Protein AF-A0A5C6P0I2-F1 (afdb_monomer)

Secondary structure (DSSP, 8-state):
-------------------TT-HHHHHHHHHHHHHHHHHHHHHHHHHHHHHHHHHHHHHHHHHHHHHHHHHHHHHHHHHHHHHHHHHHHHHHHHHHHHHHHHHHHHHHHHHHHHHHHHHHHHHHHHHHHHHHHHHHHHHHHHHHHHHHHHHHHHHHHHHHHHHHHHHHHHHHHHHHHHHHHHHHHHHHHTTSSS---------------S-SSSHHHHHHHHHHHHHHHHHHHHHHHHHHHHHHHHHHHHHHHHHHHHHHHHHHHHHHHHHHHHHHHHHHHHHHHHHHHHHHHHHHHHHHHHHHHHHHHHHHHHHHHHHHHHHHHHHHHHHHHHHHHHHHHHHHHHHHHHHHHHHHHHHHHHHHHHHHHHHHHHHHHHHHTTT-HHHHHHHHHHHHHHHS-TT------TTHHHHHHHHHHHHHHHHHHHHHHHHHHHHHHHHHHHHHHHHHHHHHHHHHHHHHHHHHHHHHHHHHHHHHHHT-

Mean predicted aligned error: 23.22 Å

Structure (mmCIF, N/CA/C/O backbone):
data_AF-A0A5C6P0I2-F1
#
_entry.id   AF-A0A5C6P0I2-F1
#
loop_
_atom_site.group_PDB
_atom_site.id
_atom_site.type_symbol
_atom_site.label_atom_id
_atom_site.label_alt_id
_atom_site.label_comp_id
_atom_site.label_asym_id
_atom_site.label_entity_id
_atom_site.label_seq_id
_atom_site.pdbx_PDB_ins_code
_atom_site.Cartn_x
_atom_site.Cartn_y
_atom_site.Cartn_z
_atom_site.occupancy
_atom_site.B_iso_or_equiv
_atom_site.auth_seq_id
_atom_site.auth_comp_id
_atom_site.auth_asym_id
_atom_site.auth_atom_id
_atom_site.pdbx_PDB_model_num
ATOM 1 N N . MET A 1 1 ? -3.484 -30.757 91.018 1.00 44.84 1 MET A N 1
ATOM 2 C CA . MET A 1 1 ? -3.187 -30.609 92.459 1.00 44.84 1 MET A CA 1
ATOM 3 C C . MET A 1 1 ? -2.934 -29.143 92.805 1.00 44.84 1 MET A C 1
ATOM 5 O O . MET A 1 1 ? -1.848 -28.651 92.543 1.00 44.84 1 MET A O 1
ATOM 9 N N . LYS A 1 2 ? -3.940 -28.452 93.349 1.00 43.47 2 LYS A N 1
ATOM 10 C CA . LYS A 1 2 ? -3.881 -27.571 94.533 1.00 43.47 2 LYS A CA 1
ATOM 11 C C . LYS A 1 2 ? -5.271 -26.961 94.717 1.00 43.47 2 LYS A C 1
ATOM 13 O O . LYS A 1 2 ? -5.829 -26.352 93.814 1.00 43.47 2 LYS A O 1
ATOM 18 N N . SER A 1 3 ? -5.834 -27.268 95.876 1.00 42.06 3 SER A N 1
ATOM 19 C CA . SER A 1 3 ? -7.163 -26.925 96.355 1.00 42.06 3 SER A CA 1
ATOM 20 C C . SER A 1 3 ? -7.314 -25.432 96.621 1.00 42.06 3 SER A C 1
ATOM 22 O O . SER A 1 3 ? -6.401 -24.822 97.170 1.00 42.06 3 SER A O 1
ATOM 24 N N . ASN A 1 4 ? -8.519 -24.901 96.415 1.00 36.59 4 ASN A N 1
ATOM 25 C CA . ASN A 1 4 ? -9.105 -24.035 97.429 1.00 36.59 4 ASN A CA 1
ATOM 26 C C . ASN A 1 4 ? -10.621 -24.225 97.492 1.00 36.59 4 ASN A C 1
ATOM 28 O O . ASN A 1 4 ? -11.368 -23.891 96.577 1.00 36.59 4 ASN A O 1
ATOM 32 N N . GLN A 1 5 ? -11.031 -24.814 98.611 1.00 44.16 5 GLN A N 1
ATOM 33 C CA . GLN A 1 5 ? -12.397 -24.905 99.094 1.00 44.16 5 GLN A CA 1
ATOM 34 C C . GLN A 1 5 ? -12.950 -23.499 99.349 1.00 44.16 5 GLN A C 1
ATOM 36 O O . GLN A 1 5 ? -12.291 -22.701 100.011 1.00 44.16 5 GLN A O 1
ATOM 41 N N . ARG A 1 6 ? -14.202 -23.240 98.960 1.00 39.69 6 ARG A N 1
ATOM 42 C CA . ARG A 1 6 ? -15.092 -22.338 99.708 1.00 39.69 6 ARG A CA 1
ATOM 43 C C . ARG A 1 6 ? -16.559 -22.719 99.491 1.00 39.69 6 ARG A C 1
ATOM 45 O O . ARG A 1 6 ? -17.185 -22.358 98.508 1.00 39.69 6 ARG A O 1
ATOM 52 N N . LYS A 1 7 ? -17.037 -23.491 100.469 1.00 39.78 7 LYS A N 1
ATOM 53 C CA . LYS A 1 7 ? -18.356 -23.462 101.119 1.00 39.78 7 LYS A CA 1
ATOM 54 C C . LYS A 1 7 ? -19.587 -23.290 100.220 1.00 39.78 7 LYS A C 1
ATOM 56 O O . LYS A 1 7 ? -20.026 -22.188 99.916 1.00 39.78 7 LYS A O 1
ATOM 61 N N . SER A 1 8 ? -20.227 -24.431 99.980 1.00 46.62 8 SER A N 1
ATOM 62 C CA . SER A 1 8 ? -21.665 -24.559 99.777 1.00 46.62 8 SER A CA 1
ATOM 63 C C . SER A 1 8 ? -22.435 -23.958 100.961 1.00 46.62 8 SER A C 1
ATOM 65 O O . SER A 1 8 ? -22.415 -24.512 102.061 1.00 46.62 8 SER A O 1
ATOM 67 N N . ALA A 1 9 ? -23.143 -22.857 100.724 1.00 39.44 9 ALA A N 1
ATOM 68 C CA . ALA A 1 9 ? -24.252 -22.416 101.558 1.00 39.44 9 ALA A CA 1
ATOM 69 C C . ALA A 1 9 ? -25.545 -22.666 100.776 1.00 39.44 9 ALA A C 1
ATOM 71 O O . ALA A 1 9 ? -25.940 -21.895 99.907 1.00 39.44 9 ALA A O 1
ATOM 72 N N . LYS A 1 10 ? -26.174 -23.803 101.071 1.00 47.25 10 LYS A N 1
ATOM 73 C CA . LYS A 1 10 ? -27.571 -24.076 100.745 1.00 47.25 10 LYS A CA 1
ATOM 74 C C . LYS A 1 10 ? -28.389 -23.239 101.733 1.00 47.25 10 LYS A C 1
ATOM 76 O O . LYS A 1 10 ? -28.441 -23.582 102.909 1.00 47.25 10 LYS A O 1
ATOM 81 N N . SER A 1 11 ? -28.990 -22.142 101.284 1.00 36.41 11 SER A N 1
ATOM 82 C CA . SER A 1 11 ? -30.129 -21.549 101.988 1.00 36.41 11 SER A CA 1
ATOM 83 C C . SER A 1 11 ? -31.339 -21.635 101.075 1.00 36.41 11 SER A C 1
ATOM 85 O O . SER A 1 11 ? -31.481 -20.851 100.138 1.00 36.41 11 SER A O 1
ATOM 87 N N . GLY A 1 12 ? -32.197 -22.618 101.340 1.00 47.41 12 GLY A N 1
ATOM 88 C CA . GLY A 1 12 ? -33.574 -22.535 100.893 1.00 47.41 12 GLY A CA 1
ATOM 89 C C . GLY A 1 12 ? -34.202 -21.279 101.496 1.00 47.41 12 GLY A C 1
ATOM 90 O O . GLY A 1 12 ? -34.142 -21.068 102.705 1.00 47.41 12 GLY A O 1
ATOM 91 N N . ARG A 1 13 ? -34.757 -20.443 100.627 1.00 41.00 13 ARG A N 1
ATOM 92 C CA . ARG A 1 13 ? -35.869 -19.535 100.916 1.00 41.00 13 ARG A CA 1
ATOM 93 C C . ARG A 1 13 ? -36.796 -19.584 99.709 1.00 41.00 13 ARG A C 1
ATOM 95 O O . ARG A 1 13 ? -36.915 -18.639 98.941 1.00 41.00 13 ARG A O 1
ATOM 102 N N . GLU A 1 14 ? -37.385 -20.755 99.514 1.00 50.41 14 GLU A N 1
ATOM 103 C CA . GLU A 1 14 ? -38.776 -20.793 99.091 1.00 50.41 14 GLU A CA 1
ATOM 104 C C . GLU A 1 14 ? -39.620 -20.565 100.346 1.00 50.41 14 GLU A C 1
ATOM 106 O O . GLU A 1 14 ? -39.285 -21.101 101.405 1.00 50.41 14 GLU A O 1
ATOM 111 N N . LYS A 1 15 ? -40.710 -19.813 100.163 1.00 53.72 15 LYS A N 1
ATOM 112 C CA . LYS A 1 15 ? -41.744 -19.420 101.135 1.00 53.72 15 LYS A CA 1
ATOM 113 C C . LYS A 1 15 ? -41.408 -18.183 101.970 1.00 53.72 15 LYS A C 1
ATOM 115 O O . LYS A 1 15 ? -40.653 -18.234 102.932 1.00 53.72 15 LYS A O 1
ATOM 120 N N . ASP A 1 16 ? -41.867 -17.037 101.460 1.00 50.91 16 ASP A N 1
ATOM 121 C CA . ASP A 1 16 ? -42.878 -16.180 102.107 1.00 50.91 16 ASP A CA 1
ATOM 122 C C . ASP A 1 16 ? -42.957 -14.848 101.335 1.00 50.91 16 ASP A C 1
ATOM 124 O O . ASP A 1 16 ? -42.315 -13.854 101.671 1.00 50.91 16 ASP A O 1
ATOM 128 N N . ILE A 1 17 ? -43.723 -14.840 100.241 1.00 53.34 17 ILE A N 1
ATOM 129 C CA . ILE A 1 17 ? -44.294 -13.615 99.662 1.00 53.34 17 ILE A CA 1
ATOM 130 C C . ILE A 1 17 ? -45.796 -13.892 99.560 1.00 53.34 17 ILE A C 1
ATOM 132 O O . ILE A 1 17 ? -46.313 -14.184 98.491 1.00 53.34 17 ILE A O 1
ATOM 136 N N . GLU A 1 18 ? -46.472 -13.905 100.707 1.00 52.12 18 GLU A N 1
ATOM 137 C CA . GLU A 1 18 ? -47.938 -14.018 100.801 1.00 52.12 18 GLU A CA 1
ATOM 138 C C . GLU A 1 18 ? -48.592 -12.671 101.143 1.00 52.12 18 GLU A C 1
ATOM 140 O O . GLU A 1 18 ? -49.693 -12.616 101.677 1.00 52.12 18 GLU A O 1
ATOM 145 N N . ASP A 1 19 ? -47.937 -11.560 100.802 1.00 57.31 19 ASP A N 1
ATOM 146 C CA . ASP A 1 19 ? -48.616 -10.269 100.777 1.00 57.31 19 ASP A CA 1
ATOM 147 C C . ASP A 1 19 ? -48.136 -9.444 99.580 1.00 57.31 19 ASP A C 1
ATOM 149 O O . ASP A 1 19 ? -47.096 -8.776 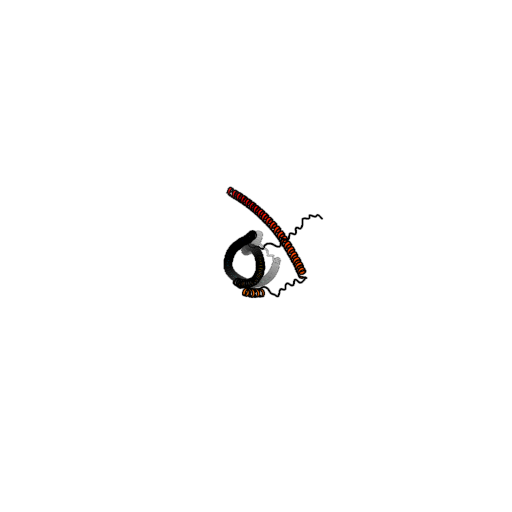99.616 1.00 57.31 19 ASP A O 1
ATOM 153 N N . GLU A 1 20 ? -48.905 -9.521 98.491 1.00 62.31 20 GLU A N 1
ATOM 154 C CA . GLU A 1 20 ? -48.717 -8.739 97.263 1.00 62.31 20 GLU A CA 1
ATOM 155 C C . GLU A 1 20 ? -48.771 -7.218 97.524 1.00 62.31 20 GLU A C 1
ATOM 157 O O . GLU A 1 20 ? -48.344 -6.434 96.677 1.00 62.31 20 GLU A O 1
ATOM 162 N N . ASN A 1 21 ? -49.207 -6.785 98.716 1.00 70.94 21 ASN A N 1
ATOM 163 C CA . ASN A 1 21 ? -49.208 -5.385 99.141 1.00 70.94 21 ASN A CA 1
ATOM 164 C C . ASN A 1 21 ? -48.037 -5.000 100.061 1.00 70.94 21 ASN A C 1
ATOM 166 O O . ASN A 1 21 ? -47.966 -3.858 100.525 1.00 70.94 21 ASN A O 1
ATOM 170 N N . SER A 1 22 ? -47.076 -5.896 100.312 1.00 72.75 22 SER A N 1
ATOM 171 C CA . SER A 1 22 ? -45.890 -5.550 101.098 1.00 72.75 22 SER A CA 1
ATOM 172 C C . SER A 1 22 ? -45.088 -4.426 100.413 1.00 72.75 22 SER A C 1
ATOM 174 O O . SER A 1 22 ? -44.733 -4.551 99.233 1.00 72.75 22 SER A O 1
ATOM 176 N N . PRO A 1 23 ? -44.681 -3.361 101.137 1.00 77.31 23 PRO A N 1
ATOM 177 C CA . PRO A 1 23 ? -43.838 -2.290 100.594 1.00 77.31 23 PRO A CA 1
ATOM 178 C C . PRO A 1 23 ? -42.540 -2.789 99.938 1.00 77.31 23 PRO A C 1
ATOM 180 O O . PRO A 1 23 ? -41.974 -2.122 99.073 1.00 77.31 23 PRO A O 1
ATOM 183 N N . SER A 1 24 ? -42.054 -3.958 100.354 1.00 75.94 24 SER A N 1
ATOM 184 C CA . SER A 1 24 ? -40.878 -4.645 99.806 1.00 75.94 24 SER A CA 1
ATOM 185 C C . SER A 1 24 ? -41.139 -5.201 98.403 1.00 75.94 24 SER A C 1
ATOM 187 O O . SER A 1 24 ? -40.308 -5.033 97.509 1.00 75.94 24 SER A O 1
ATOM 189 N N . PHE A 1 25 ? -42.303 -5.829 98.208 1.00 78.62 25 PHE A N 1
ATOM 190 C CA . PHE A 1 25 ? -42.733 -6.403 96.935 1.00 78.62 25 PHE A CA 1
ATOM 191 C C . PHE A 1 25 ? -43.017 -5.302 95.912 1.00 78.62 25 PHE A C 1
ATOM 193 O O . PHE A 1 25 ? -42.472 -5.342 94.810 1.00 78.62 25 PHE A O 1
ATOM 200 N N . LEU A 1 26 ? -43.734 -4.245 96.312 1.00 78.06 26 LEU A N 1
ATOM 201 C CA . LEU A 1 26 ? -43.983 -3.081 95.455 1.00 78.06 26 LEU A CA 1
ATOM 202 C C . LEU A 1 26 ? -42.680 -2.382 95.032 1.00 78.06 26 LEU A C 1
ATOM 204 O O . LEU A 1 26 ? -42.521 -2.025 93.866 1.00 78.06 26 LEU A O 1
ATOM 208 N N . ARG A 1 27 ? -41.692 -2.238 95.932 1.00 77.44 27 ARG A N 1
ATOM 209 C CA . ARG A 1 27 ? -40.365 -1.696 95.569 1.00 77.44 27 ARG A CA 1
ATOM 210 C C . ARG A 1 27 ? -39.618 -2.588 94.583 1.00 77.44 27 ARG A C 1
ATOM 212 O O . ARG A 1 27 ? -38.981 -2.066 93.668 1.00 77.44 27 ARG A O 1
ATOM 219 N N . TRP A 1 28 ? -39.668 -3.908 94.764 1.00 88.00 28 TRP A N 1
ATOM 220 C CA . TRP A 1 28 ? -39.069 -4.848 93.819 1.00 88.00 28 TRP A CA 1
ATOM 221 C C . TRP A 1 28 ? -39.757 -4.762 92.452 1.00 88.00 28 TRP A C 1
ATOM 223 O O . TRP A 1 28 ? -39.071 -4.595 91.448 1.00 88.00 28 TRP A O 1
ATOM 233 N N . GLN A 1 29 ? -41.090 -4.755 92.414 1.00 80.81 29 GLN A N 1
ATOM 234 C CA . GLN A 1 29 ? -41.877 -4.670 91.185 1.00 80.81 29 GLN A CA 1
ATOM 235 C C . GLN A 1 29 ? -41.617 -3.360 90.426 1.00 80.81 29 GLN A C 1
ATOM 237 O O . GLN A 1 29 ? -41.343 -3.391 89.228 1.00 80.81 29 GLN A O 1
ATOM 242 N N . VAL A 1 30 ? -41.598 -2.215 91.120 1.00 82.88 30 VAL A N 1
ATOM 243 C CA . VAL A 1 30 ? -41.240 -0.913 90.527 1.00 82.88 30 VAL A CA 1
ATOM 244 C C . VAL A 1 30 ? -39.814 -0.934 89.974 1.00 82.88 30 VAL A C 1
ATOM 246 O O . VAL A 1 30 ? -39.580 -0.462 88.863 1.00 82.88 30 VAL A O 1
ATOM 249 N N . LYS A 1 31 ? -38.851 -1.514 90.700 1.00 86.50 31 LYS A N 1
ATOM 250 C CA . LYS A 1 31 ? -37.458 -1.613 90.239 1.00 86.50 31 LYS A CA 1
ATOM 251 C C . LYS A 1 31 ? -37.320 -2.506 89.002 1.00 86.50 31 LYS A C 1
ATOM 253 O O . LYS A 1 31 ? -36.572 -2.158 88.089 1.00 86.50 31 LYS A O 1
ATOM 258 N N . THR A 1 32 ? -38.045 -3.621 88.953 1.00 82.94 32 THR A N 1
ATOM 259 C CA . THR A 1 32 ? -38.065 -4.538 87.805 1.00 82.94 32 THR A CA 1
ATOM 260 C C . THR A 1 32 ? -38.694 -3.867 86.582 1.00 82.94 32 THR A C 1
ATOM 262 O O . THR A 1 32 ? -38.065 -3.838 85.526 1.00 82.94 32 THR A O 1
ATOM 265 N N . LEU A 1 33 ? -39.853 -3.215 86.743 1.00 82.94 33 LEU A N 1
ATOM 266 C CA . LEU A 1 33 ? -40.527 -2.474 85.669 1.00 82.94 33 LEU A CA 1
ATOM 267 C C . LEU A 1 33 ? -39.682 -1.308 85.142 1.00 82.94 33 LEU A C 1
ATOM 269 O O . LEU A 1 33 ? -39.603 -1.099 83.933 1.00 82.94 33 LEU A O 1
ATOM 273 N N . LEU A 1 34 ? -39.007 -0.563 86.024 1.00 83.12 34 LEU A N 1
ATOM 274 C CA . LEU A 1 34 ? -38.087 0.500 85.616 1.00 83.12 34 LEU A CA 1
ATOM 275 C C . LEU A 1 34 ? -36.885 -0.057 84.847 1.00 83.12 34 LEU A C 1
ATOM 277 O O . LEU A 1 34 ? -36.488 0.537 83.848 1.00 83.12 34 LEU A O 1
ATOM 281 N N . SER A 1 35 ? -36.327 -1.197 85.268 1.00 86.25 35 SER A N 1
ATOM 282 C CA . SER A 1 35 ? -35.209 -1.841 84.568 1.00 86.25 35 SER A CA 1
ATOM 283 C C . SER A 1 35 ? -35.605 -2.347 83.178 1.00 86.25 35 SER A C 1
ATOM 285 O O . SER A 1 35 ? -34.849 -2.152 82.225 1.00 86.25 35 SER A O 1
ATOM 287 N N . GLU A 1 36 ? -36.789 -2.946 83.035 1.00 85.25 36 GLU A N 1
ATOM 288 C CA . GLU A 1 36 ? -37.327 -3.362 81.735 1.00 85.25 36 GLU A CA 1
ATOM 289 C C . GLU A 1 36 ? -37.634 -2.164 80.833 1.00 85.25 36 GLU A C 1
ATOM 291 O O . GLU A 1 36 ? -37.253 -2.172 79.663 1.00 85.25 36 GLU A O 1
ATOM 296 N N . ASN A 1 37 ? -38.227 -1.090 81.371 1.00 85.38 37 ASN A N 1
ATOM 297 C CA . ASN A 1 37 ? -38.478 0.135 80.607 1.00 85.38 37 ASN A CA 1
ATOM 298 C C . ASN A 1 37 ? -37.165 0.762 80.110 1.00 85.38 37 ASN A C 1
ATOM 300 O O . ASN A 1 37 ? -37.071 1.161 78.949 1.00 85.38 37 ASN A O 1
ATOM 304 N N . PHE A 1 38 ? -36.125 0.779 80.953 1.00 84.69 38 PHE A N 1
ATOM 305 C CA . PHE A 1 38 ? -34.797 1.259 80.568 1.00 84.69 38 PHE A CA 1
ATOM 306 C C . PHE A 1 38 ? -34.176 0.401 79.459 1.00 84.69 38 PHE A C 1
ATOM 308 O O . PHE A 1 38 ? -33.650 0.950 78.494 1.00 84.69 38 PHE A O 1
ATOM 315 N N . LYS A 1 39 ? -34.285 -0.934 79.543 1.00 87.44 39 LYS A N 1
ATOM 316 C CA . LYS A 1 39 ? -33.811 -1.846 78.487 1.00 87.44 39 LYS A CA 1
ATOM 317 C C . LYS A 1 39 ? -34.550 -1.637 77.166 1.00 87.44 39 LYS A C 1
ATOM 319 O O . LYS A 1 39 ? -33.898 -1.548 76.131 1.00 87.44 39 LYS A O 1
ATOM 324 N N . CYS A 1 40 ? -35.877 -1.511 77.192 1.00 83.31 40 CYS A N 1
ATOM 325 C CA . CYS A 1 40 ? -36.673 -1.255 75.989 1.00 83.31 40 CYS A CA 1
ATOM 326 C C . CYS A 1 40 ? -36.328 0.099 75.351 1.00 83.31 40 CYS A C 1
ATOM 328 O O . CYS A 1 40 ? -36.167 0.180 74.134 1.00 83.31 40 CYS A O 1
ATOM 330 N N . ARG A 1 41 ? -36.155 1.158 76.156 1.00 80.25 41 ARG A N 1
ATOM 331 C CA . ARG A 1 41 ? -35.724 2.475 75.657 1.00 80.25 41 ARG A CA 1
ATOM 332 C C . ARG A 1 41 ? -34.316 2.431 75.067 1.00 80.25 41 ARG A C 1
ATOM 334 O O . ARG A 1 41 ? -34.108 2.989 73.996 1.00 80.25 41 ARG A O 1
ATOM 341 N N . GLN A 1 42 ? -33.381 1.739 75.718 1.00 87.12 42 GLN A N 1
ATOM 342 C CA . GLN A 1 42 ? -32.022 1.564 75.204 1.00 87.12 42 GLN A CA 1
ATOM 343 C C . GLN A 1 42 ? -32.029 0.827 73.857 1.00 87.12 42 GLN A C 1
ATOM 345 O O . GLN A 1 42 ? -31.412 1.293 72.907 1.00 87.12 42 GLN A O 1
ATOM 350 N N . GLN A 1 43 ? -32.796 -0.263 73.736 1.00 87.75 43 GLN A N 1
ATOM 351 C CA . GLN A 1 43 ? -32.944 -0.994 72.474 1.00 87.75 43 GLN A CA 1
ATOM 352 C C . GLN A 1 43 ? -33.546 -0.130 71.361 1.00 87.75 43 GLN A C 1
ATOM 354 O O . GLN A 1 43 ? -33.085 -0.206 70.225 1.00 87.75 43 GLN A O 1
ATOM 359 N N . PHE A 1 44 ? -34.540 0.707 71.674 1.00 87.50 44 PHE A N 1
ATOM 360 C CA . PHE A 1 44 ? -35.133 1.627 70.702 1.00 87.50 44 PHE A CA 1
ATOM 361 C C . PHE A 1 44 ? -34.117 2.663 70.200 1.00 87.50 44 PHE A C 1
ATOM 363 O O . PHE A 1 44 ? -34.015 2.891 68.995 1.00 87.50 44 PHE A O 1
ATOM 370 N N . VAL A 1 45 ? -33.322 3.247 71.105 1.00 87.56 45 VAL A N 1
ATOM 371 C CA . VAL A 1 45 ? -32.244 4.182 70.744 1.00 87.56 45 VAL A CA 1
ATOM 372 C C . VAL A 1 45 ? -31.187 3.485 69.885 1.00 87.56 45 VAL A C 1
ATOM 374 O O . VAL A 1 45 ? -30.850 3.990 68.817 1.00 87.56 45 VAL A O 1
ATOM 377 N N . ASP A 1 46 ? -30.728 2.295 70.277 1.00 89.06 46 ASP A N 1
ATOM 378 C CA . ASP A 1 46 ? -29.741 1.524 69.510 1.00 89.06 46 ASP A CA 1
ATOM 379 C C . ASP A 1 46 ? -30.265 1.159 68.108 1.00 89.06 46 ASP A C 1
ATOM 381 O O . ASP A 1 46 ? -29.515 1.155 67.129 1.00 89.06 46 ASP A O 1
ATOM 385 N N . GLN A 1 47 ? -31.562 0.861 67.986 1.00 90.88 47 GLN A N 1
ATOM 386 C CA . GLN A 1 47 ? -32.203 0.554 66.710 1.00 90.88 47 GLN A CA 1
ATOM 387 C C . GLN A 1 47 ? -32.342 1.804 65.828 1.00 90.88 47 GLN A C 1
ATOM 389 O O . GLN A 1 47 ? -32.080 1.720 64.628 1.00 90.88 47 GLN A O 1
ATOM 394 N N . SER A 1 48 ? -32.659 2.962 66.416 1.00 88.12 48 SER A N 1
ATOM 395 C CA . SER A 1 48 ? -32.682 4.252 65.716 1.00 88.12 48 SER A CA 1
ATOM 396 C C . SER A 1 48 ? -31.292 4.647 65.206 1.00 88.12 48 SER A C 1
ATOM 398 O O . SER A 1 48 ? -31.163 5.083 64.066 1.00 88.12 48 SER A O 1
ATOM 400 N N . VAL A 1 49 ? -30.238 4.444 66.006 1.00 90.25 49 VAL A N 1
ATOM 401 C CA . VAL A 1 49 ? -28.848 4.706 65.588 1.00 90.25 49 VAL A CA 1
ATOM 402 C C . VAL A 1 49 ? -28.443 3.792 64.429 1.00 90.25 49 VAL A C 1
ATOM 404 O O . VAL A 1 49 ? -27.846 4.258 63.461 1.00 90.25 49 VAL A O 1
ATOM 407 N N . LYS A 1 50 ? -28.806 2.503 64.478 1.00 90.94 50 LYS A N 1
ATOM 408 C CA . LYS A 1 50 ? -28.556 1.565 63.368 1.00 90.94 50 LYS A CA 1
ATOM 409 C C . LYS A 1 50 ? -29.293 1.965 62.090 1.00 90.94 50 LYS A C 1
ATOM 411 O O . LYS A 1 50 ? -28.718 1.856 61.012 1.00 90.94 50 LYS A O 1
ATOM 416 N N . GLN A 1 51 ? -30.542 2.419 62.193 1.00 87.06 51 GLN A N 1
ATOM 417 C CA . GLN A 1 51 ? -31.303 2.896 61.035 1.00 87.06 51 GLN A CA 1
ATOM 418 C C . GLN A 1 51 ? -30.657 4.131 60.402 1.00 87.06 51 GLN A C 1
ATOM 420 O O . GLN A 1 51 ? -30.527 4.173 59.181 1.00 87.06 51 GLN A O 1
ATOM 425 N N . GLU A 1 52 ? -30.183 5.082 61.209 1.00 90.81 52 GLU A N 1
ATOM 426 C CA . GLU A 1 52 ? -29.496 6.272 60.697 1.00 90.81 52 GLU A CA 1
ATOM 427 C C . GLU A 1 52 ? -28.155 5.919 60.035 1.00 90.81 52 GLU A C 1
ATOM 429 O O . GLU A 1 52 ? -27.831 6.440 58.971 1.00 90.81 52 GLU A O 1
ATOM 434 N N . GLN A 1 53 ? -27.400 4.970 60.600 1.00 91.06 53 GLN A N 1
ATOM 435 C CA . GLN A 1 53 ? -26.170 4.464 59.976 1.00 91.06 53 GLN A CA 1
ATOM 436 C C . GLN A 1 53 ? -26.439 3.789 58.626 1.00 91.06 53 GLN A C 1
ATOM 438 O O . GLN A 1 53 ? -25.719 4.047 57.666 1.00 91.06 53 GLN A O 1
ATOM 443 N N . ILE A 1 54 ? -27.486 2.960 58.527 1.00 89.25 54 ILE A N 1
ATOM 444 C CA . ILE A 1 54 ? -27.886 2.327 57.260 1.00 89.25 54 ILE A CA 1
ATOM 445 C C . ILE A 1 54 ? -28.292 3.390 56.240 1.00 89.25 54 ILE A C 1
ATOM 447 O O . ILE A 1 54 ? -27.863 3.324 55.091 1.00 89.25 54 ILE A O 1
ATOM 451 N N . LYS A 1 55 ? -29.095 4.374 56.656 1.00 92.00 55 LYS A N 1
ATOM 452 C CA . LYS A 1 55 ? -29.527 5.473 55.792 1.00 92.00 55 LYS A CA 1
ATOM 453 C C . LYS A 1 55 ? -28.328 6.245 55.242 1.00 92.00 55 LYS A C 1
ATOM 455 O O . LYS A 1 55 ? -28.248 6.428 54.033 1.00 92.00 55 LYS A O 1
ATOM 460 N N . LYS A 1 56 ? -27.367 6.596 56.101 1.00 93.44 56 LYS A N 1
ATOM 461 C CA . LYS A 1 56 ? -26.135 7.272 55.689 1.00 93.44 56 LYS A CA 1
ATOM 462 C C . LYS A 1 56 ? -25.312 6.431 54.705 1.00 93.44 56 LYS A C 1
ATOM 464 O O . LYS A 1 56 ? -24.908 6.943 53.672 1.00 93.44 56 LYS A O 1
ATOM 469 N N . CYS A 1 57 ? -25.134 5.132 54.962 1.00 90.75 57 CYS A N 1
ATOM 470 C CA . CYS A 1 57 ? -24.438 4.248 54.019 1.00 90.75 57 CYS A CA 1
ATOM 471 C C . CYS A 1 57 ? -25.131 4.174 52.649 1.00 90.75 57 CYS A C 1
ATOM 473 O O . CYS A 1 57 ? -24.451 4.134 51.629 1.00 90.75 57 CYS A O 1
ATOM 475 N N . LEU A 1 58 ? -26.468 4.166 52.612 1.00 90.06 58 LEU A N 1
ATOM 476 C CA . LEU A 1 58 ? -27.222 4.178 51.356 1.00 90.06 58 LEU A CA 1
ATOM 477 C C . LEU A 1 58 ? -27.099 5.519 50.622 1.00 90.06 58 LEU A C 1
ATOM 479 O O . LEU A 1 58 ? -27.042 5.532 49.393 1.00 90.06 58 LEU A O 1
ATOM 483 N N . GLU A 1 59 ? -27.060 6.640 51.344 1.00 93.12 59 GLU A N 1
ATOM 484 C CA . GLU A 1 59 ? -26.817 7.967 50.766 1.00 93.12 59 GLU A CA 1
ATOM 485 C C . GLU A 1 59 ? -25.419 8.044 50.133 1.00 93.12 59 GLU A C 1
ATOM 487 O O . GLU A 1 59 ? -25.318 8.405 48.958 1.00 93.12 59 GLU A O 1
ATOM 492 N N . ASP A 1 60 ? -24.383 7.590 50.848 1.00 92.88 60 ASP A N 1
ATOM 493 C CA . ASP A 1 60 ? -23.001 7.526 50.353 1.00 92.88 60 ASP A CA 1
ATOM 494 C C . ASP A 1 60 ? -22.893 6.631 49.096 1.00 92.88 60 ASP A C 1
ATOM 496 O O . ASP A 1 60 ? -22.277 7.006 48.096 1.00 92.88 60 ASP A O 1
ATOM 500 N N . GLU A 1 61 ? -23.542 5.459 49.099 1.00 93.00 61 GLU A N 1
ATOM 501 C CA . GLU A 1 61 ? -23.574 4.551 47.941 1.00 93.00 61 GLU A CA 1
ATOM 502 C C . GLU A 1 61 ? -24.327 5.171 46.750 1.00 93.00 61 GLU A C 1
ATOM 504 O O . GLU A 1 61 ? -23.922 5.024 45.594 1.00 93.00 61 GLU A O 1
ATOM 509 N N . THR A 1 62 ? -25.391 5.933 47.013 1.00 90.25 62 THR A N 1
ATOM 510 C CA . THR A 1 62 ? -26.150 6.636 45.970 1.00 90.25 62 THR A CA 1
ATOM 511 C C . THR A 1 62 ? -25.330 7.763 45.338 1.00 90.25 62 THR A C 1
ATOM 513 O O . THR A 1 62 ? -25.404 7.964 44.122 1.00 90.25 62 THR A O 1
ATOM 516 N N . GLU A 1 63 ? -24.548 8.506 46.123 1.00 92.81 63 GLU A N 1
ATOM 517 C CA . GLU A 1 63 ? -23.622 9.514 45.593 1.00 92.81 63 GLU A CA 1
ATOM 518 C C . GLU A 1 63 ? -22.489 8.885 44.782 1.00 92.81 63 GLU A C 1
ATOM 520 O O . GLU A 1 63 ? -22.213 9.354 43.673 1.00 92.81 63 GLU A O 1
ATOM 525 N N . ALA A 1 64 ? -21.905 7.783 45.259 1.00 92.44 64 ALA A N 1
ATOM 526 C CA . ALA A 1 64 ? -20.881 7.047 44.521 1.00 92.44 64 ALA A CA 1
ATOM 527 C C . ALA A 1 64 ? -21.398 6.572 43.150 1.00 92.44 64 ALA A C 1
ATOM 529 O O . ALA A 1 64 ? -20.760 6.815 42.124 1.00 92.44 64 ALA A O 1
ATOM 530 N N . LEU A 1 65 ? -22.603 5.992 43.104 1.00 91.19 65 LEU A N 1
ATOM 531 C CA . LEU A 1 65 ? -23.234 5.555 41.854 1.00 91.19 65 LEU A CA 1
ATOM 532 C C . LEU A 1 65 ? -23.559 6.724 40.910 1.00 91.19 65 LEU A C 1
ATOM 534 O O . LEU A 1 65 ? -23.474 6.576 39.689 1.00 91.19 65 LEU A O 1
ATOM 538 N N . LYS A 1 66 ? -23.918 7.902 41.438 1.00 93.00 66 LYS A N 1
ATOM 539 C CA . LYS A 1 66 ? -24.121 9.109 40.618 1.00 93.00 66 LYS A CA 1
ATOM 540 C C . LYS A 1 66 ? -22.814 9.593 39.990 1.00 93.00 66 LYS A C 1
ATOM 542 O O . LYS A 1 66 ? -22.826 9.961 38.815 1.00 93.00 66 LYS A O 1
ATOM 547 N N . ALA A 1 67 ? -21.715 9.581 40.744 1.00 93.38 67 ALA A N 1
ATOM 548 C CA . ALA A 1 67 ? -20.397 9.955 40.240 1.00 93.38 67 ALA A CA 1
ATOM 549 C C . ALA A 1 67 ? -19.913 8.979 39.154 1.00 93.38 67 ALA A C 1
ATOM 551 O O . ALA A 1 67 ? -19.475 9.409 38.087 1.00 93.38 67 ALA A O 1
ATOM 552 N N . GLU A 1 68 ? -20.081 7.673 39.373 1.00 92.31 68 GLU A N 1
ATOM 553 C CA . GLU A 1 68 ? -19.736 6.645 38.386 1.00 92.31 68 GLU A CA 1
ATOM 554 C C . GLU A 1 68 ? -20.570 6.792 37.103 1.00 92.31 68 GLU A C 1
ATOM 556 O O . GLU A 1 68 ? -20.027 6.802 35.997 1.00 92.31 68 GLU A O 1
ATOM 561 N N . LEU A 1 69 ? -21.884 7.016 37.228 1.00 91.75 69 LEU A N 1
ATOM 562 C CA . LEU A 1 69 ? -22.758 7.261 36.078 1.00 91.75 69 LEU A CA 1
ATOM 563 C C . LEU A 1 69 ? -22.336 8.502 35.278 1.00 91.75 69 LEU A C 1
ATOM 565 O O . LEU A 1 69 ? -22.455 8.513 34.049 1.00 91.75 69 LEU A O 1
ATOM 569 N N . GLN A 1 70 ? -21.883 9.556 35.958 1.00 94.44 70 GLN A N 1
ATOM 570 C CA . GLN A 1 70 ? -21.406 10.770 35.305 1.00 94.44 70 GLN A CA 1
ATOM 571 C C . GLN A 1 70 ? -20.094 10.521 34.552 1.00 94.44 70 GLN A C 1
ATOM 573 O O . GLN A 1 70 ? -20.009 10.873 33.375 1.00 94.44 70 GLN A O 1
ATOM 578 N N . SER A 1 71 ? -19.140 9.822 35.172 1.00 94.19 71 SER A N 1
ATOM 579 C CA . SER A 1 71 ? -17.891 9.400 34.524 1.00 94.19 71 SER A CA 1
ATOM 580 C C . SER A 1 71 ? -18.160 8.588 33.248 1.00 94.19 71 SER A C 1
ATOM 582 O O . SER A 1 71 ? -17.690 8.926 32.162 1.00 94.19 71 SER A O 1
ATOM 584 N N . VAL A 1 72 ? -19.052 7.592 33.323 1.00 91.00 72 VAL A N 1
ATOM 585 C CA . VAL A 1 72 ? -19.432 6.763 32.164 1.00 91.00 72 VAL A CA 1
ATOM 586 C C . VAL A 1 72 ? -20.081 7.591 31.046 1.00 91.00 72 VAL A C 1
ATOM 588 O O . VAL A 1 72 ? -19.879 7.316 29.859 1.00 91.00 72 VAL A O 1
ATOM 591 N N . LYS A 1 73 ? -20.867 8.626 31.375 1.00 92.31 73 LYS A N 1
ATOM 592 C CA . LYS A 1 73 ? -21.442 9.531 30.362 1.00 92.31 73 LYS A CA 1
ATOM 593 C C . LYS A 1 73 ? -20.362 10.334 29.642 1.00 92.31 73 LYS A C 1
ATOM 595 O O . LYS A 1 73 ? -20.467 10.514 28.426 1.00 92.31 73 LYS A O 1
ATOM 600 N N . GLU A 1 74 ? -19.361 10.814 30.367 1.00 94.38 74 GLU A N 1
ATOM 601 C CA . GLU A 1 74 ? -18.239 11.574 29.814 1.00 94.38 74 GLU A CA 1
ATOM 602 C C . GLU A 1 74 ? -17.375 10.695 28.907 1.00 94.38 74 GLU A C 1
ATOM 604 O O . GLU A 1 74 ? -17.121 11.069 27.758 1.00 94.38 74 GLU A O 1
ATOM 609 N N . GLU A 1 75 ? -17.048 9.476 29.342 1.00 93.12 75 GLU A N 1
ATOM 610 C CA . GLU A 1 75 ? -16.354 8.482 28.517 1.00 93.12 75 GLU A CA 1
ATOM 611 C C . GLU A 1 75 ? -17.133 8.149 27.241 1.00 93.12 75 GLU A C 1
ATOM 613 O O . GLU A 1 75 ? -16.578 8.175 26.140 1.00 93.12 75 GLU A O 1
ATOM 618 N N . ARG A 1 76 ? -18.448 7.911 27.349 1.00 92.69 76 ARG A N 1
ATOM 619 C CA . ARG A 1 76 ? -19.306 7.646 26.185 1.00 92.69 76 ARG A CA 1
ATOM 620 C C . ARG A 1 76 ? -19.290 8.809 25.194 1.00 92.69 76 ARG A C 1
ATOM 622 O O . ARG A 1 76 ? -19.256 8.588 23.983 1.00 92.69 76 ARG A O 1
ATOM 629 N N . ASN A 1 77 ? -19.347 10.045 25.684 1.00 91.75 77 ASN A N 1
ATOM 630 C CA . ASN A 1 77 ? -19.328 11.229 24.829 1.00 91.75 77 ASN A CA 1
ATOM 631 C C . ASN A 1 77 ? -17.955 11.414 24.159 1.00 91.75 77 ASN A C 1
ATOM 633 O O . ASN A 1 77 ? -17.904 11.715 22.966 1.00 91.75 77 ASN A O 1
ATOM 637 N N . SER A 1 78 ? -16.863 11.153 24.883 1.00 94.56 78 SER A N 1
ATOM 638 C CA . SER A 1 78 ? -15.498 11.140 24.344 1.00 94.56 78 SER A CA 1
ATOM 639 C C . SER A 1 78 ? -15.331 10.087 23.241 1.00 94.56 78 SER A C 1
ATOM 641 O O . SER A 1 78 ? -14.870 10.398 22.140 1.00 94.56 78 SER A O 1
ATOM 643 N N . LEU A 1 79 ? -15.807 8.859 23.472 1.00 91.38 79 LEU A N 1
ATOM 644 C CA . LEU A 1 79 ? -15.807 7.790 22.470 1.00 91.38 79 LEU A CA 1
ATOM 645 C C . LEU A 1 79 ? -16.638 8.156 21.238 1.00 91.38 79 LEU A C 1
ATOM 647 O O . LEU A 1 79 ? -16.201 7.927 20.111 1.00 91.38 79 LEU A O 1
ATOM 651 N N . LYS A 1 80 ? -17.808 8.777 21.430 1.00 94.00 80 LYS A N 1
ATOM 652 C CA . LYS A 1 80 ? -18.648 9.250 20.323 1.00 94.00 80 LYS A CA 1
ATOM 653 C C . LYS A 1 80 ? -17.931 10.306 19.474 1.00 94.00 80 LYS A C 1
ATOM 655 O O . LYS A 1 80 ? -18.005 10.240 18.250 1.00 94.00 80 LYS A O 1
ATOM 660 N N . ALA A 1 81 ? -17.219 11.245 20.100 1.00 92.94 81 ALA A N 1
ATOM 661 C CA . ALA A 1 81 ? -16.438 12.258 19.390 1.00 92.94 81 ALA A CA 1
ATOM 662 C C . ALA A 1 81 ? -15.281 11.633 18.590 1.00 92.94 81 ALA A C 1
ATOM 664 O O . ALA A 1 81 ? -15.112 11.944 17.411 1.00 92.94 81 ALA A O 1
ATOM 665 N N . ARG A 1 82 ? -14.541 10.690 19.193 1.00 93.38 82 ARG A N 1
ATOM 666 C CA . ARG A 1 82 ? -13.466 9.946 18.513 1.00 93.38 82 ARG A CA 1
ATOM 667 C C . ARG A 1 82 ? -13.984 9.146 17.317 1.00 93.38 82 ARG A C 1
ATOM 669 O O . ARG A 1 82 ? -13.365 9.165 16.257 1.00 93.38 82 ARG A O 1
ATOM 676 N N . LEU A 1 83 ? -15.134 8.484 17.460 1.00 92.44 83 LEU A N 1
ATOM 677 C CA . LEU A 1 83 ? -15.759 7.736 16.368 1.00 92.44 83 LEU A CA 1
ATOM 678 C C . LEU A 1 83 ? -16.156 8.659 15.208 1.00 92.44 83 LEU A C 1
ATOM 680 O O . LEU A 1 83 ? -15.882 8.339 14.054 1.00 92.44 83 LEU A O 1
ATOM 684 N N . GLN A 1 84 ? -16.747 9.820 15.506 1.00 92.38 84 GLN A N 1
ATOM 685 C CA . GLN A 1 84 ? -17.107 10.799 14.479 1.00 92.38 84 GLN A CA 1
ATOM 686 C C . GLN A 1 84 ? -15.873 11.330 13.739 1.00 92.38 84 GLN A C 1
ATOM 688 O O . GLN A 1 84 ? -15.890 11.446 12.516 1.00 92.38 84 GLN A O 1
ATOM 693 N N . GLN A 1 85 ? -14.787 11.618 14.459 1.00 92.88 85 GLN A N 1
ATOM 694 C CA . GLN A 1 85 ? -13.527 12.034 13.844 1.00 92.88 85 GLN A CA 1
ATOM 695 C C . GLN A 1 85 ? -12.952 10.933 12.941 1.00 92.88 85 GLN A C 1
ATOM 697 O O . GLN A 1 85 ? -12.510 11.220 11.831 1.00 92.88 85 GLN A O 1
ATOM 702 N N . SER A 1 86 ? -13.000 9.673 13.383 1.00 92.00 86 SER A N 1
ATOM 703 C CA . SER A 1 86 ? -12.558 8.528 12.580 1.00 92.00 86 SER A CA 1
ATOM 704 C C . SER A 1 86 ? -13.371 8.375 11.292 1.00 92.00 86 SER A C 1
ATOM 706 O O . SER A 1 86 ? -12.783 8.125 10.244 1.00 92.00 86 SER A O 1
ATOM 708 N N . LEU A 1 87 ? -14.695 8.555 11.352 1.00 90.31 87 LEU A N 1
ATOM 709 C CA . LEU A 1 87 ? -15.572 8.519 10.176 1.00 90.31 87 LEU A CA 1
ATOM 710 C C . LEU A 1 87 ? -15.232 9.634 9.179 1.00 90.31 87 LEU A C 1
ATOM 712 O O . LEU A 1 87 ? -15.083 9.368 7.989 1.00 90.31 87 LEU A O 1
ATOM 716 N N . ASN A 1 88 ? -15.028 10.862 9.663 1.00 91.88 88 ASN A N 1
ATOM 717 C CA . ASN A 1 88 ? -14.642 11.988 8.809 1.00 91.88 88 ASN A CA 1
ATOM 718 C C . ASN A 1 88 ? -13.273 11.751 8.137 1.00 91.88 88 ASN A C 1
ATOM 720 O O . ASN A 1 88 ? -13.083 12.070 6.962 1.00 91.88 88 ASN A O 1
ATOM 724 N N . ASN A 1 89 ? -12.316 11.165 8.867 1.00 91.12 89 ASN A N 1
ATOM 725 C CA . ASN A 1 89 ? -11.006 10.805 8.322 1.00 91.12 89 ASN A CA 1
ATOM 726 C C . ASN A 1 89 ? -11.118 9.716 7.244 1.00 91.12 89 ASN A C 1
ATOM 728 O O . ASN A 1 89 ? -10.451 9.808 6.215 1.00 91.12 89 ASN A O 1
ATOM 732 N N . GLU A 1 90 ? -11.970 8.709 7.453 1.00 92.06 90 GLU A N 1
ATOM 733 C CA . GLU A 1 90 ? -12.233 7.655 6.468 1.00 92.06 90 GLU A CA 1
ATOM 734 C C . GLU A 1 90 ? -12.842 8.228 5.180 1.00 92.06 90 GLU A C 1
ATOM 736 O O . GLU A 1 90 ? -12.435 7.861 4.078 1.00 92.06 90 GLU A O 1
ATOM 741 N N . GLU A 1 91 ? -13.779 9.167 5.297 1.00 92.25 91 GLU A N 1
ATOM 742 C CA . GLU A 1 91 ? -14.410 9.821 4.149 1.00 92.25 91 GLU A CA 1
ATOM 743 C C . GLU A 1 91 ? -13.412 10.685 3.355 1.00 92.25 91 GLU A C 1
ATOM 745 O O . GLU A 1 91 ? -13.360 10.620 2.123 1.00 92.25 91 GLU A O 1
ATOM 750 N N . SER A 1 92 ? -12.535 11.413 4.053 1.00 92.38 92 SER A N 1
ATOM 751 C CA . SER A 1 92 ? -11.420 12.149 3.439 1.00 92.38 92 SER A CA 1
ATOM 752 C C . SER A 1 92 ? -10.432 11.218 2.719 1.00 92.38 92 SER A C 1
ATOM 754 O O . SER A 1 92 ? -10.014 11.486 1.585 1.00 92.38 92 SER A O 1
ATOM 756 N N . ALA A 1 93 ? -10.103 10.077 3.332 1.00 89.62 93 ALA A N 1
ATOM 757 C CA . ALA A 1 93 ? -9.240 9.067 2.729 1.00 89.62 93 ALA A CA 1
ATOM 758 C C . ALA A 1 93 ? -9.872 8.466 1.463 1.00 89.62 93 ALA A C 1
ATOM 760 O O . ALA A 1 93 ? -9.201 8.382 0.435 1.00 89.62 93 ALA A O 1
ATOM 761 N N . LYS A 1 94 ? -11.172 8.138 1.485 1.00 92.31 94 LYS A N 1
ATOM 762 C CA . LYS A 1 94 ? -11.911 7.651 0.304 1.00 92.31 94 LYS A CA 1
ATOM 763 C C . LYS A 1 94 ? -11.871 8.649 -0.850 1.00 92.31 94 LYS A C 1
ATOM 765 O O . LYS A 1 94 ? -11.614 8.260 -1.987 1.00 92.31 94 LYS A O 1
ATOM 770 N N . LYS A 1 95 ? -12.058 9.941 -0.564 1.00 92.62 95 LYS A N 1
ATOM 771 C CA . LYS A 1 95 ? -11.957 10.999 -1.580 1.00 92.62 95 LYS A CA 1
ATOM 772 C C . LYS A 1 95 ? -10.548 11.089 -2.175 1.00 92.62 95 LYS A C 1
ATOM 774 O O . LYS A 1 95 ? -10.397 11.237 -3.384 1.00 92.62 95 LYS A O 1
ATOM 779 N N . THR A 1 96 ? -9.523 10.957 -1.336 1.00 90.81 96 THR A N 1
ATOM 780 C CA . THR A 1 96 ? -8.119 10.961 -1.775 1.00 90.81 96 THR A CA 1
ATOM 781 C C . THR A 1 96 ? -7.803 9.754 -2.659 1.00 90.81 96 THR A C 1
ATOM 783 O O . THR A 1 96 ? -7.191 9.919 -3.711 1.00 90.81 96 THR A O 1
ATOM 786 N N . ILE A 1 97 ? -8.269 8.559 -2.282 1.00 89.50 97 ILE A N 1
ATOM 787 C CA . ILE A 1 97 ? -8.115 7.334 -3.081 1.00 89.50 97 ILE A CA 1
ATOM 788 C C . ILE A 1 97 ? -8.786 7.498 -4.448 1.00 89.50 97 ILE A C 1
ATOM 790 O O . ILE A 1 97 ? -8.142 7.253 -5.461 1.00 89.50 97 ILE A O 1
ATOM 794 N N . SER A 1 98 ? -10.023 7.999 -4.491 1.00 91.88 98 SER A N 1
ATOM 795 C CA . SER A 1 98 ? -10.743 8.217 -5.753 1.00 91.88 98 SER A CA 1
ATOM 796 C C . SER A 1 98 ? -10.005 9.180 -6.699 1.00 91.88 98 SER A C 1
ATOM 798 O O . SER A 1 98 ? -9.925 8.929 -7.902 1.00 91.88 98 SER A O 1
ATOM 800 N N . ASN A 1 99 ? -9.395 10.245 -6.166 1.00 91.19 99 ASN A N 1
ATOM 801 C CA . ASN A 1 99 ? -8.564 11.153 -6.963 1.00 91.19 99 ASN A CA 1
ATOM 802 C C . ASN A 1 99 ? -7.306 10.455 -7.509 1.00 91.19 99 ASN A C 1
ATOM 804 O O . ASN A 1 99 ? -6.966 10.627 -8.679 1.00 91.19 99 ASN A O 1
ATOM 808 N N . LEU A 1 100 ? -6.630 9.646 -6.686 1.00 91.69 100 LEU A N 1
ATOM 809 C CA . LEU A 1 100 ? -5.443 8.896 -7.106 1.00 91.69 100 LEU A CA 1
ATOM 810 C C . LEU A 1 100 ? -5.769 7.841 -8.171 1.00 91.69 100 LEU A C 1
ATOM 812 O O . LEU A 1 100 ? -4.998 7.670 -9.112 1.00 91.69 100 LEU A O 1
ATOM 816 N N . GLU A 1 101 ? -6.910 7.160 -8.057 1.00 91.69 101 GLU A N 1
ATOM 817 C CA . GLU A 1 101 ? -7.402 6.223 -9.074 1.00 91.69 101 GLU A CA 1
ATOM 818 C C . GLU A 1 101 ? -7.658 6.934 -10.408 1.00 91.69 101 GLU A C 1
ATOM 820 O O . GLU A 1 101 ? -7.253 6.441 -11.463 1.00 91.69 101 GLU A O 1
ATOM 825 N N . HIS A 1 102 ? -8.264 8.124 -10.367 1.00 92.81 102 HIS A N 1
ATOM 826 C CA . HIS A 1 102 ? -8.477 8.939 -11.561 1.00 92.81 102 HIS A CA 1
ATOM 827 C C . HIS A 1 102 ? -7.154 9.357 -12.225 1.00 92.81 102 HIS A C 1
ATOM 829 O O . HIS A 1 102 ? -7.001 9.236 -13.445 1.00 92.81 102 HIS A O 1
ATOM 835 N N . ASP A 1 103 ? -6.173 9.799 -11.435 1.00 91.25 103 ASP A N 1
ATOM 836 C CA . ASP A 1 103 ? -4.848 10.177 -11.936 1.00 91.25 103 ASP A CA 1
ATOM 837 C C . ASP A 1 103 ? -4.073 8.982 -12.509 1.00 91.25 103 ASP A C 1
ATOM 839 O O . ASP A 1 103 ? -3.405 9.111 -13.541 1.00 91.25 103 ASP A O 1
ATOM 843 N N . LEU A 1 104 ? -4.176 7.808 -11.879 1.00 90.81 104 LEU A N 1
ATOM 844 C CA . LEU A 1 104 ? -3.585 6.566 -12.378 1.00 90.81 104 LEU A CA 1
ATOM 845 C C . LEU A 1 104 ? -4.183 6.161 -13.725 1.00 90.81 104 LEU A C 1
ATOM 847 O O . LEU A 1 104 ? -3.434 5.860 -14.654 1.00 90.81 104 LEU A O 1
ATOM 851 N N . GLU A 1 105 ? -5.505 6.213 -13.863 1.00 93.56 105 GLU A N 1
ATOM 852 C CA . GLU A 1 105 ? -6.192 5.908 -15.119 1.00 93.56 105 GLU A CA 1
ATOM 853 C C . GLU A 1 105 ? -5.792 6.893 -16.231 1.00 93.56 105 GLU A C 1
ATOM 855 O O . GLU A 1 105 ? -5.518 6.497 -17.366 1.00 93.56 105 GLU A O 1
ATOM 860 N N . LYS A 1 106 ? -5.656 8.185 -15.903 1.00 94.31 106 LYS A N 1
ATOM 861 C CA . LYS A 1 106 ? -5.159 9.198 -16.844 1.00 94.31 106 LYS A CA 1
ATOM 862 C C . LYS A 1 106 ? -3.727 8.906 -17.303 1.00 94.31 106 LYS A C 1
ATOM 864 O O . LYS A 1 106 ? -3.437 9.015 -18.496 1.00 94.31 106 LYS A O 1
ATOM 869 N N . ARG A 1 107 ? -2.833 8.524 -16.383 1.00 90.25 107 ARG A N 1
ATOM 870 C CA . ARG A 1 107 ? -1.450 8.137 -16.715 1.00 90.25 107 ARG A CA 1
ATOM 871 C C . ARG A 1 107 ? -1.408 6.871 -17.561 1.00 90.25 107 ARG A C 1
ATOM 873 O O . ARG A 1 107 ? -0.693 6.855 -18.556 1.00 90.25 107 ARG A O 1
ATOM 880 N N . LYS A 1 108 ? -2.213 5.862 -17.225 1.00 93.88 108 LYS A N 1
ATOM 881 C CA . LYS A 1 108 ? -2.317 4.611 -17.982 1.00 93.88 108 LYS A CA 1
ATOM 882 C C . LYS A 1 108 ? -2.678 4.871 -19.446 1.00 93.88 108 LYS A C 1
ATOM 884 O O . LYS A 1 108 ? -1.954 4.426 -20.330 1.00 93.88 108 LYS A O 1
ATOM 889 N N . ARG A 1 109 ? -3.703 5.691 -19.704 1.00 92.38 109 ARG A N 1
ATOM 890 C CA . ARG A 1 109 ? -4.090 6.092 -21.072 1.00 92.38 109 ARG A CA 1
ATOM 891 C C . ARG A 1 109 ? -2.978 6.840 -21.810 1.00 92.38 109 ARG A C 1
ATOM 893 O O . ARG A 1 109 ? -2.798 6.653 -23.011 1.00 92.38 109 ARG A O 1
ATOM 900 N N . ALA A 1 110 ? -2.223 7.691 -21.112 1.00 91.25 110 ALA A N 1
ATOM 901 C CA . ALA A 1 110 ? -1.086 8.394 -21.706 1.00 91.25 110 ALA A CA 1
ATOM 902 C C . ALA A 1 110 ? 0.054 7.431 -22.080 1.00 91.25 110 ALA A C 1
ATOM 904 O O . ALA A 1 110 ? 0.637 7.564 -23.155 1.00 91.25 110 ALA A O 1
ATOM 905 N N . THR A 1 111 ? 0.344 6.443 -21.228 1.00 89.50 111 THR A N 1
ATOM 906 C CA . THR A 1 111 ? 1.334 5.398 -21.511 1.00 89.50 111 THR A CA 1
ATOM 907 C C . THR A 1 111 ? 0.898 4.516 -22.676 1.00 89.50 111 THR A C 1
ATOM 909 O O . THR A 1 111 ? 1.695 4.303 -23.580 1.00 89.50 111 THR A O 1
ATOM 912 N N . GLU A 1 112 ? -0.363 4.074 -22.714 1.00 91.88 112 GLU A N 1
ATOM 913 C CA . GLU A 1 112 ? -0.919 3.296 -23.832 1.00 91.88 112 GLU A CA 1
ATOM 914 C C . GLU A 1 112 ? -0.791 4.049 -25.164 1.00 91.88 112 GLU A C 1
ATOM 916 O O . GLU A 1 112 ? -0.364 3.471 -26.165 1.00 91.88 112 GLU A O 1
ATOM 921 N N . LYS A 1 113 ? -1.074 5.359 -25.163 1.00 93.88 113 LYS A N 1
ATOM 922 C CA . LYS A 1 113 ? -0.876 6.215 -26.338 1.00 93.88 113 LYS A CA 1
ATOM 923 C C . LYS A 1 113 ? 0.595 6.278 -26.763 1.00 93.88 113 LYS A C 1
ATOM 925 O O . LYS A 1 113 ? 0.889 6.072 -27.934 1.00 93.88 113 LYS A O 1
ATOM 930 N N . LEU A 1 114 ? 1.518 6.510 -25.827 1.00 90.56 114 LEU A N 1
ATOM 931 C CA . LEU A 1 114 ? 2.956 6.528 -26.126 1.00 90.56 114 LEU A CA 1
ATOM 932 C C . LEU A 1 114 ? 3.444 5.186 -26.682 1.00 90.56 114 LEU A C 1
ATOM 934 O O . LEU A 1 114 ? 4.228 5.163 -27.625 1.00 90.56 114 LEU A O 1
ATOM 938 N N . THR A 1 115 ? 2.983 4.064 -26.125 1.00 91.00 115 THR A N 1
ATOM 939 C CA . THR A 1 115 ? 3.325 2.728 -26.627 1.00 91.00 115 THR A CA 1
ATOM 940 C C . THR A 1 115 ? 2.842 2.530 -28.062 1.00 91.00 115 THR A C 1
ATOM 942 O O . THR A 1 115 ? 3.593 2.002 -28.884 1.00 91.00 115 THR A O 1
ATOM 945 N N . LEU A 1 116 ? 1.629 2.992 -28.384 1.00 93.50 116 LEU A N 1
ATOM 946 C CA . LEU A 1 116 ? 1.105 2.957 -29.747 1.00 93.50 116 LEU A CA 1
ATOM 947 C C . LEU A 1 116 ? 1.956 3.811 -30.700 1.00 93.50 116 LEU A C 1
ATOM 949 O O . LEU A 1 116 ? 2.355 3.320 -31.756 1.00 93.50 116 LEU A O 1
ATOM 953 N N . ASP A 1 117 ? 2.294 5.040 -30.302 1.00 90.75 117 ASP A N 1
ATOM 954 C CA . ASP A 1 117 ? 3.130 5.952 -31.092 1.00 90.75 117 ASP A CA 1
ATOM 955 C C . ASP A 1 117 ? 4.529 5.346 -31.350 1.00 90.75 117 ASP A C 1
ATOM 957 O O . ASP A 1 117 ? 5.033 5.381 -32.476 1.00 90.75 117 ASP A O 1
ATOM 961 N N . PHE A 1 118 ? 5.144 4.709 -30.344 1.00 90.62 118 PHE A N 1
ATOM 962 C CA . PHE A 1 118 ? 6.424 4.003 -30.504 1.00 90.62 118 PHE A CA 1
ATOM 963 C C . PHE A 1 118 ? 6.326 2.786 -31.428 1.00 90.62 118 PHE A C 1
ATOM 965 O O . PHE A 1 118 ? 7.255 2.538 -32.201 1.00 90.62 118 PHE A O 1
ATOM 972 N N . SER A 1 119 ? 5.225 2.030 -31.369 1.00 90.50 119 SER A N 1
ATOM 973 C CA . SER A 1 119 ? 4.991 0.900 -32.275 1.00 90.50 119 SER A CA 1
ATOM 974 C C . SER A 1 119 ? 4.889 1.375 -33.723 1.00 90.50 119 SER A C 1
ATOM 976 O O . SER A 1 119 ? 5.567 0.839 -34.596 1.00 90.50 119 SER A O 1
ATOM 978 N N . GLN A 1 120 ? 4.121 2.440 -33.970 1.00 92.25 120 GLN A N 1
ATOM 979 C CA . GLN A 1 120 ? 3.995 3.039 -35.300 1.00 92.25 120 GLN A CA 1
ATOM 980 C C . GLN A 1 120 ? 5.331 3.592 -35.808 1.00 92.25 120 GLN A C 1
ATOM 982 O O . GLN A 1 120 ? 5.683 3.398 -36.973 1.00 92.25 120 GLN A O 1
ATOM 987 N N . TYR A 1 121 ? 6.105 4.251 -34.942 1.00 92.88 121 TYR A N 1
ATOM 988 C CA . TYR A 1 121 ? 7.442 4.724 -35.293 1.00 92.88 121 TYR A CA 1
ATOM 989 C C . TYR A 1 121 ? 8.378 3.568 -35.669 1.00 92.88 121 TYR A C 1
ATOM 991 O O . TYR A 1 121 ? 9.090 3.660 -36.671 1.00 92.88 121 TYR A O 1
ATOM 999 N N . ARG A 1 122 ? 8.357 2.466 -34.905 1.00 91.06 122 ARG A N 1
ATOM 1000 C CA . ARG A 1 122 ? 9.144 1.263 -35.207 1.00 91.06 122 ARG A CA 1
ATOM 1001 C C . ARG A 1 122 ? 8.759 0.678 -36.565 1.00 91.06 122 ARG A C 1
ATOM 1003 O O . ARG A 1 122 ? 9.647 0.485 -37.386 1.00 91.06 122 ARG A O 1
ATOM 1010 N N . GLU A 1 123 ? 7.469 0.473 -36.824 1.00 91.19 123 GLU A N 1
ATOM 1011 C CA . GLU A 1 123 ? 6.991 -0.041 -38.115 1.00 91.19 123 GLU A CA 1
ATOM 1012 C C . GLU A 1 123 ? 7.417 0.852 -39.287 1.00 91.19 123 GLU A C 1
ATOM 1014 O O . GLU A 1 123 ? 7.862 0.362 -40.323 1.00 91.19 123 GLU A O 1
ATOM 1019 N N . ASN A 1 124 ? 7.307 2.174 -39.136 1.00 91.44 124 ASN A N 1
ATOM 1020 C CA . ASN A 1 124 ? 7.728 3.113 -40.174 1.00 91.44 124 ASN A CA 1
ATOM 1021 C C . ASN A 1 124 ? 9.245 3.072 -40.400 1.00 91.44 124 ASN A C 1
ATOM 1023 O O . ASN A 1 124 ? 9.697 3.110 -41.543 1.00 91.44 124 ASN A O 1
ATOM 1027 N N . SER A 1 125 ? 10.030 2.958 -39.328 1.00 88.44 125 SER A N 1
ATOM 1028 C CA . SER A 1 125 ? 11.481 2.790 -39.415 1.00 88.44 125 SER A CA 1
ATOM 1029 C C . SER A 1 125 ? 11.856 1.490 -40.134 1.00 88.44 125 SER A C 1
ATOM 1031 O O . SER A 1 125 ? 12.690 1.509 -41.036 1.00 88.44 125 SER A O 1
ATOM 1033 N N . GLU A 1 126 ? 11.192 0.377 -39.812 1.00 91.12 126 GLU A N 1
ATOM 1034 C CA . GLU A 1 126 ? 11.397 -0.915 -40.477 1.00 91.12 126 GLU A CA 1
ATOM 1035 C C . GLU A 1 126 ? 11.052 -0.848 -41.970 1.00 91.12 126 GLU A C 1
ATOM 1037 O O . GLU A 1 126 ? 11.855 -1.285 -42.797 1.00 91.12 126 GLU A O 1
ATOM 1042 N N . ARG A 1 127 ? 9.922 -0.222 -42.339 1.00 91.69 127 ARG A N 1
ATOM 1043 C CA . ARG A 1 127 ? 9.563 0.018 -43.750 1.00 91.69 127 ARG A CA 1
ATOM 1044 C C . ARG A 1 127 ? 10.630 0.838 -44.477 1.00 91.69 127 ARG A C 1
ATOM 1046 O O . ARG A 1 127 ? 11.019 0.474 -45.583 1.00 91.69 127 ARG A O 1
ATOM 1053 N N . ASN A 1 128 ? 11.127 1.910 -43.860 1.00 90.75 128 ASN A N 1
ATOM 1054 C CA . ASN A 1 128 ? 12.170 2.753 -44.452 1.00 90.75 128 ASN A CA 1
ATOM 1055 C C . ASN A 1 128 ? 13.489 1.990 -44.634 1.00 90.75 128 ASN A C 1
ATOM 1057 O O . ASN A 1 128 ? 14.138 2.118 -45.670 1.00 90.75 128 ASN A O 1
ATOM 1061 N N . VAL A 1 129 ? 13.887 1.179 -43.649 1.00 89.81 129 VAL A N 1
ATOM 1062 C CA . VAL A 1 129 ? 15.081 0.328 -43.747 1.00 89.81 129 VAL A CA 1
ATOM 1063 C C . VAL A 1 129 ? 14.938 -0.668 -44.894 1.00 89.81 129 VAL A C 1
ATOM 1065 O O . VAL A 1 129 ? 15.888 -0.853 -45.652 1.00 89.81 129 VAL A O 1
ATOM 1068 N N . GLU A 1 130 ? 13.769 -1.283 -45.058 1.00 90.81 130 GLU A N 1
ATOM 1069 C CA . GLU A 1 130 ? 13.542 -2.250 -46.133 1.00 90.81 130 GLU A CA 1
ATOM 1070 C C . GLU A 1 130 ? 13.562 -1.586 -47.518 1.00 90.81 130 GLU A C 1
ATOM 1072 O O . GLU A 1 130 ? 14.221 -2.086 -48.428 1.00 90.81 130 GLU A O 1
ATOM 1077 N N . GLN A 1 131 ? 12.969 -0.394 -47.653 1.00 91.38 131 GLN A N 1
ATOM 1078 C CA . GLN A 1 131 ? 13.073 0.414 -48.875 1.00 91.38 131 GLN A CA 1
ATOM 1079 C C . GLN A 1 131 ? 14.526 0.777 -49.208 1.00 91.38 131 GLN A C 1
ATOM 1081 O O . GLN A 1 131 ? 14.939 0.687 -50.363 1.00 91.38 131 GLN A O 1
ATOM 1086 N N . LEU A 1 132 ? 15.326 1.160 -48.208 1.00 91.19 132 LEU A N 1
ATOM 1087 C CA . LEU A 1 132 ? 16.744 1.466 -48.407 1.00 91.19 132 LEU A CA 1
ATOM 1088 C C . LEU A 1 132 ? 17.549 0.226 -48.814 1.00 91.19 132 LEU A C 1
ATOM 1090 O O . LEU A 1 132 ? 18.419 0.327 -49.678 1.00 91.19 132 LEU A O 1
ATOM 1094 N N . LYS A 1 133 ? 17.257 -0.949 -48.242 1.00 90.75 133 LYS A N 1
ATOM 1095 C CA . LYS A 1 133 ? 17.881 -2.213 -48.670 1.00 90.75 133 LYS A CA 1
ATOM 1096 C C . LYS A 1 133 ? 17.545 -2.540 -50.120 1.00 90.75 133 LYS A C 1
ATOM 1098 O O . LYS A 1 133 ? 18.440 -2.933 -50.866 1.00 90.75 133 LYS A O 1
ATOM 1103 N N . GLU A 1 134 ? 16.290 -2.367 -50.523 1.00 92.31 134 GLU A N 1
ATOM 1104 C CA . GLU A 1 134 ? 15.855 -2.595 -51.902 1.00 92.31 134 GLU A CA 1
ATOM 1105 C C . GLU A 1 134 ? 16.550 -1.624 -52.870 1.00 92.31 134 GLU A C 1
ATOM 1107 O O . GLU A 1 134 ? 17.109 -2.044 -53.885 1.00 92.31 134 GLU A O 1
ATOM 1112 N N . GLN A 1 135 ? 16.613 -0.333 -52.527 1.00 90.75 135 GLN A N 1
ATOM 1113 C CA . GLN A 1 135 ? 17.346 0.669 -53.307 1.00 90.75 135 GLN A CA 1
ATOM 1114 C C . GLN A 1 135 ? 18.838 0.339 -53.424 1.00 90.75 135 GLN A C 1
ATOM 1116 O O . GLN A 1 135 ? 19.406 0.432 -54.516 1.00 90.75 135 GLN A O 1
ATOM 1121 N N . LEU A 1 136 ? 19.474 -0.081 -52.327 1.00 89.81 136 LEU A N 1
ATOM 1122 C CA . LEU A 1 136 ? 20.880 -0.482 -52.315 1.00 89.81 136 LEU A CA 1
ATOM 1123 C C . LEU A 1 136 ? 21.112 -1.731 -53.176 1.00 89.81 136 LEU A C 1
ATOM 1125 O O . LEU A 1 136 ? 22.061 -1.766 -53.955 1.00 89.81 136 LEU A O 1
ATOM 1129 N N . SER A 1 137 ? 20.229 -2.729 -53.084 1.00 92.44 137 SER A N 1
ATOM 1130 C CA . SER A 1 137 ? 20.277 -3.942 -53.909 1.00 92.44 137 SER A CA 1
ATOM 1131 C C . SER A 1 137 ? 20.178 -3.608 -55.400 1.00 92.44 137 SER A C 1
ATOM 1133 O O . SER A 1 137 ? 21.035 -4.017 -56.186 1.00 92.44 137 SER A O 1
ATOM 1135 N N . ASN A 1 138 ? 19.211 -2.765 -55.775 1.00 91.88 138 ASN A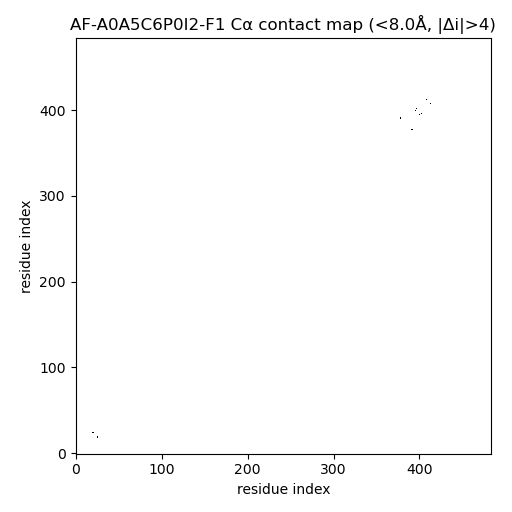 N 1
ATOM 1136 C CA . ASN A 1 138 ? 19.027 -2.301 -57.150 1.00 91.88 138 ASN A CA 1
ATOM 1137 C C . ASN A 1 138 ? 20.233 -1.498 -57.662 1.00 91.88 138 ASN A C 1
ATOM 1139 O O . ASN A 1 138 ? 20.634 -1.642 -58.817 1.00 91.88 138 ASN A O 1
ATOM 1143 N N . THR A 1 139 ? 20.828 -0.658 -56.814 1.00 89.75 139 THR A N 1
ATOM 1144 C CA . THR A 1 139 ? 22.012 0.137 -57.176 1.00 89.75 139 THR A CA 1
ATOM 1145 C C . THR A 1 139 ? 23.236 -0.758 -57.367 1.00 89.75 139 THR A C 1
ATOM 1147 O O . THR A 1 139 ? 23.936 -0.624 -58.368 1.00 89.75 139 THR A O 1
ATOM 1150 N N . ASN A 1 140 ? 23.449 -1.730 -56.478 1.00 89.56 140 ASN A N 1
ATOM 1151 C CA . ASN A 1 140 ? 24.524 -2.713 -56.606 1.00 89.56 140 ASN A CA 1
ATOM 1152 C C . ASN A 1 140 ? 24.373 -3.569 -57.870 1.00 89.56 140 ASN A C 1
ATOM 1154 O O . ASN A 1 140 ? 25.361 -3.803 -58.561 1.00 89.56 140 ASN A O 1
ATOM 1158 N N . ALA A 1 141 ? 23.150 -3.989 -58.211 1.00 90.69 141 ALA A N 1
ATOM 1159 C CA . ALA A 1 141 ? 22.887 -4.723 -59.447 1.00 90.69 141 ALA A CA 1
ATOM 1160 C C . ALA A 1 141 ? 23.269 -3.898 -60.689 1.00 90.69 141 ALA A C 1
ATOM 1162 O O . ALA A 1 141 ? 23.982 -4.394 -61.560 1.00 90.69 141 ALA A O 1
ATOM 1163 N N . LYS A 1 142 ? 22.885 -2.613 -60.736 1.00 91.44 142 LYS A N 1
ATOM 1164 C CA . LYS A 1 142 ? 23.266 -1.697 -61.827 1.00 91.44 142 LYS A CA 1
ATOM 1165 C C . LYS A 1 142 ? 24.778 -1.492 -61.919 1.00 91.44 142 LYS A C 1
ATOM 1167 O O . LYS A 1 142 ? 25.334 -1.565 -63.013 1.00 91.44 142 LYS A O 1
ATOM 1172 N N . MET A 1 143 ? 25.441 -1.274 -60.784 1.00 86.62 143 MET A N 1
ATOM 1173 C CA . MET A 1 143 ? 26.899 -1.125 -60.718 1.00 86.62 143 MET A CA 1
ATOM 1174 C C . MET A 1 143 ? 27.616 -2.378 -61.232 1.00 86.62 143 MET A C 1
ATOM 1176 O O . MET A 1 143 ? 28.586 -2.277 -61.981 1.00 86.62 143 MET A O 1
ATOM 1180 N N . GLU A 1 144 ? 27.127 -3.569 -60.883 1.00 90.81 144 GLU A N 1
ATOM 1181 C CA . GLU A 1 144 ? 27.701 -4.828 -61.357 1.00 90.81 144 GLU A CA 1
ATOM 1182 C C . GLU A 1 144 ? 27.456 -5.034 -62.864 1.00 90.81 144 GLU A C 1
ATOM 1184 O O . GLU A 1 144 ? 28.349 -5.474 -63.590 1.00 90.81 144 GLU A O 1
ATOM 1189 N N . GLU A 1 145 ? 26.290 -4.646 -63.389 1.00 90.62 145 GLU A N 1
ATOM 1190 C CA . GLU A 1 145 ? 26.037 -4.623 -64.836 1.00 90.62 145 GLU A CA 1
ATOM 1191 C C . GLU A 1 145 ? 26.970 -3.661 -65.588 1.00 90.62 145 GLU A C 1
ATOM 1193 O O . GLU A 1 145 ? 27.473 -3.994 -66.665 1.00 90.62 145 GLU A O 1
ATOM 1198 N N . GLU A 1 146 ? 27.206 -2.460 -65.057 1.00 88.06 146 GLU A N 1
ATOM 1199 C CA . GLU A 1 146 ? 28.145 -1.491 -65.634 1.00 88.06 146 GLU A CA 1
ATOM 1200 C C . GLU A 1 146 ? 29.582 -2.001 -65.582 1.00 88.06 146 GLU A C 1
ATOM 1202 O O . GLU A 1 146 ? 30.291 -1.948 -66.590 1.00 88.06 146 GLU A O 1
ATOM 1207 N N . ARG A 1 147 ? 29.990 -2.595 -64.459 1.00 88.25 147 ARG A N 1
ATOM 1208 C CA . ARG A 1 147 ? 31.290 -3.252 -64.314 1.00 88.25 147 ARG A CA 1
ATOM 1209 C C . ARG A 1 147 ? 31.476 -4.362 -65.346 1.00 88.25 147 ARG A C 1
ATOM 1211 O O . ARG A 1 147 ? 32.529 -4.448 -65.979 1.00 88.25 147 ARG A O 1
ATOM 1218 N N . ASN A 1 148 ? 30.453 -5.183 -65.568 1.00 90.81 148 ASN A N 1
ATOM 1219 C CA . ASN A 1 148 ? 30.478 -6.238 -66.579 1.00 90.81 148 ASN A CA 1
ATOM 1220 C C . ASN A 1 148 ? 30.574 -5.675 -68.005 1.00 90.81 148 ASN A C 1
ATOM 1222 O O . ASN A 1 148 ? 31.356 -6.185 -68.815 1.00 90.81 148 ASN A O 1
ATOM 1226 N N . ARG A 1 149 ? 29.850 -4.589 -68.311 1.00 89.00 149 ARG A N 1
ATOM 1227 C CA . ARG A 1 149 ? 29.968 -3.868 -69.591 1.00 89.00 149 ARG A CA 1
ATOM 1228 C C . ARG A 1 149 ? 31.371 -3.296 -69.797 1.00 89.00 149 ARG A C 1
ATOM 1230 O O . ARG A 1 149 ? 31.955 -3.492 -70.863 1.00 89.00 149 ARG A O 1
ATOM 1237 N N . PHE A 1 150 ? 31.936 -2.663 -68.774 1.00 86.19 150 PHE A N 1
ATOM 1238 C CA . PHE A 1 150 ? 33.289 -2.113 -68.802 1.00 86.19 150 PHE A CA 1
ATOM 1239 C C . PHE A 1 150 ? 34.349 -3.203 -69.014 1.00 86.19 150 PHE A C 1
ATOM 1241 O O . PHE A 1 150 ? 35.183 -3.094 -69.913 1.00 86.19 150 PHE A O 1
ATOM 1248 N N . ASN A 1 151 ? 34.265 -4.312 -68.273 1.00 87.50 151 ASN A N 1
ATOM 1249 C CA . ASN A 1 151 ? 35.159 -5.463 -68.429 1.00 87.50 151 ASN A CA 1
ATOM 1250 C C . ASN A 1 151 ? 35.079 -6.079 -69.834 1.00 87.50 151 ASN A C 1
ATOM 1252 O O . ASN A 1 151 ? 36.099 -6.471 -70.409 1.00 87.50 151 ASN A O 1
ATOM 1256 N N . LYS A 1 152 ? 33.877 -6.150 -70.419 1.00 89.62 152 LYS A N 1
ATOM 1257 C CA . LYS A 1 152 ? 33.698 -6.576 -71.811 1.00 89.62 152 LYS A CA 1
ATOM 1258 C C . LYS A 1 152 ? 34.410 -5.623 -72.778 1.00 89.62 152 LYS A C 1
ATOM 1260 O O . LYS A 1 152 ? 35.151 -6.100 -73.637 1.00 89.62 152 LYS A O 1
ATOM 1265 N N . GLY A 1 153 ? 34.268 -4.310 -72.580 1.00 87.19 153 GLY A N 1
ATOM 1266 C CA . GLY A 1 153 ? 34.977 -3.282 -73.348 1.00 87.19 153 GLY A CA 1
ATOM 1267 C C . GLY A 1 153 ? 36.503 -3.405 -73.252 1.00 87.19 153 GLY A C 1
ATOM 1268 O O . GLY A 1 153 ? 37.181 -3.412 -74.279 1.00 87.19 153 GLY A O 1
ATOM 1269 N N . ILE A 1 154 ? 37.052 -3.616 -72.049 1.00 84.44 154 ILE A N 1
ATOM 1270 C CA . ILE A 1 154 ? 38.488 -3.888 -71.846 1.00 84.44 154 ILE A CA 1
ATOM 1271 C C . ILE A 1 154 ? 38.928 -5.127 -72.632 1.00 84.44 154 ILE A C 1
ATOM 1273 O O . ILE A 1 154 ? 39.967 -5.117 -73.293 1.00 84.44 154 ILE A O 1
ATOM 1277 N N . ASN A 1 155 ? 38.152 -6.209 -72.578 1.00 85.81 155 ASN A N 1
ATOM 1278 C CA . ASN A 1 155 ? 38.486 -7.447 -73.278 1.00 85.81 155 ASN A CA 1
ATOM 1279 C C . ASN A 1 155 ? 38.483 -7.275 -74.803 1.00 85.81 155 ASN A C 1
ATOM 1281 O O . ASN A 1 155 ? 39.348 -7.830 -75.486 1.00 85.81 155 ASN A O 1
ATOM 1285 N N . GLU A 1 156 ? 37.538 -6.511 -75.344 1.00 87.62 156 GLU A N 1
ATOM 1286 C CA . GLU A 1 156 ? 37.487 -6.162 -76.766 1.00 87.62 156 GLU A CA 1
ATOM 1287 C C . GLU A 1 156 ? 38.669 -5.274 -77.168 1.00 87.62 156 GLU A C 1
ATOM 1289 O O . GLU A 1 156 ? 39.369 -5.590 -78.132 1.00 87.62 156 GLU A O 1
ATOM 1294 N N . HIS A 1 157 ? 38.980 -4.247 -76.374 1.00 83.31 157 HIS A N 1
ATOM 1295 C CA . HIS A 1 157 ? 40.137 -3.383 -76.599 1.00 83.31 157 HIS A CA 1
ATOM 1296 C C . HIS A 1 157 ? 41.457 -4.170 -76.559 1.00 83.31 157 HIS A C 1
ATOM 1298 O O . HIS A 1 157 ? 42.304 -4.028 -77.438 1.00 83.31 157 HIS A O 1
ATOM 1304 N N . ASN A 1 158 ? 41.608 -5.101 -75.614 1.00 85.19 158 ASN A N 1
ATOM 1305 C CA . ASN A 1 158 ? 42.769 -5.989 -75.535 1.00 85.19 158 ASN A CA 1
ATOM 1306 C C . ASN A 1 158 ? 42.897 -6.919 -76.753 1.00 85.19 158 ASN A C 1
ATOM 1308 O O . ASN A 1 158 ? 44.014 -7.208 -77.197 1.00 85.19 158 ASN A O 1
ATOM 1312 N N . LYS A 1 159 ? 41.778 -7.402 -77.314 1.00 88.25 159 LYS A N 1
ATOM 1313 C CA . LYS A 1 159 ? 41.791 -8.155 -78.582 1.00 88.25 159 LYS A CA 1
ATOM 1314 C C . LYS A 1 159 ? 42.266 -7.272 -79.733 1.00 88.25 159 LYS A C 1
ATOM 1316 O O . LYS A 1 159 ? 43.067 -7.737 -80.544 1.00 88.25 159 LYS A O 1
ATOM 1321 N N . GLU A 1 160 ? 41.831 -6.018 -79.778 1.00 85.06 160 GLU A N 1
ATOM 1322 C CA . GLU A 1 160 ? 42.247 -5.066 -80.806 1.00 85.06 160 GLU A CA 1
ATOM 1323 C C . GLU A 1 160 ? 43.732 -4.710 -80.686 1.00 85.06 160 GLU A C 1
ATOM 1325 O O . GLU A 1 160 ? 44.470 -4.832 -81.661 1.00 85.06 160 GLU A O 1
ATOM 1330 N N . ILE A 1 161 ? 44.230 -4.444 -79.474 1.00 83.00 161 ILE A N 1
ATOM 1331 C CA . ILE A 1 161 ? 45.667 -4.272 -79.208 1.00 83.00 161 ILE A CA 1
ATOM 1332 C C . ILE A 1 161 ? 46.462 -5.482 -79.717 1.00 83.00 161 ILE A C 1
ATOM 1334 O O . ILE A 1 161 ? 47.522 -5.316 -80.325 1.00 83.00 161 ILE A O 1
ATOM 1338 N N . LYS A 1 162 ? 45.976 -6.715 -79.508 1.00 86.44 162 LYS A N 1
ATOM 1339 C CA . LYS A 1 162 ? 46.633 -7.922 -80.043 1.00 86.44 162 LYS A CA 1
ATOM 1340 C C . LYS A 1 162 ? 46.645 -7.945 -81.576 1.00 86.44 162 LYS A C 1
ATOM 1342 O O . LYS A 1 162 ? 47.669 -8.321 -82.149 1.00 86.44 162 LYS A O 1
ATOM 1347 N N . ARG A 1 163 ? 45.557 -7.544 -82.245 1.00 84.44 163 ARG A N 1
ATOM 1348 C CA . ARG A 1 163 ? 45.501 -7.439 -83.717 1.00 84.44 163 ARG A CA 1
ATOM 1349 C C . ARG A 1 163 ? 46.470 -6.385 -84.237 1.00 84.44 163 ARG A C 1
ATOM 1351 O O . ARG A 1 163 ? 47.264 -6.699 -85.121 1.00 84.44 163 ARG A O 1
ATOM 1358 N N . VAL A 1 164 ? 46.475 -5.196 -83.638 1.00 81.12 164 VAL A N 1
ATOM 1359 C CA . VAL A 1 164 ? 47.394 -4.104 -83.984 1.00 81.12 164 VAL A CA 1
ATOM 1360 C C . VAL A 1 164 ? 48.843 -4.531 -83.768 1.00 81.12 164 VAL A C 1
ATOM 1362 O O . VAL A 1 164 ? 49.663 -4.352 -84.661 1.00 81.12 164 VAL A O 1
ATOM 1365 N N . LYS A 1 165 ? 49.174 -5.192 -82.648 1.00 83.44 165 LYS A N 1
ATOM 1366 C CA . LYS A 1 165 ? 50.518 -5.760 -82.423 1.00 83.44 165 LYS A CA 1
ATOM 1367 C C . LYS A 1 165 ? 50.903 -6.780 -83.497 1.00 83.44 165 LYS A C 1
ATOM 1369 O O . LYS A 1 165 ? 52.042 -6.774 -83.958 1.00 83.44 165 LYS A O 1
ATOM 1374 N N . LYS A 1 166 ? 49.972 -7.644 -83.918 1.00 82.81 166 LYS A N 1
ATOM 1375 C CA . LYS A 1 166 ? 50.209 -8.611 -85.002 1.00 82.81 166 LYS A CA 1
ATOM 1376 C C . LYS A 1 166 ? 50.461 -7.901 -86.335 1.00 82.81 166 LYS A C 1
ATOM 1378 O O . LYS A 1 166 ? 51.411 -8.251 -87.024 1.00 82.81 166 LYS A O 1
ATOM 1383 N N . MET A 1 167 ? 49.664 -6.886 -86.662 1.00 80.75 167 MET A N 1
ATOM 1384 C CA . MET A 1 167 ? 49.817 -6.084 -87.878 1.00 80.75 167 MET A CA 1
ATOM 1385 C C . MET A 1 167 ? 51.127 -5.284 -87.873 1.00 80.75 167 MET A C 1
ATOM 1387 O O . MET A 1 167 ? 51.856 -5.302 -88.857 1.00 80.75 167 MET A O 1
ATOM 1391 N N . ALA A 1 168 ? 51.493 -4.677 -86.742 1.00 78.12 168 ALA A N 1
ATOM 1392 C CA . ALA A 1 168 ? 52.773 -3.998 -86.563 1.00 78.12 168 ALA A CA 1
ATOM 1393 C C . ALA A 1 168 ? 53.962 -4.955 -86.743 1.00 78.12 168 ALA A C 1
ATOM 1395 O O . ALA A 1 168 ? 54.966 -4.578 -87.342 1.00 78.12 168 ALA A O 1
ATOM 1396 N N . ASN A 1 169 ? 53.850 -6.202 -86.271 1.00 79.81 169 ASN A N 1
ATOM 1397 C CA . ASN A 1 169 ? 54.872 -7.220 -86.510 1.00 79.81 169 ASN A CA 1
ATOM 1398 C C . ASN A 1 169 ? 54.968 -7.605 -87.993 1.00 79.81 169 ASN A C 1
ATOM 1400 O O . ASN A 1 169 ? 56.082 -7.690 -88.496 1.00 79.81 169 ASN A O 1
ATOM 1404 N N . VAL A 1 170 ? 53.841 -7.775 -88.698 1.00 79.94 170 VAL A N 1
ATOM 1405 C CA . VAL A 1 170 ? 53.827 -8.029 -90.153 1.00 79.94 170 VAL A CA 1
ATOM 1406 C C . VAL A 1 170 ? 54.499 -6.885 -90.909 1.00 79.94 170 VAL A C 1
ATOM 1408 O O . VAL A 1 170 ? 55.438 -7.132 -91.659 1.00 79.94 170 VAL A O 1
ATOM 1411 N N . LEU A 1 171 ? 54.105 -5.638 -90.636 1.00 77.81 171 LEU A N 1
ATOM 1412 C CA . LEU A 1 171 ? 54.711 -4.449 -91.242 1.00 77.81 171 LEU A CA 1
ATOM 1413 C C . LEU A 1 171 ? 56.209 -4.355 -90.938 1.00 77.81 171 LEU A C 1
ATOM 1415 O O . LEU A 1 171 ? 56.997 -3.990 -91.804 1.00 77.81 171 LEU A O 1
ATOM 1419 N N . ARG A 1 172 ? 56.633 -4.725 -89.723 1.00 78.88 172 ARG A N 1
ATOM 1420 C CA . ARG A 1 172 ? 58.054 -4.771 -89.354 1.00 78.88 172 ARG A CA 1
ATOM 1421 C C . ARG A 1 172 ? 58.806 -5.834 -90.161 1.00 78.88 172 ARG A C 1
ATOM 1423 O O . ARG A 1 172 ? 59.911 -5.560 -90.619 1.00 78.88 172 ARG A O 1
ATOM 1430 N N . THR A 1 173 ? 58.218 -7.011 -90.377 1.00 77.44 173 THR A N 1
ATOM 1431 C CA . THR A 1 173 ? 58.799 -8.070 -91.219 1.00 77.44 173 THR A CA 1
ATOM 1432 C C . THR A 1 173 ? 58.860 -7.656 -92.690 1.00 77.44 173 THR A C 1
ATOM 1434 O O . THR A 1 173 ? 59.894 -7.841 -93.328 1.00 77.44 173 THR A O 1
ATOM 1437 N N . GLU A 1 174 ? 57.802 -7.046 -93.224 1.00 76.50 174 GLU A N 1
ATOM 1438 C CA . GLU A 1 174 ? 57.775 -6.505 -94.588 1.00 76.50 174 GLU A CA 1
ATOM 1439 C C . GLU A 1 174 ? 58.811 -5.395 -94.776 1.00 76.50 174 GLU A C 1
ATOM 1441 O O . GLU A 1 174 ? 59.557 -5.417 -95.752 1.00 76.50 174 GLU A O 1
ATOM 1446 N N . TYR A 1 175 ? 58.943 -4.488 -93.806 1.00 76.00 175 TYR A N 1
ATOM 1447 C CA . TYR A 1 175 ? 59.971 -3.450 -93.808 1.00 76.00 175 TYR A CA 1
ATOM 1448 C C . TYR A 1 175 ? 61.386 -4.044 -93.761 1.00 76.00 175 TYR A C 1
ATOM 1450 O O . TYR A 1 175 ? 62.256 -3.632 -94.527 1.00 76.00 175 TYR A O 1
ATOM 1458 N N . SER A 1 176 ? 61.633 -5.059 -92.923 1.00 75.00 176 SER A N 1
ATOM 1459 C CA . SER A 1 176 ? 62.912 -5.784 -92.909 1.00 75.00 176 SER A CA 1
ATOM 1460 C C . SER A 1 176 ? 63.199 -6.495 -94.237 1.00 75.00 176 SER A C 1
ATOM 1462 O O . SER A 1 176 ? 64.337 -6.471 -94.706 1.00 75.00 176 SER A O 1
ATOM 1464 N N . ASN A 1 177 ? 62.187 -7.079 -94.881 1.00 74.62 177 ASN A N 1
ATOM 1465 C CA . ASN A 1 177 ? 62.321 -7.711 -96.195 1.00 74.62 177 ASN A CA 1
ATOM 1466 C C . ASN A 1 177 ? 62.595 -6.683 -97.302 1.00 74.62 177 ASN A C 1
ATOM 1468 O O . ASN A 1 177 ? 63.459 -6.913 -98.150 1.00 74.62 177 ASN A O 1
ATOM 1472 N N . LEU A 1 178 ? 61.926 -5.528 -97.265 1.00 71.88 178 LEU A N 1
ATOM 1473 C CA . LEU A 1 178 ? 62.156 -4.414 -98.182 1.00 71.88 178 LEU A CA 1
ATOM 1474 C C . LEU A 1 178 ? 63.571 -3.848 -98.018 1.00 71.88 178 LEU A C 1
ATOM 1476 O O . LEU A 1 178 ? 64.275 -3.673 -99.009 1.00 71.88 178 LEU A O 1
ATOM 1480 N N . MET A 1 179 ? 64.030 -3.649 -96.781 1.00 70.25 179 MET A N 1
ATOM 1481 C CA . MET A 1 179 ? 65.396 -3.202 -96.488 1.00 70.25 179 MET A CA 1
ATOM 1482 C C . MET A 1 179 ? 66.446 -4.223 -96.938 1.00 70.25 179 MET A C 1
ATOM 1484 O O . MET A 1 179 ? 67.478 -3.839 -97.487 1.00 70.25 179 MET A O 1
ATOM 1488 N N . ASN A 1 180 ? 66.180 -5.524 -96.787 1.00 64.81 180 ASN A N 1
ATOM 1489 C CA . ASN A 1 180 ? 67.058 -6.582 -97.297 1.00 64.81 180 ASN A CA 1
ATOM 1490 C C . ASN A 1 180 ? 67.076 -6.649 -98.836 1.00 64.81 180 ASN A C 1
ATOM 1492 O O . ASN A 1 180 ? 68.136 -6.878 -99.422 1.00 64.81 180 ASN A O 1
ATOM 1496 N N . SER A 1 181 ? 65.944 -6.393 -99.500 1.00 62.38 181 SER A N 1
ATOM 1497 C CA . SER A 1 181 ? 65.863 -6.213 -100.957 1.00 62.38 181 SER A CA 1
ATOM 1498 C C . SER A 1 181 ? 66.676 -4.994 -101.410 1.00 62.38 181 SER A C 1
ATOM 1500 O O . SER A 1 181 ? 67.533 -5.113 -102.285 1.00 62.38 181 SER A O 1
ATOM 1502 N N . HIS A 1 182 ? 66.521 -3.853 -100.733 1.00 58.41 182 HIS A N 1
ATOM 1503 C CA . HIS A 1 182 ? 67.275 -2.628 -101.010 1.00 58.41 182 HIS A CA 1
ATOM 1504 C C . HIS A 1 182 ? 68.790 -2.826 -100.838 1.00 58.41 182 HIS A C 1
ATOM 1506 O O . HIS A 1 182 ? 69.577 -2.365 -101.664 1.00 58.41 182 HIS A O 1
ATOM 1512 N N . LYS A 1 183 ? 69.209 -3.599 -99.827 1.00 61.31 183 LYS A N 1
ATOM 1513 C CA . LYS A 1 183 ? 70.614 -3.973 -99.597 1.00 61.31 183 LYS A CA 1
ATOM 1514 C C . LYS A 1 183 ? 71.177 -4.866 -100.718 1.00 61.31 183 LYS A C 1
ATOM 1516 O O . LYS A 1 183 ? 72.342 -4.721 -101.080 1.00 61.31 183 LYS A O 1
ATOM 1521 N N . LYS A 1 184 ? 70.350 -5.736 -101.317 1.00 56.88 184 LYS A N 1
ATOM 1522 C CA . LYS A 1 184 ? 70.696 -6.544 -102.507 1.00 56.88 184 LYS A CA 1
ATOM 1523 C C . LYS A 1 184 ? 70.784 -5.705 -103.788 1.00 56.88 184 LYS A C 1
ATOM 1525 O O . LYS A 1 184 ? 71.654 -5.964 -104.617 1.00 56.88 184 LYS A O 1
ATOM 1530 N N . THR A 1 185 ? 69.941 -4.685 -103.942 1.00 55.44 185 THR A N 1
ATOM 1531 C CA . THR A 1 185 ? 69.978 -3.768 -105.096 1.00 55.44 185 THR A CA 1
ATOM 1532 C C . THR A 1 185 ? 71.175 -2.813 -105.024 1.00 55.44 185 THR A C 1
ATOM 1534 O O . THR A 1 185 ? 71.842 -2.600 -106.036 1.00 55.44 185 THR A O 1
ATOM 1537 N N . LEU A 1 186 ? 71.543 -2.334 -103.828 1.00 51.22 186 LEU A N 1
ATOM 1538 C CA . LEU A 1 186 ? 72.769 -1.547 -103.621 1.00 51.22 186 LEU A CA 1
ATOM 1539 C C . LEU A 1 186 ? 74.051 -2.360 -103.882 1.00 51.22 186 LEU A C 1
ATOM 1541 O O . LEU A 1 186 ? 75.034 -1.813 -104.374 1.00 51.22 186 LEU A O 1
ATOM 1545 N N . ALA A 1 187 ? 74.042 -3.667 -103.602 1.00 52.09 187 ALA A N 1
ATOM 1546 C CA . ALA A 1 187 ? 75.164 -4.556 -103.913 1.00 52.09 187 ALA A CA 1
ATOM 1547 C C . ALA A 1 187 ? 75.321 -4.826 -105.427 1.00 52.09 187 ALA A C 1
ATOM 1549 O O . ALA A 1 187 ? 76.439 -5.049 -105.882 1.00 52.09 187 ALA A O 1
ATOM 1550 N N . LYS A 1 188 ? 74.242 -4.735 -106.224 1.00 48.78 188 LYS A N 1
ATOM 1551 C CA . LYS A 1 188 ? 74.302 -4.809 -107.700 1.00 48.78 188 LYS A CA 1
ATOM 1552 C C . LYS A 1 188 ? 74.827 -3.525 -108.355 1.00 48.78 188 LYS A C 1
ATOM 1554 O O . LYS A 1 188 ? 75.496 -3.614 -109.376 1.00 48.78 188 LYS A O 1
ATOM 1559 N N . PHE A 1 189 ? 74.602 -2.353 -107.758 1.00 46.22 189 PHE A N 1
ATOM 1560 C CA . PHE A 1 189 ? 75.174 -1.088 -108.251 1.00 46.22 189 PHE A CA 1
ATOM 1561 C C . PHE A 1 189 ? 76.659 -0.902 -107.900 1.00 46.22 189 PHE A C 1
ATOM 1563 O O . PHE A 1 189 ? 77.349 -0.123 -108.551 1.00 46.22 189 PHE A O 1
ATOM 1570 N N . LYS A 1 190 ? 77.178 -1.653 -106.921 1.00 45.41 190 LYS A N 1
ATOM 1571 C CA . LYS A 1 190 ? 78.593 -1.614 -106.519 1.00 45.41 190 LYS A CA 1
ATOM 1572 C C . LYS A 1 190 ? 79.506 -2.547 -107.338 1.00 45.41 190 LYS A C 1
ATOM 1574 O O . LYS A 1 190 ? 80.700 -2.570 -107.089 1.00 45.41 190 LYS A O 1
ATOM 1579 N N . LEU A 1 191 ? 78.955 -3.283 -108.311 1.00 44.06 191 LEU A N 1
ATOM 1580 C CA . LEU A 1 191 ? 79.668 -4.250 -109.168 1.00 44.06 191 LEU A CA 1
ATOM 1581 C C . LEU A 1 191 ? 79.623 -3.881 -110.671 1.00 44.06 191 LEU A C 1
ATOM 1583 O O . LEU A 1 191 ? 80.069 -4.654 -111.507 1.00 44.06 191 LEU A O 1
ATOM 1587 N N . VAL A 1 192 ? 79.102 -2.693 -111.014 1.00 44.38 192 VAL A N 1
ATOM 1588 C CA . VAL A 1 192 ? 79.023 -2.149 -112.394 1.00 44.38 192 VAL A CA 1
ATOM 1589 C C . VAL A 1 192 ? 79.940 -0.918 -112.582 1.00 44.38 192 VAL A C 1
ATOM 1591 O O . VAL A 1 192 ? 79.950 -0.293 -113.632 1.00 44.38 192 VAL A O 1
ATOM 1594 N N . LEU A 1 193 ? 80.765 -0.575 -111.586 1.00 45.91 193 LEU A N 1
ATOM 1595 C CA . LEU A 1 193 ? 81.673 0.587 -111.618 1.00 45.91 193 LEU A CA 1
ATOM 1596 C C . LEU A 1 193 ? 83.155 0.230 -111.375 1.00 45.91 193 LEU A C 1
ATOM 1598 O O . LEU A 1 193 ? 83.924 1.086 -110.952 1.00 45.91 193 LEU A O 1
ATOM 1602 N N . GLU A 1 194 ? 83.565 -1.014 -111.659 1.00 40.50 194 GLU A N 1
ATOM 1603 C CA . GLU A 1 194 ? 84.973 -1.461 -111.555 1.00 40.50 194 GLU A CA 1
ATOM 1604 C C . GLU A 1 194 ? 85.523 -2.189 -112.804 1.00 40.50 194 GLU A C 1
ATOM 1606 O O . GLU A 1 194 ? 86.641 -2.694 -112.768 1.00 40.50 194 GLU A O 1
ATOM 1611 N N . LEU A 1 195 ? 84.820 -2.198 -113.944 1.00 37.69 195 LEU A N 1
ATOM 1612 C CA . LEU A 1 195 ? 85.332 -2.769 -115.201 1.00 37.69 195 LEU A CA 1
ATOM 1613 C C . LEU A 1 195 ? 84.830 -1.981 -116.421 1.00 37.69 195 LEU A C 1
ATOM 1615 O O . LEU A 1 195 ? 83.755 -2.278 -116.924 1.00 37.69 195 LEU A O 1
ATOM 1619 N N . ASP A 1 196 ? 85.602 -0.985 -116.869 1.00 32.25 196 ASP A N 1
ATOM 1620 C CA . ASP A 1 196 ? 85.866 -0.767 -118.304 1.00 32.25 196 ASP A CA 1
ATOM 1621 C C . ASP A 1 196 ? 86.950 0.303 -118.510 1.00 32.25 196 ASP A C 1
ATOM 1623 O O . ASP A 1 196 ? 86.710 1.492 -118.716 1.00 32.25 196 ASP A O 1
ATOM 1627 N N . GLY A 1 197 ? 88.196 -0.151 -118.418 1.00 31.89 197 GLY A N 1
ATOM 1628 C CA . GLY A 1 197 ? 89.348 0.535 -118.971 1.00 31.89 197 GLY A CA 1
ATOM 1629 C C . GLY A 1 197 ? 90.095 -0.458 -119.843 1.00 31.89 197 GLY A C 1
ATOM 1630 O O . GLY A 1 197 ? 90.660 -1.399 -119.298 1.00 31.89 197 GLY A O 1
ATOM 1631 N N . VAL A 1 198 ? 90.049 -0.259 -121.165 1.00 32.50 198 VAL A N 1
ATOM 1632 C CA . VAL A 1 198 ? 91.068 -0.573 -122.189 1.00 32.50 198 VAL A CA 1
ATOM 1633 C C . VAL A 1 198 ? 90.446 -0.343 -123.579 1.00 32.50 198 VAL A C 1
ATOM 1635 O O . VAL A 1 198 ? 89.299 -0.693 -123.819 1.00 32.50 198 VAL A O 1
ATOM 1638 N N . ALA A 1 199 ? 91.264 0.198 -124.487 1.00 30.12 199 ALA A N 1
ATOM 1639 C CA . ALA A 1 199 ? 91.067 0.353 -125.935 1.00 30.12 199 ALA A CA 1
ATOM 1640 C C . ALA A 1 199 ? 90.337 1.622 -126.422 1.00 30.12 199 ALA A C 1
ATOM 1642 O O . ALA A 1 199 ? 89.169 1.613 -126.785 1.00 30.12 199 ALA A O 1
ATOM 1643 N N . ASN A 1 200 ? 91.096 2.702 -126.627 1.00 30.36 200 ASN A N 1
ATOM 1644 C CA . ASN A 1 200 ? 91.708 2.881 -127.947 1.00 30.36 200 ASN A CA 1
ATOM 1645 C C . ASN A 1 200 ? 92.698 4.043 -127.961 1.00 30.36 200 ASN A C 1
ATOM 1647 O O . ASN A 1 200 ? 92.375 5.187 -127.648 1.00 30.36 200 ASN A O 1
ATOM 1651 N N . GLY A 1 201 ? 93.925 3.705 -128.343 1.00 31.67 201 GLY A N 1
ATOM 1652 C CA . GLY A 1 201 ? 94.972 4.650 -128.659 1.00 31.67 201 GLY A CA 1
ATOM 1653 C C . GLY A 1 201 ? 95.050 4.920 -130.159 1.00 31.67 201 GLY A C 1
ATOM 1654 O O . GLY A 1 201 ? 94.776 4.052 -130.981 1.00 31.67 201 GLY A O 1
ATOM 1655 N N . VAL A 1 202 ? 95.593 6.110 -130.422 1.00 33.19 202 VAL A N 1
ATOM 1656 C CA . VAL A 1 202 ? 96.363 6.532 -131.600 1.00 33.19 202 VAL A CA 1
ATOM 1657 C C . VAL A 1 202 ? 95.573 7.131 -132.767 1.00 33.19 202 VAL A C 1
ATOM 1659 O O . VAL A 1 202 ? 95.155 6.435 -133.678 1.00 33.19 202 VAL A O 1
ATOM 1662 N N . LEU A 1 203 ? 95.517 8.468 -132.766 1.00 32.84 203 LEU A N 1
ATOM 1663 C CA . LEU A 1 203 ? 96.031 9.373 -133.814 1.00 32.84 203 LEU A CA 1
ATOM 1664 C C . LEU A 1 203 ? 96.310 10.723 -133.111 1.00 32.84 203 LEU A C 1
ATOM 1666 O O . LEU A 1 203 ? 95.412 11.520 -132.883 1.00 32.84 203 LEU A O 1
ATOM 1670 N N . SER A 1 204 ? 97.456 10.913 -132.453 1.00 29.03 204 SER A N 1
ATOM 1671 C CA . SER A 1 204 ? 98.693 11.453 -133.041 1.00 29.03 204 SER A CA 1
ATOM 1672 C C . SER A 1 204 ? 98.457 12.633 -133.998 1.00 29.03 204 SER A C 1
ATOM 1674 O O . SER A 1 204 ? 98.372 12.451 -135.205 1.00 29.03 204 SER A O 1
ATOM 1676 N N . ASN A 1 205 ? 98.370 13.858 -133.473 1.00 30.31 205 ASN A N 1
ATOM 1677 C CA . ASN A 1 205 ? 99.488 14.814 -133.471 1.00 30.31 205 ASN A CA 1
ATOM 1678 C C . ASN A 1 205 ? 99.015 16.266 -133.304 1.00 30.31 205 ASN A C 1
ATOM 1680 O O . ASN A 1 205 ? 98.139 16.735 -134.018 1.00 30.31 205 ASN A O 1
ATOM 1684 N N . LYS A 1 206 ? 99.760 16.983 -132.451 1.00 34.88 206 LYS A N 1
ATOM 1685 C CA . LYS A 1 206 ? 99.842 18.448 -132.319 1.00 34.88 206 LYS A CA 1
ATOM 1686 C C . LYS A 1 206 ? 98.635 19.161 -131.702 1.00 34.88 206 LYS A C 1
ATOM 1688 O O . LYS A 1 206 ? 97.798 19.698 -132.410 1.00 34.88 206 LYS A O 1
ATOM 1693 N N . LEU A 1 207 ? 98.679 19.322 -130.378 1.00 32.88 207 LEU A N 1
ATOM 1694 C CA . LEU A 1 207 ? 98.811 20.645 -129.744 1.00 32.88 207 LEU A CA 1
ATOM 1695 C C . LEU A 1 207 ? 98.963 20.473 -128.227 1.00 32.88 207 LEU A C 1
ATOM 1697 O O . LEU A 1 207 ? 98.017 20.542 -127.452 1.00 32.88 207 LEU A O 1
ATOM 1701 N N . HIS A 1 208 ? 100.208 20.234 -127.809 1.00 35.75 208 HIS A N 1
ATOM 1702 C CA . HIS A 1 208 ? 100.666 20.665 -126.494 1.00 35.75 208 HIS A CA 1
ATOM 1703 C C . HIS A 1 208 ? 100.442 22.171 -126.402 1.00 35.75 208 HIS A C 1
ATOM 1705 O O . HIS A 1 208 ? 100.991 22.902 -127.228 1.00 35.75 208 HIS A O 1
ATOM 1711 N N . THR A 1 209 ? 99.635 22.605 -125.437 1.00 48.16 209 THR A N 1
ATOM 1712 C CA . THR A 1 209 ? 99.920 23.606 -124.388 1.00 48.16 209 THR A CA 1
ATOM 1713 C C . THR A 1 209 ? 98.556 24.082 -123.851 1.00 48.16 209 THR A C 1
ATOM 1715 O O . THR A 1 209 ? 97.704 24.443 -124.654 1.00 48.16 209 THR A O 1
ATOM 1718 N N . ILE A 1 210 ? 98.383 24.134 -122.517 1.00 44.03 210 ILE A N 1
ATOM 1719 C CA . ILE A 1 210 ? 97.219 24.657 -121.741 1.00 44.03 210 ILE A CA 1
ATOM 1720 C C . ILE A 1 210 ? 96.228 23.602 -121.169 1.00 44.03 210 ILE A C 1
ATOM 1722 O O . ILE A 1 210 ? 95.021 23.777 -121.238 1.00 44.03 210 ILE A O 1
ATOM 1726 N N . GLU A 1 211 ? 96.691 22.521 -120.523 1.00 41.38 211 GLU A N 1
ATOM 1727 C CA . GLU A 1 211 ? 95.775 21.636 -119.752 1.00 41.38 211 GLU A CA 1
ATOM 1728 C C . GLU A 1 211 ? 96.405 21.005 -118.487 1.00 41.38 211 GLU A C 1
ATOM 1730 O O . GLU A 1 211 ? 96.033 19.918 -118.049 1.00 41.38 211 GLU A O 1
ATOM 1735 N N . GLY A 1 212 ? 97.382 21.700 -117.891 1.00 46.81 212 GLY A N 1
ATOM 1736 C CA . GLY A 1 212 ? 98.033 21.314 -116.628 1.00 46.81 212 GLY A CA 1
ATOM 1737 C C . GLY A 1 212 ? 97.418 21.944 -115.370 1.00 46.81 212 GLY A C 1
ATOM 1738 O O . GLY A 1 212 ? 97.492 21.349 -114.304 1.00 46.81 212 GLY A O 1
ATOM 1739 N N . ASP A 1 213 ? 96.722 23.082 -115.493 1.00 47.91 213 ASP A N 1
ATOM 1740 C CA . ASP A 1 213 ? 96.318 23.908 -114.335 1.00 47.91 213 ASP A CA 1
ATOM 1741 C C . ASP A 1 213 ? 94.838 23.758 -113.909 1.00 47.91 213 ASP A C 1
ATOM 1743 O O . ASP A 1 213 ? 94.375 24.429 -112.983 1.00 47.91 213 ASP A O 1
ATOM 1747 N N . LEU A 1 214 ? 94.066 22.876 -114.561 1.00 49.25 214 LEU A N 1
ATOM 1748 C CA . LEU A 1 214 ? 92.621 22.696 -114.309 1.00 49.25 214 LEU A CA 1
ATOM 1749 C C . LEU A 1 214 ? 92.264 21.448 -113.481 1.00 49.25 214 LEU A C 1
ATOM 1751 O O . LEU A 1 214 ? 91.245 21.453 -112.794 1.00 49.25 214 LEU A O 1
ATOM 1755 N N . LYS A 1 215 ? 93.107 20.406 -113.457 1.00 54.62 215 LYS A N 1
ATOM 1756 C CA . LYS A 1 215 ? 92.784 19.141 -112.763 1.00 54.62 215 LYS A CA 1
ATOM 1757 C C . LY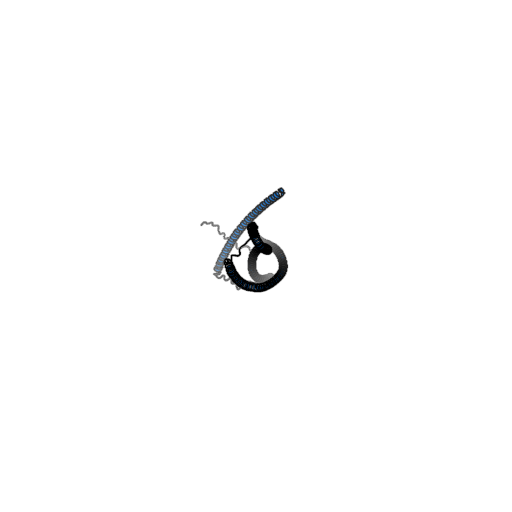S A 1 215 ? 93.027 19.161 -111.248 1.00 54.62 215 LYS A C 1
ATOM 1759 O O . LYS A 1 215 ? 92.381 18.404 -110.530 1.00 54.62 215 LYS A O 1
ATOM 1764 N N . GLU A 1 216 ? 93.868 20.060 -110.739 1.00 53.81 216 GLU A N 1
ATOM 1765 C CA . GLU A 1 216 ? 94.153 20.156 -109.297 1.00 53.81 216 GLU A CA 1
ATOM 1766 C C . GLU A 1 216 ? 93.135 21.053 -108.552 1.00 53.81 216 GLU A C 1
ATOM 1768 O O . GLU A 1 216 ? 92.712 20.732 -107.443 1.00 53.81 216 GLU A O 1
ATOM 1773 N N . LYS A 1 217 ? 92.594 22.097 -109.207 1.00 56.69 217 LYS A N 1
ATOM 1774 C CA . LYS A 1 217 ? 91.538 22.969 -108.639 1.00 56.69 217 LYS A CA 1
ATOM 1775 C C . LYS A 1 217 ? 90.139 22.340 -108.597 1.00 56.69 217 LYS A C 1
ATOM 1777 O O . LYS A 1 217 ? 89.313 22.753 -107.779 1.00 56.69 217 LYS A O 1
ATOM 1782 N N . GLU A 1 218 ? 89.835 21.375 -109.463 1.00 57.25 218 GLU A N 1
ATOM 1783 C CA . GLU A 1 218 ? 88.526 20.702 -109.466 1.00 57.25 218 GLU A CA 1
ATOM 1784 C C . GLU A 1 218 ? 88.433 19.578 -108.425 1.00 57.25 218 GLU A C 1
ATOM 1786 O O . GLU A 1 218 ? 87.397 19.446 -107.769 1.00 57.25 218 GLU A O 1
ATOM 1791 N N . LEU A 1 219 ? 89.522 18.846 -108.168 1.00 58.75 219 LEU A N 1
ATOM 1792 C CA . LEU A 1 219 ? 89.582 17.824 -107.113 1.00 58.75 219 LEU A CA 1
ATOM 1793 C C . LEU A 1 219 ? 89.474 18.428 -105.704 1.00 58.75 219 LEU A C 1
ATOM 1795 O O . LEU A 1 219 ? 88.708 17.931 -104.874 1.00 58.75 219 LEU A O 1
ATOM 1799 N N . GLU A 1 220 ? 90.139 19.558 -105.454 1.00 60.59 220 GLU A N 1
ATOM 1800 C CA . GLU A 1 220 ? 90.068 20.261 -104.168 1.00 60.59 220 GLU A CA 1
ATOM 1801 C C . GLU A 1 220 ? 88.676 20.890 -103.929 1.00 60.59 220 GLU A C 1
ATOM 1803 O O . GLU A 1 220 ? 88.123 20.845 -102.821 1.00 60.59 220 GLU A O 1
ATOM 1808 N N . LYS A 1 221 ? 88.018 21.381 -104.994 1.00 66.50 221 LYS A N 1
ATOM 1809 C CA . LYS A 1 221 ? 86.608 21.805 -104.939 1.00 66.50 221 LYS A CA 1
ATOM 1810 C C . LYS A 1 221 ? 85.678 20.642 -104.603 1.00 66.50 221 LYS A C 1
ATOM 1812 O O . LYS A 1 221 ? 84.828 20.814 -103.725 1.00 66.50 221 LYS A O 1
ATOM 1817 N N . ILE A 1 222 ? 85.836 19.482 -105.241 1.00 66.88 222 ILE A N 1
ATOM 1818 C CA . ILE A 1 222 ? 84.987 18.303 -105.012 1.00 66.88 222 ILE A CA 1
ATOM 1819 C C . ILE A 1 222 ? 85.149 17.773 -103.579 1.00 66.88 222 ILE A C 1
ATOM 1821 O O . ILE A 1 222 ? 84.141 17.511 -102.917 1.00 66.88 222 ILE A O 1
ATOM 1825 N N . GLU A 1 223 ? 86.368 17.704 -103.033 1.00 68.50 223 GLU A N 1
ATOM 1826 C CA . GLU A 1 223 ? 86.572 17.335 -101.623 1.00 68.50 223 GLU A CA 1
ATOM 1827 C C . GLU A 1 223 ? 85.960 18.348 -100.647 1.00 68.50 223 GLU A C 1
ATOM 1829 O O . GLU A 1 223 ? 85.304 17.959 -99.672 1.00 68.50 223 GLU A O 1
ATOM 1834 N N . SER A 1 224 ? 86.105 19.650 -100.918 1.00 70.44 224 SER A N 1
ATOM 1835 C CA . SER A 1 224 ? 85.492 20.699 -100.092 1.00 70.44 224 SER A CA 1
ATOM 1836 C C . SER A 1 224 ? 83.955 20.650 -100.120 1.00 70.44 224 SER A C 1
ATOM 1838 O O . SER A 1 224 ? 83.297 21.015 -99.139 1.00 70.44 224 SER A O 1
ATOM 1840 N N . PHE A 1 225 ? 83.367 20.196 -101.233 1.00 72.88 225 PHE A N 1
ATOM 1841 C CA . PHE A 1 225 ? 81.931 19.967 -101.367 1.00 72.88 225 PHE A CA 1
ATOM 1842 C C . PHE A 1 225 ? 81.501 18.721 -100.597 1.00 72.88 225 PHE A C 1
ATOM 1844 O O . PHE A 1 225 ? 80.522 18.790 -99.860 1.00 72.88 225 PHE A O 1
ATOM 1851 N N . LYS A 1 226 ? 82.265 17.627 -100.673 1.00 73.88 226 LYS A N 1
ATOM 1852 C CA . LYS A 1 226 ? 81.984 16.372 -99.958 1.00 73.88 226 LYS A CA 1
ATOM 1853 C C . LYS A 1 226 ? 82.022 16.550 -98.436 1.00 73.88 226 LYS A C 1
ATOM 1855 O O . LYS A 1 226 ? 81.112 16.098 -97.744 1.00 73.88 226 LYS A O 1
ATOM 1860 N N . ARG A 1 227 ? 83.005 17.294 -97.905 1.00 73.25 227 ARG A N 1
ATOM 1861 C CA . ARG A 1 227 ? 83.058 17.641 -96.468 1.00 73.25 227 ARG A CA 1
ATOM 1862 C C . ARG A 1 227 ? 81.877 18.522 -96.049 1.00 73.25 227 ARG A C 1
ATOM 1864 O O . ARG A 1 227 ? 81.291 18.284 -94.996 1.00 73.25 227 ARG A O 1
ATOM 1871 N N . ARG A 1 228 ? 81.480 19.498 -96.879 1.00 71.88 228 ARG A N 1
ATOM 1872 C CA . ARG A 1 228 ? 80.288 20.336 -96.636 1.00 71.88 228 ARG A CA 1
ATOM 1873 C C . ARG A 1 228 ? 78.981 19.547 -96.686 1.00 71.88 228 ARG A C 1
ATOM 1875 O O . ARG A 1 228 ? 78.076 19.874 -95.924 1.00 71.88 228 ARG A O 1
ATOM 1882 N N . LEU A 1 229 ? 78.882 18.542 -97.552 1.00 76.38 229 LEU A N 1
ATOM 1883 C CA . LEU A 1 229 ? 77.711 17.672 -97.668 1.00 76.38 229 LEU A CA 1
ATOM 1884 C C . LEU A 1 229 ? 77.576 16.780 -96.431 1.00 76.38 229 LEU A C 1
ATOM 1886 O O . LEU A 1 229 ? 76.553 16.848 -95.766 1.00 76.38 229 LEU A O 1
ATOM 1890 N N . ASN A 1 230 ? 78.654 16.114 -96.006 1.00 73.44 230 ASN A N 1
ATOM 1891 C CA . ASN A 1 230 ? 78.655 15.321 -94.769 1.00 73.44 230 ASN A CA 1
ATOM 1892 C C . ASN A 1 230 ? 78.323 16.162 -93.520 1.00 73.44 230 ASN A C 1
ATOM 1894 O O . ASN A 1 230 ? 77.593 15.715 -92.642 1.00 73.44 230 ASN A O 1
ATOM 1898 N N . LEU A 1 231 ? 78.817 17.404 -93.438 1.00 74.12 231 LEU A N 1
ATOM 1899 C CA . LEU A 1 231 ? 78.460 18.341 -92.362 1.00 74.12 231 LEU A CA 1
ATOM 1900 C C . LEU A 1 231 ? 76.987 18.774 -92.408 1.00 74.12 231 LEU A C 1
ATOM 1902 O O . LEU A 1 231 ? 76.404 19.058 -91.360 1.00 74.12 231 LEU A O 1
ATOM 1906 N N . LYS A 1 232 ? 76.388 18.865 -93.601 1.00 77.06 232 LYS A N 1
ATOM 1907 C CA . LYS A 1 232 ? 74.958 19.154 -93.765 1.00 77.06 232 LYS A CA 1
ATOM 1908 C C . LYS A 1 232 ? 74.102 17.941 -93.416 1.00 77.06 232 LYS A C 1
ATOM 1910 O O . LYS A 1 232 ? 73.134 18.121 -92.688 1.00 77.06 232 LYS A O 1
ATOM 1915 N N . ASP A 1 233 ? 74.488 16.744 -93.837 1.00 76.50 233 ASP A N 1
ATOM 1916 C CA . ASP A 1 233 ? 73.776 15.504 -93.514 1.00 76.50 233 ASP A CA 1
ATOM 1917 C C . ASP A 1 233 ? 73.806 15.223 -92.006 1.00 76.50 233 ASP A C 1
ATOM 1919 O O . ASP A 1 233 ? 72.779 14.911 -91.409 1.00 76.50 233 ASP A O 1
ATOM 1923 N N . GLU A 1 234 ? 74.939 15.467 -91.343 1.00 77.75 234 GLU A N 1
ATOM 1924 C CA . GLU A 1 234 ? 75.040 15.366 -89.883 1.00 77.75 234 GLU A CA 1
ATOM 1925 C C . GLU A 1 234 ? 74.185 16.426 -89.162 1.00 77.75 234 GLU A C 1
ATOM 1927 O O . GLU A 1 234 ? 73.596 16.156 -88.114 1.00 77.75 234 GLU A O 1
ATOM 1932 N N . LYS A 1 235 ? 74.060 17.637 -89.726 1.00 79.31 235 LYS A N 1
ATOM 1933 C CA . LYS A 1 235 ? 73.127 18.657 -89.214 1.00 79.31 235 LYS A CA 1
ATOM 1934 C C . LYS A 1 235 ? 71.667 18.256 -89.421 1.00 79.31 235 LYS A C 1
ATOM 1936 O O . LYS A 1 235 ? 70.862 18.499 -88.527 1.00 79.31 235 LYS A O 1
ATOM 1941 N N . ILE A 1 236 ? 71.324 17.659 -90.560 1.00 77.19 236 ILE A N 1
ATOM 1942 C CA . ILE A 1 236 ? 69.970 17.169 -90.851 1.00 77.19 236 ILE A CA 1
ATOM 1943 C C . ILE A 1 236 ? 69.604 16.051 -89.874 1.00 77.19 236 ILE A C 1
ATOM 1945 O O . ILE A 1 236 ? 68.562 16.142 -89.233 1.00 77.19 236 ILE A O 1
ATOM 1949 N N . ARG A 1 237 ? 70.503 15.089 -89.648 1.00 78.88 237 ARG A N 1
ATOM 1950 C CA . ARG A 1 237 ? 70.318 14.014 -88.664 1.00 78.88 237 ARG A CA 1
ATOM 1951 C C . ARG A 1 237 ? 70.067 14.556 -87.254 1.00 78.88 237 ARG A C 1
ATOM 1953 O O . ARG A 1 237 ? 69.101 14.167 -86.608 1.00 78.88 237 ARG A O 1
ATOM 1960 N N . LYS A 1 238 ? 70.866 15.533 -86.806 1.00 80.31 238 LYS A N 1
ATOM 1961 C CA . LYS A 1 238 ? 70.657 16.206 -85.508 1.00 80.31 238 LYS A CA 1
ATOM 1962 C C . LYS A 1 238 ? 69.329 16.967 -85.435 1.00 80.31 238 LYS A C 1
ATOM 1964 O O . LYS A 1 238 ? 68.709 17.016 -84.377 1.00 80.31 238 LYS A O 1
ATOM 1969 N N . LEU A 1 239 ? 68.875 17.565 -86.538 1.00 77.25 239 LEU A N 1
ATOM 1970 C CA . LEU A 1 239 ? 67.573 18.237 -86.605 1.00 77.25 239 LEU A CA 1
ATOM 1971 C C . LEU A 1 239 ? 66.401 17.245 -86.579 1.00 77.25 239 LEU A C 1
ATOM 1973 O O . LEU A 1 239 ? 65.366 17.547 -85.988 1.00 77.25 239 LEU A O 1
ATOM 1977 N N . GLU A 1 240 ? 66.550 16.071 -87.187 1.00 79.69 240 GLU A N 1
ATOM 1978 C CA . GLU A 1 240 ? 65.564 14.987 -87.123 1.00 79.69 240 GLU A CA 1
ATOM 1979 C C . GLU A 1 240 ? 65.484 14.378 -85.717 1.00 79.69 240 GLU A C 1
ATOM 1981 O O . GLU A 1 240 ? 64.383 14.211 -85.191 1.00 79.69 240 GLU A O 1
ATOM 1986 N N . GLU A 1 241 ? 66.626 14.156 -85.060 1.00 80.56 241 GLU A N 1
ATOM 1987 C CA . GLU A 1 241 ? 66.694 13.746 -83.651 1.00 80.56 241 GLU A CA 1
ATOM 1988 C C . GLU A 1 241 ? 66.026 14.786 -82.732 1.00 80.56 241 GLU A C 1
ATOM 1990 O O . GLU A 1 241 ? 65.228 14.424 -81.868 1.00 80.56 241 GLU A O 1
ATOM 1995 N N . LEU A 1 242 ? 66.253 16.087 -82.962 1.00 79.38 242 LEU A N 1
ATOM 1996 C CA . LEU A 1 242 ? 65.576 17.164 -82.227 1.00 79.38 242 LEU A CA 1
ATOM 1997 C C . LEU A 1 242 ? 64.059 17.189 -82.462 1.00 79.38 242 LEU A C 1
ATOM 1999 O O . LEU A 1 242 ? 63.305 17.435 -81.521 1.00 79.38 242 LEU A O 1
ATOM 2003 N N . LYS A 1 243 ? 63.587 16.921 -83.687 1.00 83.75 243 LYS A N 1
ATOM 2004 C CA . LYS A 1 243 ? 62.146 16.807 -83.973 1.00 83.75 243 LYS A CA 1
ATOM 2005 C C . LYS A 1 243 ? 61.518 15.606 -83.265 1.00 83.75 243 LYS A C 1
ATOM 2007 O O . LYS A 1 243 ? 60.429 15.743 -82.714 1.00 83.75 243 LYS A O 1
ATOM 2012 N N . ALA A 1 244 ? 62.198 14.461 -83.244 1.00 82.62 244 ALA A N 1
ATOM 2013 C CA . ALA A 1 244 ? 61.736 13.280 -82.518 1.00 82.62 244 ALA A CA 1
ATOM 2014 C C . ALA A 1 244 ? 61.691 13.532 -81.001 1.00 82.62 244 ALA A C 1
ATOM 2016 O O . ALA A 1 244 ? 60.685 13.232 -80.359 1.00 82.62 244 ALA A O 1
ATOM 2017 N N . LEU A 1 245 ? 62.732 14.160 -80.442 1.00 83.38 245 LEU A N 1
ATOM 2018 C CA . LEU A 1 245 ? 62.768 14.565 -79.034 1.00 83.38 245 LEU A CA 1
ATOM 2019 C C . LEU A 1 245 ? 61.649 15.553 -78.694 1.00 83.38 245 LEU A C 1
ATOM 2021 O O . LEU A 1 245 ? 61.007 15.400 -77.660 1.00 83.38 245 LEU A O 1
ATOM 2025 N N . LYS A 1 246 ? 61.358 16.517 -79.576 1.00 85.94 246 LYS A N 1
ATOM 2026 C CA . LYS A 1 246 ? 60.228 17.437 -79.400 1.00 85.94 246 LYS A CA 1
ATOM 2027 C C . LYS A 1 246 ? 58.891 16.688 -79.316 1.00 85.94 246 LYS A C 1
ATOM 2029 O O . LYS A 1 246 ? 58.114 16.964 -78.410 1.00 85.94 246 LYS A O 1
ATOM 2034 N N . GLY A 1 247 ? 58.662 15.699 -80.184 1.00 84.62 247 GLY A N 1
ATOM 2035 C CA . GLY A 1 247 ? 57.456 14.864 -80.137 1.00 84.62 247 GLY A CA 1
ATOM 2036 C C . GLY A 1 247 ? 57.337 14.033 -78.852 1.00 84.62 247 GLY A C 1
ATOM 2037 O O . GLY A 1 247 ? 56.246 13.905 -78.301 1.00 84.62 247 GLY A O 1
ATOM 2038 N N . ILE A 1 248 ? 58.455 13.521 -78.326 1.00 85.31 248 ILE A N 1
ATOM 2039 C CA . ILE A 1 248 ? 58.485 12.808 -77.035 1.00 85.31 248 ILE A CA 1
ATOM 2040 C C . ILE A 1 248 ? 58.167 13.763 -75.876 1.00 85.31 248 ILE A C 1
ATOM 2042 O O . ILE A 1 248 ? 57.397 13.407 -74.988 1.00 85.31 248 ILE A O 1
ATOM 2046 N N . VAL A 1 249 ? 58.722 14.979 -75.884 1.00 86.44 249 VAL A N 1
ATOM 2047 C CA . VAL A 1 249 ? 58.439 16.000 -74.861 1.00 86.44 249 VAL A CA 1
ATOM 2048 C C . VAL A 1 249 ? 56.969 16.424 -74.892 1.00 86.44 249 VAL A C 1
ATOM 2050 O O . VAL A 1 249 ? 56.357 16.552 -73.838 1.00 86.44 249 VAL A O 1
ATOM 2053 N N . GLU A 1 250 ? 56.373 16.587 -76.074 1.00 87.25 250 GLU A N 1
ATOM 2054 C CA . GLU A 1 250 ? 54.944 16.899 -76.214 1.00 87.25 250 GLU A CA 1
ATOM 2055 C C . GLU A 1 250 ? 54.053 15.767 -75.670 1.00 87.25 250 GLU A C 1
ATOM 2057 O O . GLU A 1 250 ? 53.100 16.037 -74.939 1.00 87.25 250 GLU A O 1
ATOM 2062 N N . GLN A 1 251 ? 54.397 14.501 -75.934 1.00 85.56 251 GLN A N 1
ATOM 2063 C CA . GLN A 1 251 ? 53.689 13.342 -75.368 1.00 85.56 251 GLN A CA 1
ATOM 2064 C C . GLN A 1 251 ? 53.847 13.237 -73.845 1.00 85.56 251 GLN A C 1
ATOM 2066 O O . GLN A 1 251 ? 52.879 12.944 -73.139 1.00 85.56 251 GLN A O 1
ATOM 2071 N N . LEU A 1 252 ? 55.051 13.496 -73.327 1.00 85.94 252 LEU A N 1
ATOM 2072 C CA . LEU A 1 252 ? 55.309 13.537 -71.888 1.00 85.94 252 LEU A CA 1
ATOM 2073 C C . LEU A 1 252 ? 54.514 14.658 -71.219 1.00 85.94 252 LEU A C 1
ATOM 2075 O O . LEU A 1 252 ? 53.887 14.407 -70.196 1.00 85.94 252 LEU A O 1
ATOM 2079 N N . ASN A 1 253 ? 54.469 15.852 -71.812 1.00 88.00 253 ASN A N 1
ATOM 2080 C CA . ASN A 1 253 ? 53.674 16.963 -71.294 1.00 88.00 253 ASN A CA 1
ATOM 2081 C C . ASN A 1 253 ? 52.178 16.632 -71.268 1.00 88.00 253 ASN A C 1
ATOM 2083 O O . ASN A 1 253 ? 51.536 16.866 -70.248 1.00 88.00 253 ASN A O 1
ATOM 2087 N N . ALA A 1 254 ? 51.636 16.024 -72.329 1.00 87.00 254 ALA A N 1
ATOM 2088 C CA . ALA A 1 254 ? 50.241 15.578 -72.348 1.00 87.00 254 ALA A CA 1
ATOM 2089 C C . ALA A 1 254 ? 49.953 14.542 -71.242 1.00 87.00 254 ALA A C 1
ATOM 2091 O O . ALA A 1 254 ? 48.948 14.642 -70.542 1.00 87.00 254 ALA A O 1
ATOM 2092 N N . THR A 1 255 ? 50.874 13.595 -71.028 1.00 88.94 255 THR A N 1
ATOM 2093 C CA . THR A 1 255 ? 50.764 12.578 -69.966 1.00 88.94 255 THR A CA 1
ATOM 2094 C C . THR A 1 255 ? 50.848 13.202 -68.568 1.00 88.94 255 THR A C 1
ATOM 2096 O O . THR A 1 255 ? 50.130 12.800 -67.656 1.00 88.94 255 THR A O 1
ATOM 2099 N N . VAL A 1 256 ? 51.721 14.197 -68.374 1.00 89.62 256 VAL A N 1
ATOM 2100 C CA . VAL A 1 256 ? 51.836 14.939 -67.109 1.00 89.62 256 VAL A CA 1
ATOM 2101 C C . VAL A 1 256 ? 50.553 15.714 -66.824 1.00 89.62 256 VAL A C 1
ATOM 2103 O O . VAL A 1 256 ? 50.070 15.674 -65.696 1.00 89.62 256 VAL A O 1
ATOM 2106 N N . GLU A 1 257 ? 49.968 16.369 -67.826 1.00 88.81 257 GLU A N 1
ATOM 2107 C CA . GLU A 1 257 ? 48.719 17.117 -67.662 1.00 88.81 257 GLU A CA 1
ATOM 2108 C C . GLU A 1 257 ? 47.530 16.198 -67.325 1.00 88.81 257 GLU A C 1
ATOM 2110 O O . GLU A 1 257 ? 46.723 16.516 -66.451 1.00 88.81 257 GLU A O 1
ATOM 2115 N N . GLU A 1 258 ? 47.441 15.025 -67.957 1.00 90.06 258 GLU A N 1
ATOM 2116 C CA . GLU A 1 258 ? 46.432 14.007 -67.634 1.00 90.06 258 GLU A CA 1
ATOM 2117 C C . GLU A 1 258 ? 46.608 13.446 -66.212 1.00 90.06 258 GLU A C 1
ATOM 2119 O O . GLU A 1 258 ? 45.640 13.315 -65.452 1.00 90.06 258 GLU A O 1
ATOM 2124 N N . ASN A 1 259 ? 47.854 13.175 -65.810 1.00 89.88 259 ASN A N 1
ATOM 2125 C CA . ASN A 1 259 ? 48.167 12.732 -64.454 1.00 89.88 259 ASN A CA 1
ATOM 2126 C C . ASN A 1 259 ? 47.823 13.803 -63.411 1.00 89.88 259 ASN A C 1
ATOM 2128 O O . ASN A 1 259 ? 47.281 13.460 -62.362 1.00 89.88 259 ASN A O 1
ATOM 2132 N N . LEU A 1 260 ? 48.083 15.084 -63.694 1.00 89.12 260 LEU A N 1
ATOM 2133 C CA . LEU A 1 260 ? 47.710 16.192 -62.809 1.00 89.12 260 LEU A CA 1
ATOM 2134 C C . LEU A 1 260 ? 46.193 16.267 -62.616 1.00 89.12 260 LEU A C 1
ATOM 2136 O O . LEU A 1 260 ? 45.742 16.276 -61.475 1.00 89.12 260 LEU A O 1
ATOM 2140 N N . LYS A 1 261 ? 45.403 16.195 -63.696 1.00 89.44 261 LYS A N 1
ATOM 2141 C CA . LYS A 1 261 ? 43.928 16.162 -63.608 1.00 89.44 261 LYS A CA 1
ATOM 2142 C C . LYS A 1 261 ? 43.424 14.968 -62.794 1.00 89.44 261 LYS A C 1
ATOM 2144 O O . LYS A 1 261 ? 42.489 15.092 -62.008 1.00 89.44 261 LYS A O 1
ATOM 2149 N N . THR A 1 262 ? 44.066 13.809 -62.942 1.00 91.06 262 THR A N 1
ATOM 2150 C CA . THR A 1 262 ? 43.732 12.609 -62.158 1.00 91.06 262 THR A CA 1
ATOM 2151 C C . THR A 1 262 ? 44.056 12.790 -60.673 1.00 91.06 262 THR A C 1
ATOM 2153 O O . THR A 1 262 ? 43.283 12.362 -59.816 1.00 91.06 262 THR A O 1
ATOM 2156 N N . ILE A 1 263 ? 45.193 13.416 -60.352 1.00 88.56 263 ILE A N 1
ATOM 2157 C CA . ILE A 1 263 ? 45.591 13.723 -58.972 1.00 88.56 263 ILE A CA 1
ATOM 2158 C C . ILE A 1 263 ? 44.622 14.731 -58.351 1.00 88.56 263 ILE A C 1
ATOM 2160 O O . ILE A 1 263 ? 44.179 14.512 -57.228 1.00 88.56 263 ILE A O 1
ATOM 2164 N N . GLU A 1 264 ? 44.254 15.788 -59.073 1.00 89.50 264 GLU A N 1
ATOM 2165 C CA . GLU A 1 264 ? 43.268 16.775 -58.618 1.00 89.50 264 GLU A CA 1
ATOM 2166 C C . GLU A 1 264 ? 41.918 16.118 -58.315 1.00 89.50 264 GLU A C 1
ATOM 2168 O O . GLU A 1 264 ? 41.391 16.297 -57.218 1.00 89.50 264 GLU A O 1
ATOM 2173 N N . GLY A 1 265 ? 41.410 15.272 -59.220 1.00 91.00 265 GLY A N 1
ATOM 2174 C CA . GLY A 1 265 ? 40.166 14.529 -58.996 1.00 91.00 265 GLY A CA 1
ATOM 2175 C C . GLY A 1 265 ? 40.218 13.633 -57.753 1.00 91.00 265 GLY A C 1
ATOM 2176 O O . GLY A 1 265 ? 39.301 13.657 -56.932 1.00 91.00 265 GLY A O 1
ATOM 2177 N N . LYS A 1 266 ? 41.321 12.896 -57.562 1.00 89.38 266 LYS A N 1
ATOM 2178 C CA . LYS A 1 266 ? 41.524 12.063 -56.364 1.00 89.38 266 LYS A CA 1
ATOM 2179 C C . LYS A 1 266 ? 41.662 12.889 -55.085 1.00 89.38 266 LYS A C 1
ATOM 2181 O O . LYS A 1 266 ? 41.170 12.467 -54.044 1.00 89.38 266 LYS A O 1
ATOM 2186 N N . ASN A 1 267 ? 42.307 14.053 -55.139 1.00 89.69 267 ASN A N 1
ATOM 2187 C CA . ASN A 1 267 ? 42.435 14.935 -53.980 1.00 89.69 267 ASN A CA 1
ATOM 2188 C C . ASN A 1 267 ? 41.069 15.477 -53.537 1.00 89.69 267 ASN A C 1
ATOM 2190 O O . ASN A 1 267 ? 40.780 15.459 -52.343 1.00 89.69 267 ASN A O 1
ATOM 2194 N N . SER A 1 268 ? 40.199 15.872 -54.472 1.00 89.69 268 SER A N 1
ATOM 2195 C CA . SER A 1 268 ? 38.827 16.288 -54.144 1.00 89.69 268 SER A CA 1
ATOM 2196 C C . SER A 1 268 ? 37.993 15.154 -53.529 1.00 89.69 268 SER A C 1
ATOM 2198 O O . SER A 1 268 ? 37.207 15.380 -52.605 1.00 89.69 268 SER A O 1
ATOM 2200 N N . GLU A 1 269 ? 38.182 13.916 -53.991 1.00 92.38 269 GLU A N 1
ATOM 2201 C CA . GLU A 1 269 ? 37.531 12.737 -53.406 1.00 92.38 269 GLU A CA 1
ATOM 2202 C C . GLU A 1 269 ? 38.030 12.468 -51.975 1.00 92.38 269 GLU A C 1
ATOM 2204 O O . GLU A 1 269 ? 37.231 12.240 -51.065 1.00 92.38 269 GLU A O 1
ATOM 2209 N N . ILE A 1 270 ? 39.343 12.590 -51.739 1.00 88.75 270 ILE A N 1
ATOM 2210 C CA . ILE A 1 270 ? 39.943 12.490 -50.400 1.00 88.75 270 ILE A CA 1
ATOM 2211 C C . ILE A 1 270 ? 39.390 13.572 -49.466 1.00 88.75 270 ILE A C 1
ATOM 2213 O O . ILE A 1 270 ? 39.042 13.268 -48.325 1.00 88.75 270 ILE A O 1
ATOM 2217 N N . GLU A 1 271 ? 39.266 14.819 -49.923 1.00 90.00 271 GLU A N 1
ATOM 2218 C CA . GLU A 1 271 ? 38.674 15.902 -49.127 1.00 90.00 271 GLU A CA 1
ATOM 2219 C C . GLU A 1 271 ? 37.219 15.617 -48.745 1.00 90.00 271 GLU A C 1
ATOM 2221 O O . GLU A 1 271 ? 36.835 15.832 -47.591 1.00 90.00 271 GLU A O 1
ATOM 2226 N N . THR A 1 272 ? 36.437 15.069 -49.679 1.00 90.69 272 THR A N 1
ATOM 2227 C CA . THR A 1 272 ? 35.044 14.670 -49.435 1.00 90.69 272 THR A CA 1
ATOM 2228 C C . THR A 1 272 ? 34.972 13.568 -48.378 1.00 90.69 272 THR A C 1
ATOM 2230 O O . THR A 1 272 ? 34.282 13.726 -47.370 1.00 90.69 272 THR A O 1
ATOM 2233 N N . MET A 1 273 ? 35.771 12.506 -48.528 1.00 91.06 273 MET A N 1
ATOM 2234 C CA . MET A 1 273 ? 35.844 11.416 -47.547 1.00 91.06 273 MET A CA 1
ATOM 2235 C C . MET A 1 273 ? 36.321 11.897 -46.169 1.00 91.06 273 MET A C 1
ATOM 2237 O O . MET A 1 273 ? 35.800 11.458 -45.145 1.00 91.06 273 MET A O 1
ATOM 2241 N N . MET A 1 274 ? 37.280 12.828 -46.102 1.00 90.69 274 MET A N 1
ATOM 2242 C CA . MET A 1 274 ? 37.702 13.435 -44.831 1.00 90.69 274 MET A CA 1
ATOM 2243 C C . MET A 1 274 ? 36.589 14.271 -44.184 1.00 90.69 274 MET A C 1
ATOM 2245 O O . MET A 1 274 ? 36.513 14.354 -42.955 1.00 90.69 274 MET A O 1
ATOM 2249 N N . GLY A 1 275 ? 35.733 14.912 -44.983 1.00 92.31 275 GLY A N 1
ATOM 2250 C CA . GLY A 1 275 ? 34.507 15.560 -44.513 1.00 92.31 275 GLY A CA 1
ATOM 2251 C C . GLY A 1 275 ? 33.556 14.557 -43.863 1.00 92.31 275 GLY A C 1
ATOM 2252 O O . GLY A 1 275 ? 33.236 14.688 -42.682 1.00 92.31 275 GLY A O 1
ATOM 2253 N N . GLU A 1 276 ? 33.199 13.500 -44.591 1.00 92.25 276 GLU A N 1
ATOM 2254 C CA . GLU A 1 276 ? 32.307 12.440 -44.104 1.00 92.25 276 GLU A CA 1
ATOM 2255 C C . GLU A 1 276 ? 32.853 11.745 -42.849 1.00 92.25 276 GLU A C 1
ATOM 2257 O O . GLU A 1 276 ? 32.115 11.482 -41.897 1.00 92.25 276 GLU A O 1
ATOM 2262 N N . MET A 1 277 ? 34.164 11.495 -42.793 1.00 91.06 277 MET A N 1
ATOM 2263 C CA . MET A 1 277 ? 34.807 10.877 -41.635 1.00 91.06 277 MET A CA 1
ATOM 2264 C C . MET A 1 277 ? 34.719 11.768 -40.390 1.00 91.06 277 MET A C 1
ATOM 2266 O O . MET A 1 277 ? 34.467 11.262 -39.294 1.00 91.06 277 MET A O 1
ATOM 2270 N N . ARG A 1 278 ? 34.861 13.093 -40.540 1.00 92.44 278 ARG A N 1
ATOM 2271 C CA . ARG A 1 278 ? 34.653 14.042 -39.432 1.00 92.44 278 ARG A CA 1
ATOM 2272 C C . ARG A 1 278 ? 33.213 14.005 -38.925 1.00 92.44 278 ARG A C 1
ATOM 2274 O O . ARG A 1 278 ? 33.013 13.974 -37.711 1.00 92.44 278 ARG A O 1
ATOM 2281 N N . ASP A 1 279 ? 32.234 13.921 -39.820 1.00 91.69 279 ASP A N 1
ATOM 2282 C CA . ASP A 1 279 ? 30.817 13.811 -39.451 1.00 91.69 279 ASP A CA 1
ATOM 2283 C C . ASP A 1 279 ? 30.485 12.487 -38.749 1.00 91.69 279 ASP A C 1
ATOM 2285 O O . ASP A 1 279 ? 29.667 12.437 -37.827 1.00 91.69 279 ASP A O 1
ATOM 2289 N N . ILE A 1 280 ? 31.129 11.390 -39.149 1.00 91.75 280 ILE A N 1
ATOM 2290 C CA . ILE A 1 280 ? 30.988 10.099 -38.466 1.00 91.75 280 ILE A CA 1
ATOM 2291 C C . ILE A 1 280 ? 31.567 10.181 -37.050 1.00 91.75 280 ILE A C 1
ATOM 2293 O O . ILE A 1 280 ? 30.924 9.727 -36.100 1.00 91.75 280 ILE A O 1
ATOM 2297 N N . VAL A 1 281 ? 32.745 10.789 -36.882 1.00 91.19 281 VAL A N 1
ATOM 2298 C CA . VAL A 1 281 ? 33.385 10.958 -35.567 1.00 91.19 281 VAL A CA 1
ATOM 2299 C C . VAL A 1 281 ? 32.528 11.820 -34.639 1.00 91.19 281 VAL A C 1
ATOM 2301 O O . VAL A 1 281 ? 32.332 11.459 -33.477 1.00 91.19 281 VAL A O 1
ATOM 2304 N N . THR A 1 282 ? 31.962 12.926 -35.129 1.00 90.00 282 THR A N 1
ATOM 2305 C CA . THR A 1 282 ? 31.081 13.780 -34.315 1.00 90.00 282 THR A CA 1
ATOM 2306 C C . THR A 1 282 ? 29.802 13.049 -33.911 1.00 90.00 282 THR A C 1
ATOM 2308 O O . THR A 1 282 ? 29.448 13.062 -32.730 1.00 90.00 282 THR A O 1
ATOM 2311 N N . LYS A 1 283 ? 29.152 12.326 -34.834 1.00 90.62 283 LYS A N 1
ATOM 2312 C CA . LYS A 1 283 ? 27.982 11.482 -34.525 1.00 90.62 283 LYS A CA 1
ATOM 2313 C C . LYS A 1 283 ? 28.309 10.386 -33.510 1.00 90.62 283 LYS A C 1
ATOM 2315 O O . LYS A 1 283 ? 27.518 10.144 -32.599 1.00 90.62 283 LYS A O 1
ATOM 2320 N N . HIS A 1 284 ? 29.466 9.739 -33.635 1.00 90.19 284 HIS A N 1
ATOM 2321 C CA . HIS A 1 284 ? 29.913 8.722 -32.686 1.00 90.19 284 HIS A CA 1
ATOM 2322 C C . HIS A 1 284 ? 30.125 9.314 -31.285 1.00 90.19 284 HIS A C 1
ATOM 2324 O O . HIS A 1 284 ? 29.646 8.750 -30.301 1.00 90.19 284 HIS A O 1
ATOM 2330 N N . ASN A 1 285 ? 30.762 10.484 -31.187 1.00 89.25 285 ASN A N 1
ATOM 2331 C CA . ASN A 1 285 ? 30.947 11.181 -29.913 1.00 89.25 285 ASN A CA 1
ATOM 2332 C C . ASN A 1 285 ? 29.612 11.591 -29.278 1.00 89.25 285 ASN A C 1
ATOM 2334 O O . ASN A 1 285 ? 29.415 11.368 -28.085 1.00 89.25 285 ASN A O 1
ATOM 2338 N N . MET A 1 286 ? 28.668 12.116 -30.067 1.00 90.62 286 MET A N 1
ATOM 2339 C CA . MET A 1 286 ? 27.315 12.424 -29.586 1.00 90.62 286 MET A CA 1
ATOM 2340 C C . MET A 1 286 ? 26.593 11.174 -29.074 1.00 90.62 286 MET A C 1
ATOM 2342 O O . MET A 1 286 ? 25.968 11.215 -28.017 1.00 90.62 286 MET A O 1
ATOM 2346 N N . LYS A 1 287 ? 26.717 10.040 -29.776 1.00 91.00 287 LYS A N 1
ATOM 2347 C CA . LYS A 1 287 ? 26.162 8.757 -29.323 1.00 91.00 287 LYS A CA 1
ATOM 2348 C C . LYS A 1 287 ? 26.794 8.300 -28.004 1.00 91.00 287 LYS A C 1
ATOM 2350 O O . LYS A 1 287 ? 26.072 7.843 -27.125 1.00 91.00 287 LYS A O 1
ATOM 2355 N N . GLY A 1 288 ? 28.108 8.460 -27.842 1.00 88.50 288 GLY A N 1
ATOM 2356 C CA . GLY A 1 288 ? 28.810 8.171 -26.587 1.00 88.50 288 GLY A CA 1
ATOM 2357 C C . GLY A 1 288 ? 28.305 9.024 -25.419 1.00 88.50 288 GLY A C 1
ATOM 2358 O O . GLY A 1 288 ? 27.992 8.489 -24.360 1.00 88.50 288 GLY A O 1
ATOM 2359 N N . GLN A 1 289 ? 28.135 10.333 -25.631 1.00 89.94 289 GLN A N 1
ATOM 2360 C CA . GLN A 1 289 ? 27.568 11.241 -24.626 1.00 89.94 289 GLN A CA 1
ATOM 2361 C C . GLN A 1 289 ? 26.119 10.881 -24.275 1.00 89.94 289 GLN A C 1
ATOM 2363 O O . GLN A 1 289 ? 25.759 10.831 -23.101 1.00 89.94 289 GLN A O 1
ATOM 2368 N N . MET A 1 290 ? 25.291 10.587 -25.280 1.00 91.94 290 MET A N 1
ATOM 2369 C CA . MET A 1 290 ? 23.903 10.163 -25.085 1.00 91.94 290 MET A CA 1
ATOM 2370 C C . MET A 1 290 ? 23.826 8.857 -24.284 1.00 91.94 290 MET A C 1
ATOM 2372 O O . MET A 1 290 ? 23.011 8.751 -23.371 1.00 91.94 290 MET A O 1
ATOM 2376 N N . ASN A 1 291 ? 24.693 7.888 -24.587 1.00 91.56 291 ASN A N 1
ATOM 2377 C CA . ASN A 1 291 ? 24.773 6.631 -23.849 1.00 91.56 291 ASN A CA 1
ATOM 2378 C C . ASN A 1 291 ? 25.168 6.860 -22.387 1.00 91.56 291 ASN A C 1
ATOM 2380 O O . ASN A 1 291 ? 24.496 6.328 -21.513 1.00 91.56 291 ASN A O 1
ATOM 2384 N N . ALA A 1 292 ? 26.166 7.704 -22.109 1.00 90.88 292 ALA A N 1
ATOM 2385 C CA . ALA A 1 292 ? 26.544 8.041 -20.735 1.00 90.88 292 ALA A CA 1
ATOM 2386 C C . ALA A 1 292 ? 25.382 8.687 -19.954 1.00 90.88 292 ALA A C 1
ATOM 2388 O O . ALA A 1 292 ? 25.140 8.358 -18.795 1.00 90.88 292 ALA A O 1
ATOM 2389 N N . VAL A 1 293 ? 24.602 9.566 -20.597 1.00 91.75 293 VAL A N 1
ATOM 2390 C CA . VAL A 1 293 ? 23.399 10.159 -19.985 1.00 91.75 293 VAL A CA 1
ATOM 2391 C C . VAL A 1 293 ? 22.322 9.105 -19.717 1.00 91.75 293 VAL A C 1
ATOM 2393 O O . VAL A 1 293 ? 21.659 9.158 -18.681 1.00 91.75 293 VAL A O 1
ATOM 2396 N N . LEU A 1 294 ? 22.116 8.165 -20.642 1.00 91.75 294 LEU A N 1
ATOM 2397 C CA . LEU A 1 294 ? 21.158 7.073 -20.462 1.00 91.75 294 LEU A CA 1
ATOM 2398 C C . LEU A 1 294 ? 21.589 6.115 -19.351 1.00 91.75 294 LEU A C 1
ATOM 2400 O O . LEU A 1 294 ? 20.733 5.696 -18.579 1.00 91.75 294 LEU A O 1
ATOM 2404 N N . GLU A 1 295 ? 22.882 5.815 -19.238 1.00 91.88 295 GLU A N 1
ATOM 2405 C CA . GLU A 1 295 ? 23.435 5.014 -18.145 1.00 91.88 295 GLU A CA 1
ATOM 2406 C C . GLU A 1 295 ? 23.199 5.695 -16.797 1.00 91.88 295 GLU A C 1
ATOM 2408 O O . GLU A 1 295 ? 22.613 5.067 -15.923 1.00 91.88 295 GLU A O 1
ATOM 2413 N N . CYS A 1 296 ? 23.512 6.988 -16.645 1.00 91.00 296 CYS A N 1
ATOM 2414 C CA . CYS A 1 296 ? 23.201 7.719 -15.408 1.00 91.00 296 CYS A CA 1
ATOM 2415 C C . CYS A 1 296 ? 21.705 7.665 -15.059 1.00 91.00 296 CYS A C 1
ATOM 2417 O O . CYS A 1 296 ? 21.345 7.337 -13.932 1.00 91.00 296 CYS A O 1
ATOM 2419 N N . LYS A 1 297 ? 20.820 7.920 -16.034 1.00 92.00 297 LYS A N 1
ATOM 2420 C CA . LYS A 1 297 ? 19.363 7.862 -15.815 1.00 92.00 297 LYS A CA 1
ATOM 2421 C C . LYS A 1 297 ? 18.868 6.463 -15.456 1.00 92.00 297 LYS A C 1
ATOM 2423 O O . LYS A 1 297 ? 17.884 6.337 -14.730 1.00 92.00 297 LYS A O 1
ATOM 2428 N N . LEU A 1 298 ? 19.499 5.422 -15.997 1.00 91.62 298 LEU A N 1
ATOM 2429 C CA . LEU A 1 298 ? 19.177 4.040 -15.665 1.00 91.62 298 LEU A CA 1
ATOM 2430 C C . LEU A 1 298 ? 19.544 3.746 -14.209 1.00 91.62 298 LEU A C 1
ATOM 2432 O O . LEU A 1 298 ? 18.725 3.166 -13.500 1.00 91.62 298 LEU A O 1
ATOM 2436 N N . THR A 1 299 ? 20.720 4.188 -13.762 1.00 91.69 299 THR A N 1
ATOM 2437 C CA . THR A 1 299 ? 21.156 4.052 -12.367 1.00 91.69 299 THR A CA 1
ATOM 2438 C C . THR A 1 299 ? 20.217 4.803 -11.422 1.00 91.69 299 THR A C 1
ATOM 2440 O O . THR A 1 299 ? 19.715 4.209 -10.473 1.00 91.69 299 THR A O 1
ATOM 2443 N N . ASP A 1 300 ? 19.860 6.054 -11.740 1.00 90.94 300 ASP A N 1
ATOM 2444 C CA . ASP A 1 300 ? 18.902 6.841 -10.948 1.00 90.94 300 ASP A CA 1
ATOM 2445 C C . ASP A 1 300 ? 17.537 6.137 -10.832 1.00 90.94 300 ASP A C 1
ATOM 2447 O O . ASP A 1 300 ? 16.908 6.127 -9.772 1.00 90.94 300 ASP A O 1
ATOM 2451 N N . ALA A 1 301 ? 17.057 5.535 -11.926 1.00 89.62 301 ALA A N 1
ATOM 2452 C CA . ALA A 1 301 ? 15.804 4.786 -11.928 1.00 89.62 301 ALA A CA 1
ATOM 2453 C C . ALA A 1 301 ? 15.897 3.499 -11.089 1.00 89.62 301 ALA A C 1
ATOM 2455 O O . ALA A 1 301 ? 14.939 3.156 -10.395 1.00 89.62 301 ALA A O 1
ATOM 2456 N N . GLN A 1 302 ? 17.033 2.798 -11.125 1.00 92.69 302 GLN A N 1
ATOM 2457 C CA . GLN A 1 302 ? 17.278 1.616 -10.293 1.00 92.69 302 GLN A CA 1
ATOM 2458 C C . GLN A 1 302 ? 17.305 1.971 -8.802 1.00 92.69 302 GLN A C 1
ATOM 2460 O O . GLN A 1 302 ? 16.663 1.285 -8.004 1.00 92.69 302 GLN A O 1
ATOM 2465 N N . ASP A 1 303 ? 17.960 3.072 -8.435 1.00 91.00 303 ASP A N 1
ATOM 2466 C CA . ASP A 1 303 ? 17.991 3.562 -7.056 1.00 91.00 303 ASP A CA 1
ATOM 2467 C C . ASP A 1 303 ? 16.589 3.960 -6.568 1.00 91.00 303 ASP A C 1
ATOM 2469 O O . ASP A 1 303 ? 16.188 3.603 -5.459 1.00 91.00 303 ASP A O 1
ATOM 2473 N N . GLN A 1 304 ? 15.786 4.618 -7.412 1.00 91.25 304 GLN A N 1
ATOM 2474 C CA . GLN A 1 304 ? 14.390 4.934 -7.084 1.00 91.25 304 GLN A CA 1
ATOM 2475 C C . GLN A 1 304 ? 13.532 3.682 -6.877 1.00 91.25 304 GLN A C 1
ATOM 2477 O O . GLN A 1 304 ? 12.723 3.647 -5.949 1.00 91.25 304 GLN A O 1
ATOM 2482 N N . ILE A 1 305 ? 13.697 2.653 -7.716 1.00 90.69 305 ILE A N 1
ATOM 2483 C CA . ILE A 1 305 ? 12.988 1.376 -7.551 1.00 90.69 305 ILE A CA 1
ATOM 2484 C C . ILE A 1 305 ? 13.347 0.751 -6.203 1.00 90.69 305 ILE A C 1
ATOM 2486 O O . ILE A 1 305 ? 12.445 0.372 -5.458 1.00 90.69 305 ILE A O 1
ATOM 2490 N N . LYS A 1 306 ? 14.634 0.722 -5.850 1.00 93.19 306 LYS A N 1
ATOM 2491 C CA . LYS A 1 306 ? 15.098 0.165 -4.577 1.00 93.19 306 LYS A CA 1
ATOM 2492 C C . LYS A 1 306 ? 14.489 0.888 -3.371 1.00 93.19 306 LYS A C 1
ATOM 2494 O O . LYS A 1 306 ? 13.961 0.237 -2.473 1.00 93.19 306 LYS A O 1
ATOM 2499 N N . VAL A 1 307 ? 14.471 2.223 -3.383 1.00 89.81 307 VAL A N 1
ATOM 2500 C CA . VAL A 1 307 ? 13.837 3.028 -2.320 1.00 89.81 307 VAL A CA 1
ATOM 2501 C C . VAL A 1 307 ? 12.337 2.729 -2.206 1.00 89.81 307 VAL A C 1
ATOM 2503 O O . VAL A 1 307 ? 11.796 2.638 -1.104 1.00 89.81 307 VAL A O 1
ATOM 2506 N N . LEU A 1 308 ? 11.640 2.556 -3.334 1.00 87.25 308 LEU A N 1
ATOM 2507 C CA . LEU A 1 308 ? 10.216 2.212 -3.332 1.00 87.25 308 LEU A CA 1
ATOM 2508 C C . LEU A 1 308 ? 9.953 0.797 -2.798 1.00 87.25 308 LEU A C 1
ATOM 2510 O O . LEU A 1 308 ? 8.951 0.589 -2.111 1.00 87.25 308 LEU A O 1
ATOM 2514 N N . GLU A 1 309 ? 10.827 -0.164 -3.093 1.00 90.06 309 GLU A N 1
ATOM 2515 C CA . GLU A 1 309 ? 10.747 -1.529 -2.565 1.00 90.06 309 GLU A CA 1
ATOM 2516 C C . GLU A 1 309 ? 10.979 -1.569 -1.050 1.00 90.06 309 GLU A C 1
ATOM 2518 O O . GLU A 1 309 ? 10.204 -2.208 -0.334 1.00 90.06 309 GLU A O 1
ATOM 2523 N N . GLU A 1 310 ? 11.971 -0.829 -0.548 1.00 88.00 310 GLU A N 1
ATOM 2524 C CA . GLU A 1 310 ? 12.234 -0.673 0.889 1.00 88.00 310 GLU A CA 1
ATOM 2525 C C . GLU A 1 310 ? 11.033 -0.029 1.603 1.00 88.00 310 GLU A C 1
ATOM 2527 O O . GLU A 1 310 ? 10.498 -0.595 2.561 1.00 88.00 310 GLU A O 1
ATOM 2532 N N . ALA A 1 311 ? 10.511 1.081 1.069 1.00 83.94 311 ALA A N 1
ATOM 2533 C CA . ALA A 1 311 ? 9.332 1.754 1.617 1.00 83.94 311 ALA A CA 1
ATOM 2534 C C . ALA A 1 311 ? 8.071 0.869 1.587 1.00 83.94 311 ALA A C 1
ATOM 2536 O O . ALA A 1 311 ? 7.209 0.966 2.465 1.00 83.94 311 ALA A O 1
ATOM 2537 N N . LYS A 1 312 ? 7.931 -0.001 0.579 1.00 87.88 312 LYS A N 1
ATOM 2538 C CA . LYS A 1 312 ? 6.850 -0.993 0.527 1.00 87.88 312 LYS A CA 1
ATOM 2539 C C . LYS A 1 312 ? 7.018 -2.044 1.627 1.00 87.88 312 LYS A C 1
ATOM 2541 O O . LYS A 1 312 ? 6.044 -2.338 2.316 1.00 87.88 312 LYS A O 1
ATOM 2546 N N . GLY A 1 313 ? 8.233 -2.555 1.829 1.00 86.69 313 GLY A N 1
ATOM 2547 C CA . GLY A 1 313 ? 8.543 -3.507 2.899 1.00 86.69 313 GLY A CA 1
ATOM 2548 C C . GLY A 1 313 ? 8.216 -2.964 4.294 1.00 86.69 313 GLY A C 1
ATOM 2549 O O . GLY A 1 313 ? 7.582 -3.654 5.093 1.00 86.69 313 GLY A O 1
ATOM 2550 N N . GLU A 1 314 ? 8.559 -1.704 4.571 1.00 86.25 314 GLU A N 1
ATOM 2551 C CA . GLU A 1 314 ? 8.223 -1.035 5.838 1.00 86.25 314 GLU A CA 1
ATOM 2552 C C . GLU A 1 314 ? 6.710 -0.880 6.045 1.00 86.25 314 GLU A C 1
ATOM 2554 O O . GLU A 1 314 ? 6.192 -1.134 7.140 1.00 86.25 314 GLU A O 1
ATOM 2559 N N . ARG A 1 315 ? 5.968 -0.506 4.994 1.00 83.50 315 ARG A N 1
ATOM 2560 C CA . ARG A 1 315 ? 4.500 -0.419 5.056 1.00 83.50 315 ARG A CA 1
ATOM 2561 C C . ARG A 1 315 ? 3.866 -1.776 5.326 1.00 83.50 315 ARG A C 1
ATOM 2563 O O . ARG A 1 315 ? 2.957 -1.850 6.150 1.00 83.50 315 ARG A O 1
ATOM 2570 N N . ASP A 1 316 ? 4.351 -2.835 4.684 1.00 86.56 316 ASP A N 1
ATOM 2571 C CA . ASP A 1 316 ? 3.838 -4.193 4.876 1.00 86.56 316 ASP A CA 1
ATOM 2572 C C . ASP A 1 316 ? 4.099 -4.696 6.308 1.00 86.56 316 ASP A C 1
ATOM 2574 O O . ASP A 1 316 ? 3.223 -5.315 6.918 1.00 86.56 316 ASP A O 1
ATOM 257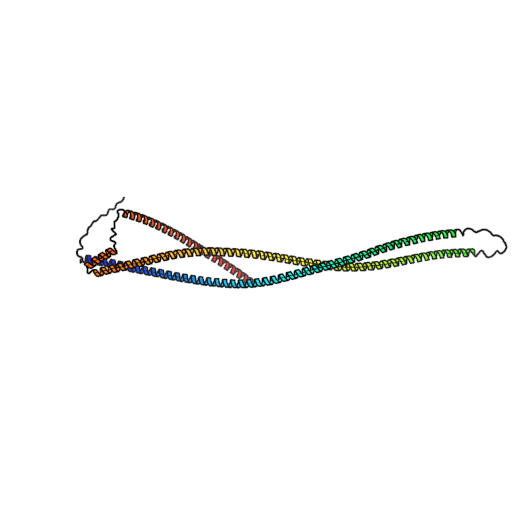8 N N . LEU A 1 317 ? 5.267 -4.385 6.883 1.00 87.94 317 LEU A N 1
ATOM 2579 C CA . LEU A 1 317 ? 5.580 -4.678 8.288 1.00 87.94 317 LEU A CA 1
ATOM 2580 C C . LEU A 1 317 ? 4.669 -3.904 9.249 1.00 87.94 317 LEU A C 1
ATOM 2582 O O . LEU A 1 317 ? 4.112 -4.490 10.179 1.00 87.94 317 LEU A O 1
ATOM 2586 N N . THR A 1 318 ? 4.458 -2.612 8.992 1.00 86.75 318 THR A N 1
ATOM 2587 C CA . THR A 1 318 ? 3.575 -1.761 9.804 1.00 86.75 318 THR A CA 1
ATOM 2588 C C . THR A 1 318 ? 2.124 -2.247 9.736 1.00 86.75 318 THR A C 1
ATOM 2590 O O . THR A 1 318 ? 1.447 -2.346 10.759 1.00 86.75 318 THR A O 1
ATOM 2593 N N . ALA A 1 319 ? 1.647 -2.619 8.545 1.00 85.94 319 ALA A N 1
ATOM 2594 C CA . ALA A 1 319 ? 0.307 -3.161 8.342 1.00 85.94 319 ALA A CA 1
ATOM 2595 C C . ALA A 1 319 ? 0.115 -4.507 9.058 1.00 85.94 319 ALA A C 1
ATOM 2597 O O . ALA A 1 319 ? -0.935 -4.728 9.664 1.00 85.94 319 ALA A O 1
ATOM 2598 N N . LYS A 1 320 ? 1.128 -5.386 9.038 1.00 89.31 320 LYS A N 1
ATOM 2599 C CA . LYS A 1 320 ? 1.110 -6.645 9.799 1.00 89.31 320 LYS A CA 1
ATOM 2600 C C . LYS A 1 320 ? 1.040 -6.401 11.304 1.00 89.31 320 LYS A C 1
ATOM 2602 O O . LYS A 1 320 ? 0.188 -6.995 11.955 1.00 89.31 320 LYS A O 1
ATOM 2607 N N . SER A 1 321 ? 1.871 -5.502 11.832 1.00 88.38 321 SER A N 1
ATOM 2608 C CA . SER A 1 321 ? 1.862 -5.157 13.259 1.00 88.38 321 SER A CA 1
ATOM 2609 C C . SER A 1 321 ? 0.508 -4.587 13.703 1.00 88.38 321 SER A C 1
ATOM 2611 O O . SER A 1 321 ? -0.038 -5.031 14.711 1.00 88.38 321 SER A O 1
ATOM 2613 N N . LEU A 1 322 ? -0.088 -3.686 12.913 1.00 90.00 322 LEU A N 1
ATOM 2614 C CA . LEU A 1 322 ? -1.415 -3.127 13.196 1.00 90.00 322 LEU A CA 1
ATOM 2615 C C . LEU A 1 322 ? -2.520 -4.199 13.154 1.00 90.00 322 LEU A C 1
ATOM 2617 O O . LEU A 1 322 ? -3.469 -4.159 13.938 1.00 90.00 322 LEU A O 1
ATOM 2621 N N . LEU A 1 323 ? -2.428 -5.155 12.223 1.00 91.19 323 LEU A N 1
ATOM 2622 C CA . LEU A 1 323 ? -3.377 -6.265 12.133 1.00 91.19 323 LEU A CA 1
ATOM 2623 C C . LEU A 1 323 ? -3.300 -7.154 13.379 1.00 91.19 323 LEU A C 1
ATOM 2625 O O . LEU A 1 323 ? -4.339 -7.531 13.918 1.00 91.19 323 LEU A O 1
ATOM 2629 N N . GLU A 1 324 ? -2.089 -7.462 13.836 1.00 92.19 324 GLU A N 1
ATOM 2630 C CA . GLU A 1 324 ? -1.840 -8.290 15.015 1.00 92.19 324 GLU A CA 1
ATOM 2631 C C . GLU A 1 324 ? -2.358 -7.617 16.295 1.00 92.19 324 GLU A C 1
ATOM 2633 O O . GLU A 1 324 ? -3.089 -8.243 17.063 1.00 92.19 324 GLU A O 1
ATOM 2638 N N . GLU A 1 325 ? -2.125 -6.309 16.454 1.00 90.94 325 GLU A N 1
ATOM 2639 C CA . GLU A 1 325 ? -2.687 -5.508 17.552 1.00 90.94 325 GLU A CA 1
ATOM 2640 C C . GLU A 1 325 ? -4.226 -5.523 17.544 1.00 90.94 325 GLU A C 1
ATOM 2642 O O . GLU A 1 325 ? -4.869 -5.758 18.573 1.00 90.94 325 GLU A O 1
ATOM 2647 N N . LYS A 1 326 ? -4.850 -5.336 16.371 1.00 90.88 326 LYS A N 1
ATOM 2648 C CA . LYS A 1 326 ? -6.315 -5.401 16.250 1.00 90.88 326 LYS A CA 1
ATOM 2649 C C . LYS A 1 326 ? -6.868 -6.784 16.570 1.00 90.88 326 LYS A C 1
ATOM 2651 O O . LYS A 1 326 ? -7.950 -6.880 17.153 1.00 90.88 326 LYS A O 1
ATOM 2656 N N . LEU A 1 327 ? -6.153 -7.841 16.198 1.00 91.12 327 LEU A N 1
ATOM 2657 C CA . LEU A 1 327 ? -6.561 -9.217 16.460 1.00 91.12 327 LEU A CA 1
ATOM 2658 C C . LEU A 1 327 ? -6.475 -9.535 17.959 1.00 91.12 327 LEU A C 1
ATOM 2660 O O . LEU A 1 327 ? -7.421 -10.091 18.519 1.00 91.12 327 LEU A O 1
ATOM 2664 N N . GLN A 1 328 ? -5.414 -9.075 18.625 1.00 92.00 328 GLN A N 1
ATOM 2665 C CA . GLN A 1 328 ? -5.255 -9.191 20.072 1.00 92.00 328 GLN A CA 1
ATOM 2666 C C . GLN A 1 328 ? -6.346 -8.418 20.831 1.00 92.00 328 GLN A C 1
ATOM 2668 O O . GLN A 1 328 ? -7.000 -8.977 21.713 1.00 92.00 328 GLN A O 1
ATOM 2673 N N . SER A 1 329 ? -6.634 -7.177 20.427 1.00 91.25 329 SER A N 1
ATOM 2674 C CA . SER A 1 329 ? -7.724 -6.380 21.008 1.00 91.25 329 SER A CA 1
ATOM 2675 C C . SER A 1 329 ? -9.100 -7.035 20.811 1.00 91.25 329 SER A C 1
ATOM 2677 O O . SER A 1 329 ? -9.930 -7.060 21.725 1.00 91.25 329 SER A O 1
ATOM 2679 N N . ALA A 1 330 ? -9.361 -7.620 19.638 1.00 89.62 330 ALA A N 1
ATOM 2680 C CA . ALA A 1 330 ? -10.600 -8.353 19.383 1.00 89.62 330 ALA A CA 1
ATOM 2681 C C . ALA A 1 330 ? -10.740 -9.585 20.295 1.00 89.62 330 ALA A C 1
ATOM 2683 O O . ALA A 1 330 ? -11.836 -9.878 20.783 1.00 89.62 330 ALA A O 1
ATOM 2684 N N . GLU A 1 331 ? -9.640 -10.288 20.564 1.00 92.56 331 GLU A N 1
ATOM 2685 C CA . GLU A 1 331 ? -9.634 -11.448 21.450 1.00 92.56 331 GLU A CA 1
ATOM 2686 C C . GLU A 1 331 ? -9.856 -11.064 22.923 1.00 92.56 331 GLU A C 1
ATOM 2688 O O . GLU A 1 331 ? -10.617 -11.730 23.633 1.00 92.56 331 GLU A O 1
ATOM 2693 N N . GLU A 1 332 ? -9.271 -9.957 23.378 1.00 92.62 332 GLU A N 1
ATOM 2694 C CA . GLU A 1 332 ? -9.532 -9.385 24.705 1.00 92.62 332 GLU A CA 1
ATOM 2695 C C . GLU A 1 332 ? -10.997 -8.962 24.864 1.00 92.62 332 GLU A C 1
ATOM 2697 O O . GLU A 1 332 ? -11.650 -9.334 25.845 1.00 92.62 332 GLU A O 1
ATOM 2702 N N . ASN A 1 333 ? -11.559 -8.283 23.861 1.00 89.88 333 ASN A N 1
ATOM 2703 C CA . ASN A 1 333 ? -12.975 -7.914 23.838 1.00 89.88 333 ASN A CA 1
ATOM 2704 C C . ASN A 1 333 ? -13.893 -9.142 23.899 1.00 89.88 333 ASN A C 1
ATOM 2706 O O . ASN A 1 333 ? -14.913 -9.118 24.592 1.00 89.88 333 ASN A O 1
ATOM 2710 N N . ARG A 1 334 ? -13.523 -10.247 23.237 1.00 93.44 334 ARG A N 1
ATOM 2711 C CA . ARG A 1 334 ? -14.264 -11.515 23.329 1.00 93.44 334 ARG A CA 1
ATOM 2712 C C . ARG A 1 334 ? -14.251 -12.074 24.754 1.00 93.44 334 ARG A C 1
ATOM 2714 O O . ARG A 1 334 ? -15.306 -12.437 25.270 1.00 93.44 334 ARG A O 1
ATOM 2721 N N . LYS A 1 335 ? -13.089 -12.091 25.418 1.00 93.50 335 LYS A N 1
ATOM 2722 C CA . LYS A 1 335 ? -12.951 -12.551 26.817 1.00 93.50 335 LYS A CA 1
ATOM 2723 C C . LYS A 1 335 ? -13.771 -11.693 27.788 1.00 93.50 335 LYS A C 1
ATOM 2725 O O . LYS A 1 335 ? -14.404 -12.224 28.708 1.00 93.50 335 LYS A O 1
ATOM 2730 N N . LEU A 1 336 ? -13.801 -10.376 27.577 1.00 92.44 336 LEU A N 1
ATOM 2731 C CA . LEU A 1 336 ? -14.641 -9.458 28.351 1.00 92.44 336 LEU A CA 1
ATOM 2732 C C . LEU A 1 336 ? -16.131 -9.739 28.134 1.00 92.44 336 LEU A C 1
ATOM 2734 O O . LEU A 1 336 ? -16.887 -9.808 29.106 1.00 92.44 336 LEU A O 1
ATOM 2738 N N . LEU A 1 337 ? -16.552 -9.972 26.887 1.00 93.50 337 LEU A N 1
ATOM 2739 C CA . LEU A 1 337 ? -17.936 -10.316 26.563 1.00 93.50 337 LEU A CA 1
ATOM 2740 C C . LEU A 1 337 ? -18.371 -11.620 27.247 1.00 93.50 337 LEU A C 1
ATOM 2742 O O . LEU A 1 337 ? -19.435 -11.660 27.867 1.00 93.50 337 LEU A O 1
ATOM 2746 N N . ASP A 1 338 ? -17.530 -12.655 27.216 1.00 91.88 338 ASP A N 1
ATOM 2747 C CA . ASP A 1 338 ? -17.792 -13.925 27.902 1.00 91.88 338 ASP A CA 1
ATOM 2748 C C . ASP A 1 338 ? -17.948 -13.719 29.420 1.00 91.88 338 ASP A C 1
ATOM 2750 O O . ASP A 1 338 ? -18.874 -14.247 30.047 1.00 91.88 338 ASP A O 1
ATOM 2754 N N . THR A 1 339 ? -17.097 -12.880 30.016 1.00 92.81 339 THR A N 1
ATOM 2755 C CA . THR A 1 339 ? -17.159 -12.531 31.445 1.00 92.81 339 THR A CA 1
ATOM 2756 C C . THR A 1 339 ? -18.439 -11.763 31.793 1.00 92.81 339 THR A C 1
ATOM 2758 O O . THR A 1 339 ? -19.077 -12.035 32.820 1.00 92.81 339 THR A O 1
ATOM 2761 N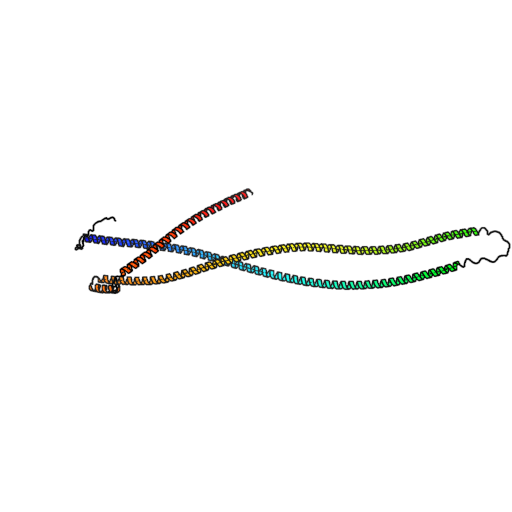 N . LEU A 1 340 ? -18.875 -10.842 30.929 1.00 91.56 340 LEU A N 1
ATOM 2762 C CA . LEU A 1 340 ? -20.140 -10.118 31.078 1.00 91.56 340 LEU A CA 1
ATOM 2763 C C . LEU A 1 340 ? -21.342 -11.062 30.993 1.00 91.56 340 LEU A C 1
ATOM 2765 O O . LEU A 1 340 ? -22.254 -10.974 31.820 1.00 91.56 340 LEU A O 1
ATOM 2769 N N . VAL A 1 341 ? -21.336 -12.007 30.050 1.00 94.25 341 VAL A N 1
ATOM 2770 C CA . VAL A 1 341 ? -22.390 -13.023 29.921 1.00 94.25 341 VAL A CA 1
ATOM 2771 C C . VAL A 1 341 ? -22.466 -13.892 31.179 1.00 94.25 341 VAL A C 1
ATOM 2773 O O . VAL A 1 341 ? -23.556 -14.098 31.723 1.00 94.25 341 VAL A O 1
ATOM 2776 N N . GLN A 1 342 ? -21.325 -14.348 31.705 1.00 92.81 342 GLN A N 1
ATOM 2777 C CA . GLN A 1 342 ? -21.279 -15.110 32.957 1.00 92.81 342 GLN A CA 1
ATOM 2778 C C . GLN A 1 342 ? -21.826 -14.304 34.142 1.00 92.81 342 GLN A C 1
ATOM 2780 O O . GLN A 1 342 ? -22.629 -14.814 34.931 1.00 92.81 342 GLN A O 1
ATOM 2785 N N . SER A 1 343 ? -21.435 -13.034 34.252 1.00 90.19 343 SER A N 1
ATOM 2786 C CA . SER A 1 343 ? -21.883 -12.130 35.317 1.00 90.19 343 SER A CA 1
ATOM 2787 C C . SER A 1 343 ? -23.390 -11.875 35.243 1.00 90.19 343 SER A C 1
ATOM 2789 O O . SER A 1 343 ? -24.090 -11.998 36.251 1.00 90.19 343 SER A O 1
ATOM 2791 N N . ARG A 1 344 ? -23.925 -11.647 34.037 1.00 94.31 344 ARG A N 1
ATOM 2792 C CA . ARG A 1 344 ? -25.365 -11.505 33.783 1.00 94.31 344 ARG A CA 1
ATOM 2793 C C . ARG A 1 344 ? -26.147 -12.749 34.201 1.00 94.31 344 ARG A C 1
ATOM 2795 O O . ARG A 1 344 ? -27.211 -12.634 34.810 1.00 94.31 344 ARG A O 1
ATOM 2802 N N . ASN A 1 345 ? -25.627 -13.940 33.910 1.00 92.44 345 ASN A N 1
ATOM 2803 C CA . ASN A 1 345 ? -26.272 -15.195 34.301 1.00 92.44 345 ASN A CA 1
ATOM 2804 C C . ASN A 1 345 ? -26.305 -15.374 35.827 1.00 92.44 345 ASN A C 1
ATOM 2806 O O . ASN A 1 345 ? -27.337 -15.767 36.376 1.00 92.44 345 ASN A O 1
ATOM 2810 N N . ARG A 1 346 ? -25.221 -15.018 36.531 1.00 91.69 346 ARG A N 1
ATOM 2811 C CA . ARG A 1 346 ? -25.190 -15.011 38.006 1.00 91.69 346 ARG A CA 1
ATOM 2812 C C . ARG A 1 346 ? -26.197 -14.020 38.590 1.00 91.69 346 ARG A C 1
ATOM 2814 O O . ARG A 1 346 ? -26.875 -14.355 39.561 1.00 91.69 346 ARG A O 1
ATOM 2821 N N . LEU A 1 347 ? -26.324 -12.836 37.989 1.00 91.62 347 LEU A N 1
ATOM 2822 C CA . LEU A 1 347 ? -27.276 -11.814 38.424 1.00 91.62 347 LEU A CA 1
ATOM 2823 C C . LEU A 1 347 ? -28.724 -12.302 38.279 1.00 91.62 347 LEU A C 1
ATOM 2825 O O . LEU A 1 347 ? -29.474 -12.274 39.249 1.00 91.62 347 LEU A O 1
ATOM 2829 N N . ARG A 1 348 ? -29.080 -12.884 37.125 1.00 92.38 348 ARG A N 1
ATOM 2830 C CA . ARG A 1 348 ? -30.402 -13.499 36.895 1.00 92.38 348 ARG A CA 1
ATOM 2831 C C . ARG A 1 348 ? -30.737 -14.589 37.914 1.00 92.38 348 ARG A C 1
ATOM 2833 O O . ARG A 1 348 ? -31.880 -14.701 38.359 1.00 92.38 348 ARG A O 1
ATOM 2840 N N . LEU A 1 349 ? -29.753 -15.406 38.296 1.00 93.75 349 LEU A N 1
ATOM 2841 C CA . LEU A 1 349 ? -29.950 -16.432 39.321 1.00 93.75 349 LEU A CA 1
ATOM 2842 C C . LEU A 1 349 ? -30.231 -15.805 40.695 1.00 93.75 349 LEU A C 1
ATOM 2844 O O . LEU A 1 349 ? -31.144 -16.247 41.394 1.00 93.75 349 LEU A O 1
ATOM 2848 N N . ARG A 1 350 ? -29.486 -14.754 41.064 1.00 89.25 350 ARG A N 1
ATOM 2849 C CA . ARG A 1 350 ? -29.723 -13.995 42.302 1.00 89.25 350 ARG A CA 1
ATOM 2850 C C . ARG A 1 350 ? -31.094 -13.325 42.303 1.00 89.25 350 ARG A C 1
ATOM 2852 O O . ARG A 1 350 ? -31.810 -13.467 43.283 1.00 89.25 350 ARG A O 1
ATOM 2859 N N . GLU A 1 351 ? -31.505 -12.695 41.205 1.00 91.75 351 GLU A N 1
ATOM 2860 C CA . GLU A 1 351 ? -32.844 -12.105 41.063 1.00 91.75 351 GLU A CA 1
ATOM 2861 C C . GLU A 1 351 ? -33.952 -13.142 41.277 1.00 91.75 351 GLU A C 1
ATOM 2863 O O . GLU A 1 351 ? -34.927 -12.886 41.983 1.00 91.75 351 GLU A O 1
ATOM 2868 N N . LYS A 1 352 ? -33.798 -14.346 40.709 1.00 93.12 352 LYS A N 1
ATOM 2869 C CA . LYS A 1 352 ? -34.757 -15.440 40.912 1.00 93.12 352 LYS A CA 1
ATOM 2870 C C . LYS A 1 352 ? -34.817 -15.879 42.378 1.00 93.12 352 LYS A C 1
ATOM 2872 O O . LYS A 1 352 ? -35.903 -16.168 42.877 1.00 93.12 352 LYS A O 1
ATOM 2877 N N . ASN A 1 353 ? -33.677 -15.926 43.065 1.00 91.38 353 ASN A N 1
ATOM 2878 C CA . ASN A 1 353 ? -33.619 -16.268 44.486 1.00 91.38 353 ASN A CA 1
ATOM 2879 C C . ASN A 1 353 ? -34.209 -15.164 45.373 1.00 91.38 353 ASN A C 1
ATOM 2881 O O . ASN A 1 353 ? -34.965 -15.485 46.286 1.00 91.38 353 ASN A O 1
ATOM 2885 N N . ASN A 1 354 ? -33.953 -13.890 45.066 1.00 89.75 354 ASN A N 1
ATOM 2886 C CA . ASN A 1 354 ? -34.560 -12.763 45.775 1.00 89.75 354 ASN A CA 1
ATOM 2887 C C . ASN A 1 354 ? -36.081 -12.779 45.633 1.00 89.75 354 ASN A C 1
ATOM 2889 O O . ASN A 1 354 ? -36.773 -12.722 46.638 1.00 89.75 354 ASN A O 1
ATOM 2893 N N . LYS A 1 355 ? -36.615 -13.022 44.428 1.00 93.06 355 LYS A N 1
ATOM 2894 C CA . LYS A 1 355 ? -38.068 -13.179 44.236 1.00 93.06 355 LYS A CA 1
ATOM 2895 C C . LYS A 1 355 ? -38.672 -14.282 45.114 1.00 93.06 355 LYS A C 1
ATOM 2897 O O . LYS A 1 355 ? -39.781 -14.118 45.617 1.00 93.06 355 LYS A O 1
ATOM 2902 N N . LYS A 1 356 ? -37.955 -15.399 45.305 1.00 92.06 356 LYS A N 1
ATOM 2903 C CA . LYS A 1 356 ? -38.384 -16.483 46.209 1.00 92.06 356 LYS A CA 1
ATOM 2904 C C . LYS A 1 356 ? -38.348 -16.054 47.678 1.00 92.06 356 LYS A C 1
ATOM 2906 O O . LYS A 1 356 ? -39.277 -16.361 48.424 1.00 92.06 356 LYS A O 1
ATOM 2911 N N . LEU A 1 357 ? -37.295 -15.354 48.091 1.00 89.38 357 LEU A N 1
ATOM 2912 C CA . LEU A 1 357 ? -37.188 -14.789 49.436 1.00 89.38 357 LEU A CA 1
ATOM 2913 C C . LEU A 1 357 ? -38.314 -13.785 49.695 1.00 89.38 357 LEU A C 1
ATOM 2915 O O . LEU A 1 357 ? -39.018 -13.943 50.683 1.00 89.38 357 LEU A O 1
ATOM 2919 N N . ASP A 1 358 ? -38.584 -12.867 48.770 1.00 89.56 358 ASP A N 1
ATOM 2920 C CA . ASP A 1 358 ? -39.672 -11.887 48.879 1.00 89.56 358 ASP A CA 1
ATOM 2921 C C . ASP A 1 358 ? -41.049 -12.550 48.973 1.00 89.56 358 ASP A C 1
ATOM 2923 O O . ASP A 1 358 ? -41.927 -12.084 49.699 1.00 89.56 358 ASP A O 1
ATOM 2927 N N . SER A 1 359 ? -41.282 -13.648 48.239 1.00 91.75 359 SER A N 1
ATOM 2928 C CA . SER A 1 359 ? -42.524 -14.415 48.401 1.00 91.75 359 SER A CA 1
ATOM 2929 C C . SER A 1 359 ? -42.637 -15.044 49.790 1.00 91.75 359 SER A C 1
ATOM 2931 O O . SER A 1 359 ? -43.718 -15.012 50.371 1.00 91.75 359 SER A O 1
ATOM 2933 N N . LYS A 1 360 ? -41.524 -15.547 50.342 1.00 90.69 360 LYS A N 1
ATOM 2934 C CA . LYS A 1 360 ? -41.484 -16.176 51.666 1.00 90.69 360 LYS A CA 1
ATOM 2935 C C . LYS A 1 360 ? -41.614 -15.153 52.794 1.00 90.69 360 LYS A C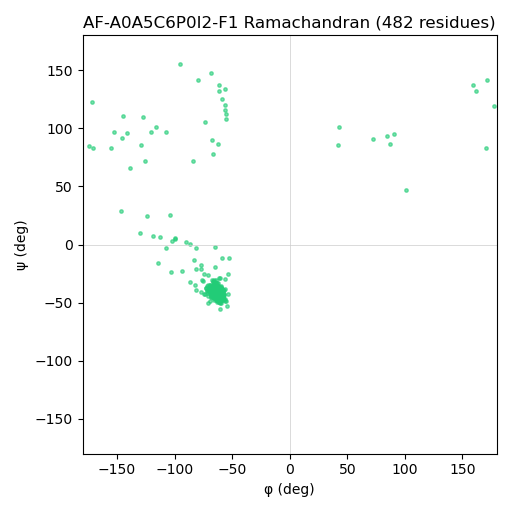 1
ATOM 2937 O O . LYS A 1 360 ? -42.306 -15.409 53.769 1.00 90.69 360 LYS A O 1
ATOM 2942 N N . VAL A 1 361 ? -41.012 -13.974 52.644 1.00 89.00 361 VAL A N 1
ATOM 2943 C CA . VAL A 1 361 ? -41.191 -12.847 53.571 1.00 89.00 361 VAL A CA 1
ATOM 2944 C C . VAL A 1 361 ? -42.659 -12.432 53.605 1.00 89.00 361 VAL A C 1
ATOM 2946 O O . VAL A 1 361 ? -43.248 -12.410 54.678 1.00 89.00 361 VAL A O 1
ATOM 2949 N N . ARG A 1 362 ? -43.293 -12.231 52.442 1.00 91.25 362 ARG A N 1
ATOM 2950 C CA . ARG A 1 362 ? -44.728 -11.900 52.369 1.00 91.25 362 ARG A CA 1
ATOM 2951 C C . ARG A 1 362 ? -45.639 -12.984 52.943 1.00 91.25 362 ARG A C 1
ATOM 2953 O O . ARG A 1 362 ? -46.763 -12.695 53.345 1.00 91.25 362 ARG A O 1
ATOM 2960 N N . GLU A 1 363 ? -45.221 -14.243 52.903 1.00 91.38 363 GLU A N 1
ATOM 2961 C CA . GLU A 1 363 ? -45.932 -15.351 53.544 1.00 91.38 363 GLU A CA 1
ATOM 2962 C C . GLU A 1 363 ? -45.825 -15.279 55.066 1.00 91.38 363 GLU A C 1
ATOM 2964 O O . GLU A 1 363 ? -46.851 -15.239 55.741 1.00 91.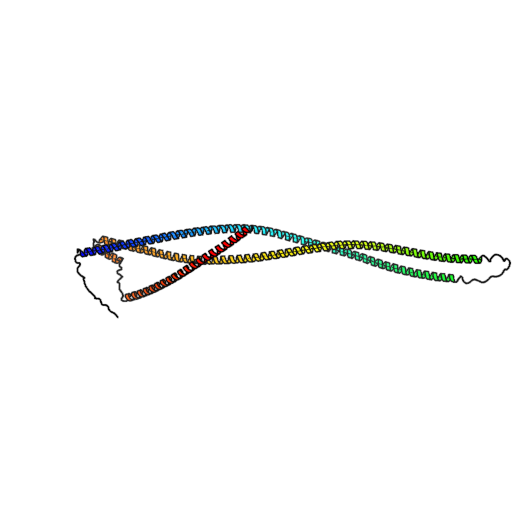38 363 GLU A O 1
ATOM 2969 N N . LEU A 1 364 ? -44.610 -15.123 55.591 1.00 87.56 364 LEU A N 1
ATOM 2970 C CA . LEU A 1 364 ? -44.365 -14.967 57.025 1.00 87.56 364 LEU A CA 1
ATOM 2971 C C . LEU A 1 364 ? -45.036 -13.711 57.603 1.00 87.56 364 LEU A C 1
ATOM 2973 O O . LEU A 1 364 ? -45.583 -13.755 58.699 1.00 87.56 364 LEU A O 1
ATOM 2977 N N . GLU A 1 365 ? -45.053 -12.595 56.874 1.00 88.75 365 GLU A N 1
ATOM 2978 C CA . GLU A 1 365 ? -45.758 -11.372 57.286 1.00 88.75 365 GLU A CA 1
ATOM 2979 C C . GLU A 1 365 ? -47.276 -11.576 57.375 1.00 88.75 365 GLU A C 1
ATOM 2981 O O . GLU A 1 365 ? -47.922 -11.047 58.288 1.00 88.75 365 GLU A O 1
ATOM 2986 N N . ARG A 1 366 ? -47.856 -12.368 56.459 1.00 90.50 366 ARG A N 1
ATOM 2987 C CA . ARG A 1 366 ? -49.272 -12.762 56.519 1.00 90.50 366 ARG A CA 1
ATOM 2988 C C . ARG A 1 366 ? -49.541 -13.641 57.736 1.00 90.50 366 ARG A C 1
ATOM 2990 O O . ARG A 1 366 ? -50.489 -13.368 58.470 1.00 90.50 366 ARG A O 1
ATOM 2997 N N . GLU A 1 367 ? -48.698 -14.640 57.985 1.00 87.00 367 GLU A N 1
ATOM 2998 C CA . GLU A 1 367 ? -48.804 -15.509 59.164 1.00 87.00 367 GLU A CA 1
ATOM 2999 C C . GLU A 1 367 ? -48.670 -14.720 60.472 1.00 87.00 367 GLU A C 1
ATOM 3001 O O . GLU A 1 367 ? -49.473 -14.895 61.390 1.00 87.00 367 GLU A O 1
ATOM 3006 N N . GLN A 1 368 ? -47.708 -13.798 60.547 1.00 85.44 368 GLN A N 1
ATOM 3007 C CA . GLN A 1 368 ? -47.492 -12.955 61.719 1.00 85.44 368 GLN A CA 1
ATOM 3008 C C . GLN A 1 368 ? -48.673 -12.009 61.956 1.00 85.44 368 GLN A C 1
ATOM 3010 O O . GLN A 1 368 ? -49.117 -11.851 63.094 1.00 85.44 368 GLN A O 1
ATOM 3015 N N . SER A 1 369 ? -49.201 -11.389 60.897 1.00 87.50 369 SER A N 1
ATOM 3016 C CA . SER A 1 369 ? -50.401 -10.545 60.971 1.00 87.50 369 SER A CA 1
ATOM 3017 C C . SER A 1 369 ? -51.611 -11.336 61.467 1.00 87.50 369 SER A C 1
ATOM 3019 O O . SER A 1 369 ? -52.323 -10.875 62.361 1.00 87.50 369 SER A O 1
ATOM 3021 N N . GLN A 1 370 ? -51.800 -12.555 60.954 1.00 87.69 370 GLN A N 1
ATOM 3022 C CA . GLN A 1 370 ? -52.867 -13.453 61.396 1.00 87.69 370 GLN A CA 1
ATOM 3023 C C . GLN A 1 370 ? -52.703 -13.841 62.872 1.00 87.69 370 GLN A C 1
ATOM 3025 O O . GLN A 1 370 ? -53.671 -13.790 63.628 1.00 87.69 370 GLN A O 1
ATOM 3030 N N . PHE A 1 371 ? -51.480 -14.159 63.306 1.00 85.75 371 PHE A N 1
ATOM 3031 C CA . PHE A 1 371 ? -51.184 -14.476 64.704 1.00 85.75 371 PHE A CA 1
ATOM 3032 C C . PHE A 1 371 ? -51.462 -13.291 65.638 1.00 85.75 371 PHE A C 1
ATOM 3034 O O . PHE A 1 371 ? -52.060 -13.465 66.699 1.00 85.75 371 PHE A O 1
ATOM 3041 N N . ARG A 1 372 ? -51.095 -12.066 65.233 1.00 85.56 372 ARG A N 1
ATOM 3042 C CA . ARG A 1 372 ? -51.417 -10.842 65.988 1.00 85.56 372 ARG A CA 1
ATOM 3043 C C . ARG A 1 372 ? -52.925 -10.626 66.112 1.00 85.56 372 ARG A C 1
ATOM 3045 O O . ARG A 1 372 ? -53.389 -10.282 67.197 1.00 85.56 372 ARG A O 1
ATOM 3052 N N . ALA A 1 373 ? -53.682 -10.840 65.036 1.00 86.38 373 ALA A N 1
ATOM 3053 C CA . ALA A 1 373 ? -55.139 -10.732 65.058 1.00 86.38 373 ALA A CA 1
ATOM 3054 C C . ALA A 1 373 ? -55.773 -11.776 65.994 1.00 86.38 373 ALA A C 1
ATOM 3056 O O . ALA A 1 373 ? -56.642 -11.439 66.802 1.00 86.38 373 ALA A O 1
ATOM 3057 N N . ASP A 1 374 ? -55.295 -13.022 65.940 1.00 83.94 374 ASP A N 1
ATOM 3058 C CA . ASP A 1 374 ? -55.757 -14.104 66.811 1.00 83.94 374 ASP A CA 1
ATOM 3059 C C . ASP A 1 374 ? -55.432 -13.812 68.294 1.00 83.94 374 ASP A C 1
ATOM 3061 O O . ASP A 1 374 ? -56.298 -13.983 69.157 1.00 83.94 374 ASP A O 1
ATOM 3065 N N . LEU A 1 375 ? -54.238 -13.286 68.606 1.00 84.25 375 LEU A N 1
ATOM 3066 C CA . LEU A 1 375 ? -53.885 -12.827 69.958 1.00 84.25 375 LEU A CA 1
ATOM 3067 C C . LEU A 1 375 ? -54.772 -11.674 70.434 1.00 84.25 375 LEU A C 1
ATOM 3069 O O . LEU A 1 375 ? -55.273 -11.716 71.558 1.00 84.25 375 LEU A O 1
ATOM 3073 N N . HIS A 1 376 ? -54.999 -10.661 69.594 1.00 84.12 376 HIS A N 1
ATOM 3074 C CA . HIS A 1 376 ? -55.868 -9.536 69.939 1.00 84.12 376 HIS A CA 1
ATOM 3075 C C . HIS A 1 376 ? -57.294 -10.012 70.246 1.00 84.12 376 HIS A C 1
ATOM 3077 O O . HIS A 1 376 ? -57.898 -9.566 71.221 1.00 84.12 376 HIS A O 1
ATOM 3083 N N . ALA A 1 377 ? -57.815 -10.972 69.475 1.00 84.12 377 ALA A N 1
ATOM 3084 C CA . ALA A 1 377 ? -59.115 -11.580 69.742 1.00 84.12 377 ALA A CA 1
ATOM 3085 C C . ALA A 1 377 ? -59.171 -12.266 71.121 1.00 84.12 377 ALA A C 1
ATOM 3087 O O . ALA A 1 377 ? -60.194 -12.182 71.796 1.00 84.12 377 ALA A O 1
ATOM 3088 N N . CYS A 1 378 ? -58.086 -12.902 71.575 1.00 78.38 378 CYS A N 1
ATOM 3089 C CA . CYS A 1 378 ? -57.999 -13.439 72.938 1.00 78.38 378 CYS A CA 1
ATOM 3090 C C . CYS A 1 378 ? -57.973 -12.338 73.999 1.00 78.38 378 CYS A C 1
ATOM 3092 O O . CYS A 1 378 ? -58.683 -12.446 74.997 1.00 78.38 378 CYS A O 1
ATOM 3094 N N . VAL A 1 379 ? -57.212 -11.263 73.777 1.00 79.00 379 VAL A N 1
ATOM 3095 C CA . VAL A 1 379 ? -57.168 -10.117 74.701 1.00 79.00 379 VAL A CA 1
ATOM 3096 C C . VAL A 1 379 ? -58.563 -9.502 74.873 1.00 79.00 379 VAL A C 1
ATOM 3098 O O . VAL A 1 379 ? -58.976 -9.224 75.996 1.00 79.00 379 VAL A O 1
ATOM 3101 N N . SER A 1 380 ? -59.344 -9.377 73.795 1.00 81.19 380 SER A N 1
ATOM 3102 C CA . SER A 1 380 ? -60.731 -8.887 73.855 1.00 81.19 380 SER A CA 1
ATOM 3103 C C . SER A 1 380 ? -61.692 -9.806 74.629 1.00 81.19 380 SER A C 1
ATOM 3105 O O . SER A 1 380 ? -62.751 -9.356 75.059 1.00 81.19 380 SER A O 1
ATOM 3107 N N . LEU A 1 381 ? -61.336 -11.080 74.829 1.00 84.00 381 LEU A N 1
ATOM 3108 C CA . LEU A 1 381 ? -62.131 -12.079 75.555 1.00 84.00 381 LEU A CA 1
ATOM 3109 C C . LEU A 1 381 ? -61.661 -12.294 77.003 1.00 84.00 381 LEU A C 1
ATOM 3111 O O . LEU A 1 381 ? -62.208 -13.149 77.697 1.00 84.00 381 LEU A O 1
ATOM 3115 N N . MET A 1 382 ? -60.685 -11.517 77.489 1.00 75.69 382 MET A N 1
ATOM 3116 C CA . MET A 1 382 ? -60.126 -11.638 78.847 1.00 75.69 382 MET A CA 1
ATOM 3117 C C . MET A 1 382 ? -61.179 -11.519 79.961 1.00 75.69 382 MET A C 1
ATOM 3119 O O . MET A 1 382 ? -61.043 -12.147 81.006 1.00 75.69 382 MET A O 1
ATOM 3123 N N . SER A 1 383 ? -62.263 -10.772 79.730 1.00 76.88 383 SER A N 1
ATOM 3124 C CA . SER A 1 383 ? -63.393 -10.626 80.660 1.00 76.88 383 SER A CA 1
ATOM 3125 C C . SER A 1 383 ? -64.412 -11.776 80.601 1.00 76.88 383 SER A C 1
ATOM 3127 O O . SER A 1 383 ? -65.361 -11.796 81.384 1.00 76.88 383 SER A O 1
ATOM 3129 N N . LYS A 1 384 ? -64.233 -12.750 79.694 1.00 84.56 384 LYS A N 1
ATOM 3130 C CA . LYS A 1 384 ? -65.154 -13.872 79.448 1.00 84.56 384 LYS A CA 1
ATOM 3131 C C . LYS A 1 384 ? -64.421 -15.226 79.476 1.00 84.56 384 LYS A C 1
ATOM 3133 O O . LYS A 1 384 ? -64.082 -15.784 78.429 1.00 84.56 384 LYS A O 1
ATOM 3138 N N . PRO A 1 385 ? -64.237 -15.836 80.663 1.00 78.62 385 PRO A N 1
ATOM 3139 C CA . PRO A 1 385 ? -63.333 -16.978 80.853 1.00 78.62 385 PRO A CA 1
ATOM 3140 C C . PRO A 1 385 ? -63.659 -18.226 80.015 1.00 78.62 385 PRO A C 1
ATOM 3142 O O . PRO A 1 385 ? -62.755 -18.921 79.550 1.00 78.62 385 PRO A O 1
ATOM 3145 N N . LYS A 1 386 ? -64.949 -18.527 79.794 1.00 78.19 386 LYS A N 1
ATOM 3146 C CA . LYS A 1 386 ? -65.377 -19.694 78.997 1.00 78.19 386 LYS A CA 1
ATOM 3147 C C . LYS A 1 386 ? -65.080 -19.515 77.501 1.00 78.19 386 LYS A C 1
ATOM 3149 O O . LYS A 1 386 ? -64.600 -20.450 76.861 1.00 78.19 386 LYS A O 1
ATOM 3154 N N . GLU A 1 387 ? -65.322 -18.320 76.962 1.00 78.44 387 GLU A N 1
ATOM 3155 C CA . GLU A 1 387 ? -65.038 -17.977 75.559 1.00 78.44 387 GLU A CA 1
ATOM 3156 C C . GLU A 1 387 ? -63.526 -17.902 75.310 1.00 78.44 387 GLU A C 1
ATOM 3158 O O . GLU A 1 387 ? -63.033 -18.453 74.322 1.00 78.44 387 GLU A O 1
ATOM 3163 N N . LEU A 1 388 ? -62.778 -17.326 76.257 1.00 74.69 388 LEU A N 1
ATOM 3164 C CA . LEU A 1 388 ? -61.319 -17.280 76.225 1.00 74.69 388 LEU A CA 1
ATOM 3165 C C . LEU A 1 388 ? -60.708 -18.682 76.155 1.00 74.69 388 LEU A C 1
ATOM 3167 O O . LEU A 1 388 ? -59.872 -18.940 75.295 1.00 74.69 388 LEU A O 1
ATOM 3171 N N . LYS A 1 389 ? -61.154 -19.615 77.007 1.00 78.00 389 LYS A N 1
ATOM 3172 C CA . LYS A 1 389 ? -60.637 -20.994 77.033 1.00 78.00 389 LYS A CA 1
ATOM 3173 C C . LYS A 1 389 ? -60.850 -21.718 75.698 1.00 78.00 389 LYS A C 1
ATOM 3175 O O . LYS A 1 389 ? -59.954 -22.418 75.230 1.00 78.00 389 LYS A O 1
ATOM 3180 N N . SER A 1 390 ? -62.006 -21.515 75.062 1.00 78.12 390 SER A N 1
ATOM 3181 C CA . SER A 1 390 ? -62.301 -22.061 73.729 1.00 78.12 390 SER A CA 1
ATOM 3182 C C . SER A 1 390 ? -61.393 -21.457 72.649 1.00 78.12 390 SER A C 1
ATOM 3184 O O . SER A 1 390 ? -60.800 -22.186 71.847 1.00 78.12 390 SER A O 1
ATOM 3186 N N . LYS A 1 391 ? -61.206 -20.129 72.664 1.00 80.38 391 LYS A N 1
ATOM 3187 C CA . LYS A 1 391 ? -60.351 -19.427 71.696 1.00 80.38 391 LYS A CA 1
ATOM 3188 C C . LYS A 1 391 ? -58.869 -19.778 71.862 1.00 80.38 391 LYS A C 1
ATOM 3190 O O . LYS A 1 391 ? -58.188 -19.993 70.863 1.00 80.38 391 LYS A O 1
ATOM 3195 N N . LEU A 1 392 ? -58.398 -19.939 73.099 1.00 80.31 392 LEU A N 1
ATOM 3196 C CA . LEU A 1 392 ? -57.035 -20.370 73.414 1.00 80.31 392 LEU A CA 1
ATOM 3197 C C . LEU A 1 392 ? -56.765 -21.802 72.927 1.00 80.31 392 LEU A C 1
ATOM 3199 O O . LEU A 1 392 ? -55.710 -22.071 72.364 1.00 80.31 392 LEU A O 1
ATOM 3203 N N . ALA A 1 393 ? -57.733 -22.714 73.078 1.00 76.69 393 ALA A N 1
ATOM 3204 C CA . ALA A 1 393 ? -57.630 -24.080 72.559 1.00 76.69 393 ALA A CA 1
ATOM 3205 C C . ALA A 1 393 ? -57.627 -24.133 71.018 1.00 76.69 393 ALA A C 1
ATOM 3207 O O . ALA A 1 393 ? -57.002 -25.016 70.430 1.00 76.69 393 ALA A O 1
ATOM 3208 N N . ALA A 1 394 ? -58.314 -23.200 70.352 1.00 78.06 394 ALA A N 1
ATOM 3209 C CA . ALA A 1 394 ? -58.262 -23.051 68.897 1.00 78.06 394 ALA A CA 1
ATOM 3210 C C . ALA A 1 394 ? -56.919 -22.466 68.418 1.00 78.06 394 ALA A C 1
ATOM 3212 O O . ALA A 1 394 ? -56.371 -22.945 67.429 1.00 78.06 394 ALA A O 1
ATOM 3213 N N . LEU A 1 395 ? -56.365 -21.481 69.137 1.00 79.56 395 LEU A N 1
ATOM 3214 C CA . LEU A 1 395 ? -55.028 -20.924 68.886 1.00 79.56 395 LEU A CA 1
ATOM 3215 C C . LEU A 1 395 ? -53.934 -21.968 69.092 1.00 79.56 395 LEU A C 1
ATOM 3217 O O . LEU A 1 395 ? -53.055 -22.099 68.245 1.00 79.56 395 LEU A O 1
ATOM 3221 N N . LYS A 1 396 ? -54.024 -22.741 70.181 1.00 76.94 396 LYS A N 1
ATOM 3222 C CA . LYS A 1 396 ? -53.119 -23.857 70.446 1.00 76.94 396 LYS A CA 1
ATOM 3223 C C . LYS A 1 396 ? -53.120 -24.812 69.253 1.00 76.94 396 LYS A C 1
ATOM 3225 O O . LYS A 1 396 ? -52.077 -24.981 68.654 1.00 76.94 396 LYS A O 1
ATOM 3230 N N . ARG A 1 397 ? -54.284 -25.288 68.801 1.00 78.81 397 ARG A N 1
ATOM 3231 C CA . ARG A 1 397 ? -54.379 -26.171 67.622 1.00 78.81 397 ARG A CA 1
ATOM 3232 C C . ARG A 1 397 ? -53.853 -25.569 66.309 1.00 78.81 397 ARG A C 1
ATOM 3234 O O . ARG A 1 397 ? -53.437 -26.323 65.442 1.00 78.81 397 ARG A O 1
ATOM 3241 N N . ARG A 1 398 ? -53.904 -24.243 66.131 1.00 77.94 398 ARG A N 1
ATOM 3242 C CA . ARG A 1 398 ? -53.436 -23.563 64.905 1.00 77.94 398 ARG A CA 1
ATOM 3243 C C . ARG A 1 398 ? -51.930 -23.344 64.845 1.00 77.94 398 ARG A C 1
ATOM 3245 O O . ARG A 1 398 ? -51.364 -23.412 63.764 1.00 77.94 398 ARG A O 1
ATOM 3252 N N . TYR A 1 399 ? -51.316 -22.998 65.973 1.00 76.56 399 TYR A N 1
ATOM 3253 C CA . TYR A 1 399 ? -49.925 -22.528 66.020 1.00 76.56 399 TYR A CA 1
ATOM 3254 C C . TYR A 1 399 ? -48.994 -23.478 66.769 1.00 76.56 399 TYR A C 1
ATOM 3256 O O . TYR A 1 399 ? -47.776 -23.374 66.659 1.00 76.56 399 TYR A O 1
ATOM 3264 N N . ILE A 1 400 ? -49.565 -24.397 67.539 1.00 72.62 400 ILE A N 1
ATOM 3265 C CA . ILE A 1 400 ? -48.855 -25.422 68.284 1.00 72.62 400 ILE A CA 1
ATOM 3266 C C . ILE A 1 400 ? -49.398 -26.749 67.757 1.00 72.62 400 ILE A C 1
ATOM 3268 O O . ILE A 1 400 ? -50.470 -27.199 68.153 1.00 72.62 400 ILE A O 1
ATOM 3272 N N . ASN A 1 401 ? -48.676 -27.359 66.817 1.00 53.91 401 ASN A N 1
ATOM 3273 C CA . ASN A 1 401 ? -48.986 -28.718 66.385 1.00 53.91 401 ASN A CA 1
ATOM 3274 C C . ASN A 1 401 ? -48.965 -29.641 67.613 1.00 53.91 401 ASN A C 1
ATOM 3276 O O . ASN A 1 401 ? -47.904 -29.860 68.197 1.00 53.91 401 ASN A O 1
ATOM 3280 N N . ASP A 1 402 ? -50.119 -30.218 67.961 1.00 47.03 402 ASP A N 1
ATOM 3281 C CA . ASP A 1 402 ? -50.234 -31.282 68.972 1.00 47.03 402 ASP A CA 1
ATOM 3282 C C . ASP A 1 402 ? -49.497 -32.580 68.529 1.00 47.03 402 ASP A C 1
ATOM 3284 O O . ASP A 1 402 ? -49.421 -33.534 69.295 1.00 47.03 402 ASP A O 1
ATOM 3288 N N . GLU A 1 403 ? -48.905 -32.616 67.323 1.00 46.06 403 GLU A N 1
ATOM 3289 C CA . GLU A 1 403 ? -48.041 -33.705 66.826 1.00 46.06 403 GLU A CA 1
ATOM 3290 C C . GLU A 1 403 ? -46.576 -33.626 67.284 1.00 46.06 403 GLU A C 1
ATOM 3292 O O . GLU A 1 403 ? -45.857 -34.619 67.177 1.00 46.06 403 GLU A O 1
ATOM 3297 N N . PHE A 1 404 ? -46.113 -32.502 67.843 1.00 44.62 404 PHE A N 1
ATOM 3298 C CA . PHE A 1 404 ? -44.833 -32.501 68.553 1.00 44.62 404 PHE A CA 1
ATOM 3299 C C . PHE A 1 404 ? -45.049 -32.985 69.990 1.00 44.62 404 PHE A C 1
ATOM 3301 O O . PHE A 1 404 ? -44.901 -32.240 70.959 1.00 44.62 404 PHE A O 1
ATOM 3308 N N . GLU A 1 405 ? -45.304 -34.289 70.142 1.00 40.69 405 GLU A N 1
ATOM 3309 C CA . GLU A 1 405 ? -44.625 -34.983 71.230 1.00 40.69 405 GLU A CA 1
ATOM 3310 C C . GLU A 1 405 ? -43.139 -34.714 71.001 1.00 40.69 405 GLU A C 1
ATOM 3312 O O . GLU A 1 405 ? -42.541 -35.234 70.056 1.00 40.69 405 GLU A O 1
ATOM 3317 N N . ILE A 1 406 ? -42.529 -33.877 71.839 1.00 42.22 406 ILE A N 1
ATOM 3318 C CA . ILE A 1 406 ? -41.076 -33.853 71.956 1.00 42.22 406 ILE A CA 1
ATOM 3319 C C . ILE A 1 406 ? -40.696 -35.211 72.558 1.00 42.22 406 ILE A C 1
ATOM 3321 O O . ILE A 1 406 ? -40.429 -35.343 73.750 1.00 42.22 406 ILE A O 1
ATOM 3325 N N . LYS A 1 407 ? -40.696 -36.255 71.726 1.00 42.53 407 LYS A N 1
ATOM 3326 C CA . LYS A 1 407 ? -39.910 -37.451 71.966 1.00 42.53 407 LYS A CA 1
ATOM 3327 C C . LYS A 1 407 ? -38.476 -36.992 71.818 1.00 42.53 407 LYS A C 1
ATOM 3329 O O . LYS A 1 407 ? -37.909 -37.026 70.730 1.00 42.53 407 LYS A O 1
ATOM 3334 N N . ILE A 1 408 ? -37.894 -36.550 72.928 1.00 43.31 408 ILE A N 1
ATOM 3335 C CA . ILE A 1 408 ? -36.448 -36.612 73.088 1.00 43.31 408 ILE A CA 1
ATOM 3336 C C . ILE A 1 408 ? -36.134 -38.109 73.045 1.00 43.31 408 ILE A C 1
ATOM 3338 O O . ILE A 1 408 ? -36.183 -38.806 74.059 1.00 43.31 408 ILE A O 1
ATOM 3342 N N . ALA A 1 409 ? -35.946 -38.645 71.836 1.00 49.12 409 ALA A N 1
ATOM 3343 C CA . ALA A 1 409 ? -35.419 -39.983 71.661 1.00 49.12 409 ALA A CA 1
ATOM 3344 C C . ALA A 1 409 ? -34.077 -40.000 72.393 1.00 49.12 409 ALA A C 1
ATOM 3346 O O . ALA A 1 409 ? -33.305 -39.048 72.257 1.00 49.12 409 ALA A O 1
ATOM 3347 N N . LYS A 1 410 ? -33.820 -41.046 73.185 1.00 51.75 410 LYS A N 1
ATOM 3348 C CA . LYS A 1 410 ? -32.637 -41.161 74.057 1.00 51.75 410 LYS A CA 1
ATOM 3349 C C . LYS A 1 410 ? -31.289 -40.947 73.335 1.00 51.75 410 LYS A C 1
ATOM 3351 O O . LYS A 1 410 ? -30.303 -40.710 74.017 1.00 51.75 410 LYS A O 1
ATOM 3356 N N . ASP A 1 411 ? -31.276 -40.924 71.999 1.00 58.06 411 ASP A N 1
ATOM 3357 C CA . ASP A 1 411 ? -30.092 -40.707 71.158 1.00 58.06 411 ASP A CA 1
ATOM 3358 C C . ASP A 1 411 ? -30.019 -39.333 70.448 1.00 58.06 411 ASP A C 1
ATOM 3360 O O . ASP A 1 411 ? -29.009 -39.023 69.816 1.00 58.06 411 ASP A O 1
ATOM 3364 N N . THR A 1 412 ? -31.030 -38.460 70.575 1.00 56.97 412 THR A N 1
ATOM 3365 C CA . THR A 1 412 ? -30.999 -37.100 69.978 1.00 56.97 412 THR A CA 1
ATOM 3366 C C . THR A 1 412 ? -29.935 -36.209 70.607 1.00 56.97 412 THR A C 1
ATOM 3368 O O . THR A 1 412 ? -29.356 -35.368 69.929 1.00 56.97 412 THR A O 1
ATOM 3371 N N . GLU A 1 413 ? -29.615 -36.411 71.885 1.00 60.81 413 GLU A N 1
ATOM 3372 C CA . GLU A 1 413 ? -28.530 -35.683 72.540 1.00 60.81 413 GLU A CA 1
ATOM 3373 C C . GLU A 1 413 ? -27.168 -36.031 71.924 1.00 60.81 413 GLU A C 1
ATOM 3375 O O . GLU A 1 413 ? -26.361 -35.137 71.688 1.00 60.81 413 GLU A O 1
ATOM 3380 N N . VAL A 1 414 ? -26.938 -37.299 71.565 1.00 68.94 414 VAL A N 1
ATOM 3381 C CA . VAL A 1 414 ? -25.710 -37.737 70.881 1.00 68.94 414 VAL A CA 1
ATOM 3382 C C . VAL A 1 414 ? -25.658 -37.188 69.454 1.00 68.94 414 VAL A C 1
ATOM 3384 O O . VAL A 1 414 ? -24.608 -36.730 69.006 1.00 68.94 414 VAL A O 1
ATOM 3387 N N . GLU A 1 415 ? -26.787 -37.168 68.745 1.00 67.62 415 GLU A N 1
ATOM 3388 C CA . GLU A 1 415 ? -26.875 -36.602 67.396 1.00 67.62 415 GLU A CA 1
ATOM 3389 C C . GLU A 1 415 ? -26.653 -35.080 67.394 1.00 67.62 415 GLU A C 1
ATOM 3391 O O . GLU A 1 415 ? -25.860 -34.572 66.597 1.00 67.62 415 GLU A O 1
ATOM 3396 N N . TYR A 1 416 ? -27.254 -34.348 68.339 1.00 71.31 416 TYR A N 1
ATOM 3397 C CA . TYR A 1 416 ? -27.006 -32.918 68.518 1.00 71.31 416 TYR A CA 1
ATOM 3398 C C . TYR A 1 416 ? -25.579 -32.639 68.982 1.00 71.31 416 TYR A C 1
ATOM 3400 O O . TYR A 1 416 ? -24.964 -31.718 68.456 1.00 71.31 416 TYR A O 1
ATOM 3408 N N . GLN A 1 417 ? -25.003 -33.436 69.885 1.00 72.75 417 GLN A N 1
ATOM 3409 C CA . GLN A 1 417 ? -23.595 -33.301 70.277 1.00 72.75 417 GLN A CA 1
ATOM 3410 C C . GLN A 1 417 ? -22.649 -33.554 69.097 1.00 72.75 417 GLN A C 1
ATOM 3412 O O . GLN A 1 417 ? -21.680 -32.816 68.920 1.00 72.75 417 GLN A O 1
ATOM 3417 N N . ASN A 1 418 ? -22.932 -34.547 68.251 1.00 76.56 418 ASN A N 1
ATOM 3418 C CA . ASN A 1 418 ? -22.156 -34.803 67.038 1.00 76.56 418 ASN A CA 1
ATOM 3419 C C . ASN A 1 418 ? -22.308 -33.666 66.025 1.00 76.56 418 ASN A C 1
ATOM 3421 O O . ASN A 1 418 ? -21.318 -33.230 65.437 1.00 76.56 418 ASN A O 1
ATOM 3425 N N . ARG A 1 419 ? -23.520 -33.127 65.862 1.00 78.06 419 ARG A N 1
ATOM 3426 C CA . ARG A 1 419 ? -23.772 -31.992 64.973 1.00 78.06 419 ARG A CA 1
ATOM 3427 C C . ARG A 1 419 ? -23.138 -30.702 65.485 1.00 78.06 419 ARG A C 1
ATOM 3429 O O . ARG A 1 419 ? -22.619 -29.935 64.682 1.00 78.06 419 ARG A O 1
ATOM 3436 N N . ILE A 1 420 ? -23.140 -30.480 66.798 1.00 76.50 420 ILE A N 1
ATOM 3437 C CA . ILE A 1 420 ? -22.438 -29.372 67.450 1.00 76.50 420 ILE A CA 1
ATOM 3438 C C . ILE A 1 420 ? -20.937 -29.510 67.199 1.00 76.50 420 ILE A C 1
ATOM 3440 O O . ILE A 1 420 ? -20.360 -28.570 66.675 1.00 76.50 420 ILE A O 1
ATOM 3444 N N . LYS A 1 421 ? -20.329 -30.685 67.414 1.00 83.81 421 LYS A N 1
ATOM 3445 C CA . LYS A 1 421 ? -18.905 -30.921 67.101 1.00 83.81 421 LYS A CA 1
ATOM 3446 C C . LYS A 1 421 ? -18.573 -30.701 65.624 1.00 83.81 421 LYS A C 1
ATOM 3448 O O . LYS A 1 421 ? -17.537 -30.131 65.294 1.00 83.81 421 LYS A O 1
ATOM 3453 N N . GLU A 1 422 ? -19.447 -31.133 64.716 1.00 84.25 422 GLU A N 1
ATOM 3454 C CA . GLU A 1 422 ? -19.270 -30.916 63.277 1.00 84.25 422 GLU A CA 1
ATOM 3455 C C . GLU A 1 422 ? -19.352 -29.424 62.913 1.00 84.25 422 GLU A C 1
ATOM 3457 O O . GLU A 1 422 ? -18.583 -28.932 62.084 1.00 84.25 422 GLU A O 1
ATOM 3462 N N . LEU A 1 423 ? -20.278 -28.690 63.536 1.00 79.56 423 LEU A N 1
ATOM 3463 C CA . LEU A 1 423 ? -20.421 -27.248 63.356 1.00 79.56 423 LEU A CA 1
ATOM 3464 C C . LEU A 1 423 ? -19.265 -26.479 63.999 1.00 79.56 423 LEU A C 1
ATOM 3466 O O . LEU A 1 423 ? -18.770 -25.548 63.376 1.00 79.56 423 LEU A O 1
ATOM 3470 N N . GLU A 1 424 ? -18.788 -26.889 65.171 1.00 84.44 424 GLU A N 1
ATOM 3471 C CA . GLU A 1 424 ? -17.596 -26.351 65.833 1.00 84.44 424 GLU A CA 1
ATOM 3472 C C . GLU A 1 424 ? -16.355 -26.549 64.960 1.00 84.44 424 GLU A C 1
ATOM 3474 O O . GLU A 1 424 ? -15.619 -25.593 64.726 1.00 84.44 424 GLU A O 1
ATOM 3479 N N . TYR A 1 425 ? -16.176 -27.739 64.378 1.00 89.38 425 TYR A N 1
ATOM 3480 C CA . TYR A 1 425 ? -15.096 -28.012 63.429 1.00 89.38 425 TYR A CA 1
ATOM 3481 C C . TYR A 1 425 ? -15.198 -27.133 62.173 1.00 89.38 425 TYR A C 1
ATOM 3483 O O . TYR A 1 425 ? -14.213 -26.529 61.742 1.00 89.38 425 TYR A O 1
ATOM 3491 N N . LYS A 1 426 ? -16.399 -26.996 61.596 1.00 85.06 426 LYS A N 1
ATOM 3492 C CA . LYS A 1 426 ? -16.637 -26.109 60.444 1.00 85.06 426 LYS A CA 1
ATOM 3493 C C . LYS A 1 426 ? -16.370 -24.643 60.784 1.00 85.06 426 LYS A C 1
ATOM 3495 O O . LYS A 1 426 ? -15.784 -23.935 59.963 1.00 85.06 426 LYS A O 1
ATOM 3500 N N . LEU A 1 427 ? -16.752 -24.199 61.980 1.00 83.50 427 LEU A N 1
ATOM 3501 C CA . LEU A 1 427 ? -16.490 -22.851 62.474 1.00 83.50 427 LEU A CA 1
ATOM 3502 C C . LEU A 1 427 ? -14.984 -22.628 62.654 1.00 83.50 427 LEU A C 1
ATOM 3504 O O . LEU A 1 427 ? -14.456 -21.617 62.200 1.00 83.50 427 LEU A O 1
ATOM 3508 N N . GLU A 1 428 ? -14.268 -23.594 63.233 1.00 89.25 428 GLU A N 1
ATOM 3509 C CA . GLU A 1 428 ? -12.815 -23.541 63.409 1.00 89.25 428 GLU A CA 1
ATOM 3510 C C . GLU A 1 428 ? -12.084 -23.477 62.056 1.00 89.25 428 GLU A C 1
ATOM 3512 O O . GLU A 1 428 ? -11.179 -22.659 61.863 1.00 89.25 428 GLU A O 1
ATOM 3517 N N . CYS A 1 429 ? -12.514 -24.276 61.075 1.00 81.56 429 CYS A N 1
ATOM 3518 C CA . CYS A 1 429 ? -12.027 -24.190 59.700 1.00 81.56 429 CYS A CA 1
ATOM 3519 C C . CYS A 1 429 ? -12.294 -22.810 59.087 1.00 81.56 429 CYS A C 1
ATOM 3521 O O . CYS A 1 429 ? -11.406 -22.238 58.453 1.00 81.56 429 CYS A O 1
ATOM 3523 N N . GLN A 1 430 ? -13.482 -22.242 59.294 1.00 80.56 430 GLN A N 1
ATOM 3524 C CA . GLN A 1 430 ? -13.832 -20.923 58.770 1.00 80.56 430 GLN A CA 1
ATOM 3525 C C . GLN A 1 430 ? -13.003 -19.807 59.426 1.00 80.56 430 GLN A C 1
ATOM 3527 O O . GLN A 1 430 ? -12.546 -18.892 58.734 1.00 80.56 430 GLN A O 1
ATOM 3532 N N . VAL A 1 431 ? -12.735 -19.902 60.731 1.00 86.62 431 VAL A N 1
ATOM 3533 C CA . VAL A 1 431 ? -11.836 -18.992 61.456 1.00 86.62 431 VAL A CA 1
ATOM 3534 C C . VAL A 1 431 ? -10.415 -19.086 60.893 1.00 86.62 431 VAL A C 1
ATOM 3536 O O . VAL A 1 431 ? -9.825 -18.052 60.581 1.00 86.62 431 VAL A O 1
ATOM 3539 N N . LYS A 1 432 ? -9.888 -20.295 60.651 1.00 86.06 432 LYS A N 1
ATOM 3540 C CA . LYS A 1 432 ? -8.567 -20.494 60.016 1.00 86.06 432 LYS A CA 1
ATOM 3541 C C . LYS A 1 432 ? -8.505 -19.908 58.601 1.00 86.06 432 LYS A C 1
ATOM 3543 O O . LYS A 1 432 ? -7.531 -19.239 58.257 1.00 86.06 432 LYS A O 1
ATOM 3548 N N . ILE A 1 433 ? -9.546 -20.103 57.788 1.00 81.88 433 ILE A N 1
ATOM 3549 C CA . ILE A 1 433 ? -9.645 -19.507 56.443 1.00 81.88 433 ILE A CA 1
ATOM 3550 C C . ILE A 1 433 ? -9.648 -17.976 56.532 1.00 81.88 433 ILE A C 1
ATOM 3552 O O . ILE A 1 433 ? -8.944 -17.313 55.771 1.00 81.88 433 ILE A O 1
ATOM 3556 N N . SER A 1 434 ? -10.392 -17.414 57.485 1.00 79.00 434 SER A N 1
ATOM 3557 C CA . SER A 1 434 ? -10.501 -15.965 57.681 1.00 79.00 434 SER A CA 1
ATOM 3558 C C . SER A 1 434 ? -9.170 -15.360 58.133 1.00 79.00 434 SER A C 1
ATOM 3560 O O . SER A 1 434 ? -8.723 -14.372 57.556 1.00 79.00 434 SER A O 1
ATOM 3562 N N . GLN A 1 435 ? -8.468 -16.011 59.065 1.00 87.69 435 GLN A N 1
ATOM 3563 C CA . GLN A 1 435 ? -7.122 -15.618 59.495 1.00 87.69 435 GLN A CA 1
ATOM 3564 C C . GLN A 1 435 ? -6.098 -15.693 58.354 1.00 87.69 435 GLN A C 1
ATOM 3566 O O . GLN A 1 435 ? -5.261 -14.801 58.209 1.00 87.69 435 GLN A O 1
ATOM 3571 N N . ASN A 1 436 ? -6.153 -16.732 57.517 1.00 87.00 436 ASN A N 1
ATOM 3572 C CA . ASN A 1 436 ? -5.269 -16.849 56.355 1.00 87.00 436 ASN A CA 1
ATOM 3573 C C . ASN A 1 436 ? -5.556 -15.766 55.311 1.00 87.00 436 ASN A C 1
ATOM 3575 O O . ASN A 1 436 ? -4.622 -15.187 54.754 1.00 87.00 436 ASN A O 1
ATOM 3579 N N . ARG A 1 437 ? -6.834 -15.444 55.085 1.00 81.69 437 ARG A N 1
ATOM 3580 C CA . ARG A 1 437 ? -7.248 -14.353 54.199 1.00 81.69 437 ARG A CA 1
ATOM 3581 C C . ARG A 1 437 ? -6.771 -12.999 54.719 1.00 81.69 437 ARG A C 1
ATOM 3583 O O . ARG A 1 437 ? -6.255 -12.205 53.941 1.00 81.69 437 ARG A O 1
ATOM 3590 N N . GLU A 1 438 ? -6.869 -12.758 56.022 1.00 87.62 438 GLU A N 1
ATOM 3591 C CA . GLU A 1 438 ? -6.379 -11.527 56.643 1.00 87.62 438 GLU A CA 1
ATOM 3592 C C . GLU A 1 438 ? -4.850 -11.403 56.543 1.00 87.62 438 GLU A C 1
ATOM 3594 O O . GLU A 1 438 ? -4.333 -10.346 56.184 1.00 87.62 438 GLU A O 1
ATOM 3599 N N . LYS A 1 439 ? -4.108 -12.498 56.764 1.00 89.06 439 LYS A N 1
ATOM 3600 C CA . LYS A 1 439 ? -2.650 -12.537 56.547 1.00 89.06 439 LYS A CA 1
ATOM 3601 C C . LYS A 1 439 ? -2.276 -12.256 55.089 1.00 89.06 439 LYS A C 1
ATOM 3603 O O . LYS A 1 439 ? -1.297 -11.554 54.841 1.00 89.06 439 LYS A O 1
ATOM 3608 N N . ALA A 1 440 ? -3.036 -12.785 54.130 1.00 81.44 440 ALA A N 1
ATOM 3609 C CA . ALA A 1 440 ? -2.824 -12.519 52.708 1.00 81.44 440 ALA A CA 1
ATOM 3610 C C . ALA A 1 440 ? -3.102 -11.048 52.358 1.00 81.44 440 ALA A C 1
ATOM 3612 O O . ALA A 1 440 ? -2.285 -10.425 51.685 1.00 81.44 440 ALA A O 1
ATOM 3613 N N . MET A 1 441 ? -4.192 -10.475 52.879 1.00 79.31 441 MET A N 1
ATOM 3614 C CA . MET A 1 441 ? -4.525 -9.056 52.709 1.00 79.31 441 MET A CA 1
ATOM 3615 C C . MET A 1 441 ? -3.442 -8.147 53.292 1.00 79.31 441 MET A C 1
ATOM 3617 O O . MET A 1 441 ? -2.991 -7.235 52.608 1.00 79.31 441 MET A O 1
ATOM 3621 N N . LYS A 1 442 ? -2.949 -8.436 54.505 1.00 87.38 442 LYS A N 1
ATOM 3622 C CA . LYS A 1 442 ? -1.842 -7.687 55.124 1.00 87.38 442 LYS A CA 1
ATOM 3623 C C . LYS A 1 442 ? -0.568 -7.727 54.273 1.00 87.38 442 LYS A C 1
ATOM 3625 O O . LYS A 1 442 ? 0.036 -6.686 54.043 1.00 87.38 442 LYS A O 1
ATOM 3630 N N . LYS A 1 443 ? -0.192 -8.896 53.736 1.00 86.25 443 LYS A N 1
ATOM 3631 C CA . LYS A 1 443 ? 0.954 -9.017 52.810 1.00 86.25 4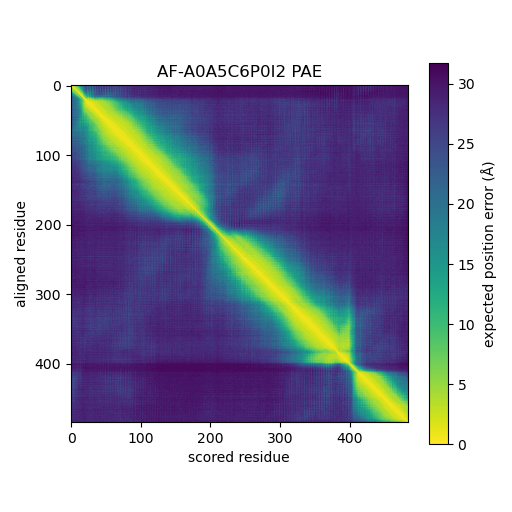43 LYS A CA 1
ATOM 3632 C C . LYS A 1 443 ? 0.744 -8.253 51.502 1.00 86.25 443 LYS A C 1
ATOM 3634 O O . LYS A 1 443 ? 1.697 -7.698 50.965 1.00 86.25 443 LYS A O 1
ATOM 3639 N N . MET A 1 444 ? -0.476 -8.251 50.969 1.00 82.94 444 MET A N 1
ATOM 3640 C CA . MET A 1 444 ? -0.806 -7.514 49.749 1.00 82.94 444 MET A CA 1
ATOM 3641 C C . MET A 1 444 ? -0.723 -6.003 49.978 1.00 82.94 444 MET A C 1
ATOM 3643 O O . MET A 1 444 ? -0.135 -5.307 49.158 1.00 82.94 444 MET A O 1
ATOM 3647 N N . HIS A 1 445 ? -1.232 -5.521 51.113 1.00 82.94 445 HIS A N 1
ATOM 3648 C CA . HIS A 1 445 ? -1.170 -4.110 51.487 1.00 82.94 445 HIS A CA 1
ATOM 3649 C C . HIS A 1 445 ? 0.279 -3.633 51.640 1.00 82.94 445 HIS A C 1
ATOM 3651 O O . HIS A 1 445 ? 0.664 -2.653 51.019 1.00 82.94 445 HIS A O 1
ATOM 3657 N N 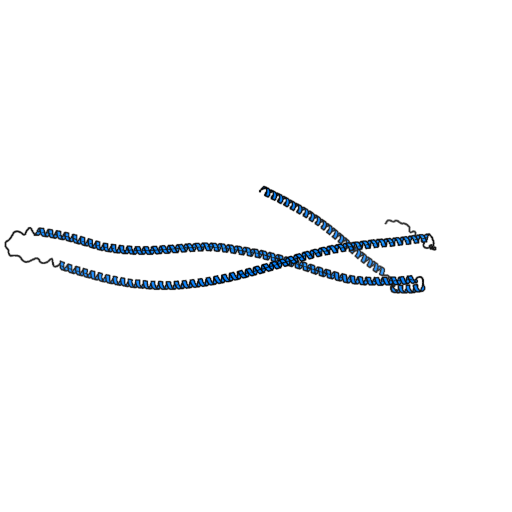. GLN A 1 446 ? 1.122 -4.409 52.330 1.00 88.25 446 GLN A N 1
ATOM 3658 C CA . GLN A 1 446 ? 2.560 -4.124 52.436 1.00 88.25 446 GLN A CA 1
ATOM 3659 C C . GLN A 1 446 ? 3.262 -4.078 51.069 1.00 88.25 446 GLN A C 1
ATOM 3661 O O . GLN A 1 446 ? 4.141 -3.250 50.845 1.00 88.25 446 GLN A O 1
ATOM 3666 N N . ARG A 1 447 ? 2.882 -4.961 50.131 1.00 85.69 447 ARG A N 1
ATOM 3667 C CA . ARG A 1 447 ? 3.417 -4.926 48.760 1.00 85.69 447 ARG A CA 1
ATOM 3668 C C . ARG A 1 447 ? 2.961 -3.685 48.001 1.00 85.69 447 ARG A C 1
ATOM 3670 O O . ARG A 1 447 ? 3.779 -3.098 47.304 1.00 85.69 447 ARG A O 1
ATOM 3677 N N . MET A 1 448 ? 1.699 -3.286 48.140 1.00 77.94 448 MET A N 1
ATOM 3678 C CA . MET A 1 448 ? 1.201 -2.049 47.539 1.00 77.94 448 MET A CA 1
ATOM 3679 C C . MET A 1 448 ? 1.939 -0.827 48.084 1.00 77.94 448 MET A C 1
ATOM 3681 O O . MET A 1 448 ? 2.492 -0.076 47.295 1.00 77.94 448 MET A O 1
ATOM 3685 N N . GLU A 1 449 ? 2.077 -0.700 49.404 1.00 85.31 449 GLU A N 1
ATOM 3686 C CA . GLU A 1 449 ? 2.832 0.402 50.021 1.00 85.31 449 GLU A CA 1
ATOM 3687 C C . GLU A 1 449 ? 4.294 0.442 49.534 1.00 85.31 449 GLU A C 1
ATOM 3689 O O . GLU A 1 449 ? 4.845 1.511 49.260 1.00 85.31 449 GLU A O 1
ATOM 3694 N N . SER A 1 450 ? 4.933 -0.723 49.356 1.00 85.62 450 SER A N 1
ATOM 3695 C CA . SER A 1 450 ? 6.290 -0.799 48.790 1.00 85.62 450 SER A CA 1
ATOM 3696 C C . SER A 1 450 ? 6.366 -0.386 47.312 1.00 85.62 450 SER A C 1
ATOM 3698 O O . SER A 1 450 ? 7.386 0.132 46.862 1.00 85.62 450 SER A O 1
ATOM 3700 N N . LEU A 1 451 ? 5.296 -0.607 46.544 1.00 82.12 451 LEU A N 1
ATOM 3701 C CA . LEU A 1 451 ? 5.212 -0.191 45.144 1.00 82.12 451 LEU A CA 1
ATOM 3702 C C . LEU A 1 451 ? 4.932 1.306 45.032 1.00 82.12 451 LEU A C 1
ATOM 3704 O O . LEU A 1 451 ? 5.568 1.960 44.212 1.00 82.12 451 LEU A O 1
ATOM 3708 N N . ASP A 1 452 ? 4.059 1.849 45.880 1.00 82.31 452 ASP A N 1
ATOM 3709 C CA . ASP A 1 452 ? 3.750 3.281 45.927 1.00 82.31 452 ASP A CA 1
ATOM 3710 C C . ASP A 1 452 ? 4.988 4.093 46.321 1.00 82.31 452 ASP A C 1
ATOM 3712 O O . ASP A 1 452 ? 5.312 5.098 45.691 1.00 82.31 452 ASP A O 1
ATOM 3716 N N . THR A 1 453 ? 5.757 3.612 47.302 1.00 86.94 453 THR A N 1
ATOM 3717 C CA . THR A 1 453 ? 7.035 4.236 47.684 1.00 86.94 453 THR A CA 1
ATOM 3718 C C . THR A 1 453 ? 8.084 4.157 46.572 1.00 86.94 453 THR A C 1
ATOM 3720 O O . THR A 1 453 ? 8.794 5.136 46.332 1.00 86.94 453 THR A O 1
ATOM 3723 N N . LEU A 1 454 ? 8.171 3.039 45.841 1.00 85.69 454 LEU A N 1
ATOM 3724 C CA . LEU A 1 454 ? 9.067 2.914 44.685 1.00 85.69 454 LEU A CA 1
ATOM 3725 C C . LEU A 1 454 ? 8.638 3.820 43.520 1.00 85.69 454 LEU A C 1
ATOM 3727 O O . LEU A 1 454 ? 9.490 4.421 42.863 1.00 85.69 454 LEU A O 1
ATOM 3731 N N . ALA A 1 455 ? 7.335 3.912 43.256 1.00 80.06 455 ALA A N 1
ATOM 3732 C CA . ALA A 1 455 ? 6.770 4.771 42.224 1.00 80.06 455 ALA A CA 1
ATOM 3733 C C . ALA A 1 455 ? 7.053 6.245 42.537 1.00 80.06 455 ALA A C 1
ATOM 3735 O O . ALA A 1 455 ? 7.604 6.939 41.685 1.00 80.06 455 ALA A O 1
ATOM 3736 N N . ALA A 1 456 ? 6.810 6.677 43.777 1.00 84.38 456 ALA A N 1
ATOM 3737 C CA . ALA A 1 456 ? 7.137 8.023 44.239 1.00 84.38 456 ALA A CA 1
ATOM 3738 C C . ALA A 1 456 ? 8.643 8.325 44.122 1.00 84.38 456 ALA A C 1
ATOM 3740 O O . ALA A 1 456 ? 9.030 9.393 43.652 1.00 84.38 456 ALA A O 1
ATOM 3741 N N . ALA A 1 457 ? 9.520 7.376 44.474 1.00 86.38 457 ALA A N 1
ATOM 3742 C CA . ALA A 1 457 ? 10.966 7.550 44.318 1.00 86.38 457 ALA A CA 1
ATOM 3743 C C . ALA A 1 457 ? 11.390 7.710 42.845 1.00 86.38 457 ALA A C 1
ATOM 3745 O O . ALA A 1 457 ? 12.252 8.533 42.529 1.00 86.38 457 ALA A O 1
ATOM 3746 N N . ARG A 1 458 ? 10.776 6.949 41.928 1.00 87.44 458 ARG A N 1
ATOM 3747 C CA . ARG A 1 458 ? 11.016 7.082 40.482 1.00 87.44 458 ARG A CA 1
ATOM 3748 C C . ARG A 1 458 ? 10.495 8.402 39.934 1.00 87.44 458 ARG A C 1
ATOM 3750 O O . ARG A 1 458 ? 11.186 9.027 39.139 1.00 87.44 458 ARG A O 1
ATOM 3757 N N . GLU A 1 459 ? 9.317 8.833 40.364 1.00 84.81 459 GLU A N 1
ATOM 3758 C CA . GLU A 1 459 ? 8.736 10.116 39.971 1.00 84.81 459 GLU A CA 1
ATOM 3759 C C . GLU A 1 459 ? 9.647 11.280 40.376 1.00 84.81 459 GLU A C 1
ATOM 3761 O O . GLU A 1 459 ? 9.996 12.110 39.537 1.00 84.81 459 GLU A O 1
ATOM 3766 N N . VAL A 1 460 ? 10.151 11.276 41.615 1.00 89.56 460 VAL A N 1
ATOM 3767 C CA . VAL A 1 460 ? 11.145 12.256 42.080 1.00 89.56 460 VAL A CA 1
ATOM 3768 C C . VAL A 1 460 ? 12.408 12.225 41.213 1.00 89.56 460 VAL A C 1
ATOM 3770 O O . VAL A 1 460 ? 12.908 13.281 40.822 1.00 89.56 460 VAL A O 1
ATOM 3773 N N . HIS A 1 461 ? 12.911 11.038 40.862 1.00 88.06 461 HIS A N 1
ATOM 3774 C CA . HIS A 1 461 ? 14.083 10.908 39.994 1.00 88.06 461 HIS A CA 1
ATOM 3775 C C . HIS A 1 461 ? 13.840 11.465 38.581 1.00 88.06 461 HIS A C 1
ATOM 3777 O O . HIS A 1 461 ? 14.692 12.169 38.037 1.00 88.06 461 HIS A O 1
ATOM 3783 N N . TYR A 1 462 ? 12.669 11.209 37.994 1.00 88.38 462 TYR A N 1
ATOM 3784 C CA . TYR A 1 462 ? 12.312 11.754 36.685 1.00 88.38 462 TYR A CA 1
ATOM 3785 C C . TYR A 1 462 ? 12.166 13.274 36.710 1.00 88.38 462 TYR A C 1
ATOM 3787 O O . TYR A 1 462 ? 12.655 13.940 35.800 1.00 88.38 462 TYR A O 1
ATOM 3795 N N . ILE A 1 463 ? 11.577 13.833 37.770 1.00 87.69 463 ILE A N 1
ATOM 3796 C CA . ILE A 1 463 ? 11.502 15.287 37.961 1.00 87.69 463 ILE A CA 1
ATOM 3797 C C . ILE A 1 463 ? 12.913 15.890 38.056 1.00 87.69 463 ILE A C 1
ATOM 3799 O O . ILE A 1 463 ? 13.187 16.919 37.439 1.00 87.69 463 ILE A O 1
ATOM 3803 N N . GLN A 1 464 ? 13.841 15.243 38.770 1.00 89.50 464 GLN A N 1
ATOM 3804 C CA . GLN A 1 464 ? 15.237 15.693 38.857 1.00 89.50 464 GLN A CA 1
ATOM 3805 C C . GLN A 1 464 ? 15.955 15.668 37.498 1.00 89.50 464 GLN A C 1
ATOM 3807 O O . GLN A 1 464 ? 16.644 16.632 37.151 1.00 89.50 464 GLN A O 1
ATOM 3812 N N . LEU A 1 465 ? 15.786 14.597 36.715 1.00 89.81 465 LEU A N 1
ATOM 3813 C CA . LEU A 1 465 ? 16.348 14.497 35.363 1.00 89.81 465 LEU A CA 1
ATOM 3814 C C . LEU A 1 465 ? 15.782 15.575 34.437 1.00 89.81 465 LEU A C 1
ATOM 3816 O O . LEU A 1 465 ? 16.545 16.244 33.742 1.00 89.81 465 LEU A O 1
ATOM 3820 N N . LEU A 1 466 ? 14.465 15.785 34.475 1.00 88.75 466 LEU A N 1
ATOM 3821 C CA . LEU A 1 466 ? 13.799 16.805 33.674 1.00 88.75 466 LEU A CA 1
ATOM 3822 C C . LEU A 1 466 ? 14.322 18.204 34.014 1.00 88.75 466 LEU A C 1
ATOM 3824 O O . LEU A 1 466 ? 14.694 18.952 33.116 1.00 88.75 466 LEU A O 1
ATOM 3828 N N . ASN A 1 467 ? 14.427 18.534 35.303 1.00 89.25 467 ASN A N 1
ATOM 3829 C CA . ASN A 1 467 ? 14.985 19.812 35.744 1.00 89.25 467 ASN A CA 1
ATOM 3830 C C . ASN A 1 467 ? 16.442 19.989 35.294 1.00 89.25 467 ASN A C 1
ATOM 3832 O O . ASN A 1 467 ? 16.828 21.082 34.887 1.00 89.25 467 ASN A O 1
ATOM 3836 N N . THR A 1 468 ? 17.240 18.919 35.311 1.00 92.69 468 THR A N 1
ATOM 3837 C CA . THR A 1 468 ? 18.629 18.955 34.830 1.00 92.69 468 THR A CA 1
ATOM 3838 C C . THR A 1 468 ? 18.695 19.268 33.333 1.00 92.69 468 THR A C 1
ATOM 3840 O O . THR A 1 468 ? 19.493 20.104 32.914 1.00 92.69 468 THR A O 1
ATOM 3843 N N . GLU A 1 469 ? 17.847 18.638 32.518 1.00 88.81 469 GLU A N 1
ATOM 3844 C CA . GLU A 1 469 ? 17.788 18.912 31.077 1.00 88.81 469 GLU A CA 1
ATOM 3845 C C . GLU A 1 469 ? 17.223 20.301 30.761 1.00 88.81 469 GLU A C 1
ATOM 3847 O O . GLU A 1 469 ? 17.715 20.970 29.850 1.00 88.81 469 GLU A O 1
ATOM 3852 N N . ILE A 1 470 ? 16.257 20.790 31.546 1.00 90.38 470 ILE A N 1
ATOM 3853 C CA . ILE A 1 470 ? 15.762 22.168 31.434 1.00 90.38 470 ILE A CA 1
ATOM 3854 C C . ILE A 1 470 ? 16.907 23.161 31.665 1.00 90.38 470 ILE A C 1
ATOM 3856 O O . ILE A 1 470 ? 17.093 24.057 30.843 1.00 90.38 470 ILE A O 1
ATOM 3860 N N . ILE A 1 471 ? 17.708 22.978 32.721 1.00 91.50 471 ILE A N 1
ATOM 3861 C CA . ILE A 1 471 ? 18.858 23.849 33.016 1.00 91.50 471 ILE A CA 1
ATOM 3862 C C . ILE A 1 471 ? 19.877 23.810 31.870 1.00 91.50 471 ILE A C 1
ATOM 3864 O O . ILE A 1 471 ? 20.271 24.860 31.370 1.00 91.50 471 ILE A O 1
ATOM 3868 N N . LYS A 1 472 ? 20.250 22.619 31.378 1.00 92.19 472 LYS A N 1
ATOM 3869 C CA . LYS A 1 472 ? 21.166 22.493 30.227 1.00 92.19 472 LYS A CA 1
ATOM 3870 C C . LYS A 1 472 ? 20.634 23.199 28.982 1.00 92.19 472 LYS A C 1
ATOM 3872 O O . LYS A 1 472 ? 21.394 23.841 28.262 1.00 92.19 472 LYS A O 1
ATOM 3877 N N . THR A 1 473 ? 19.334 23.079 28.723 1.00 86.81 473 THR A N 1
ATOM 3878 C CA . THR A 1 473 ? 18.686 23.718 27.573 1.00 86.81 473 THR A CA 1
ATOM 3879 C C . THR A 1 473 ? 18.701 25.238 27.715 1.00 86.81 473 THR A C 1
ATOM 3881 O O . THR A 1 473 ? 18.990 25.933 26.744 1.00 86.81 473 THR A O 1
ATOM 3884 N N . GLN A 1 474 ? 18.454 25.762 28.918 1.00 89.69 474 GLN A N 1
ATOM 3885 C CA . GLN A 1 474 ? 18.545 27.194 29.214 1.00 89.69 474 GLN A CA 1
ATOM 3886 C C . GLN A 1 474 ? 19.979 27.719 29.063 1.00 89.69 474 GLN A C 1
ATOM 3888 O O . GLN A 1 474 ? 20.179 28.766 28.449 1.00 89.69 474 GLN A O 1
ATOM 3893 N N . ASP A 1 475 ? 20.982 26.975 29.534 1.00 89.12 475 ASP A N 1
ATOM 3894 C CA . ASP A 1 475 ? 22.396 27.328 29.361 1.00 89.12 475 ASP A CA 1
ATOM 3895 C C . ASP A 1 475 ? 22.805 27.343 27.881 1.00 89.12 475 ASP A C 1
ATOM 3897 O O . ASP A 1 475 ? 23.507 28.252 27.435 1.00 89.12 475 ASP A O 1
ATOM 3901 N N . LEU A 1 476 ? 22.346 26.366 27.091 1.00 89.56 476 LEU A N 1
ATOM 3902 C CA . LEU A 1 476 ? 22.570 26.339 25.642 1.00 89.56 476 LEU A CA 1
ATOM 3903 C C . LEU A 1 476 ? 21.871 27.506 24.937 1.00 89.56 476 LEU A C 1
ATOM 3905 O O . LEU A 1 476 ? 22.475 28.146 24.080 1.00 89.56 476 LEU A O 1
ATOM 3909 N N . GLN A 1 477 ? 20.629 27.822 25.311 1.00 83.25 477 GLN A N 1
ATOM 3910 C CA . GLN A 1 477 ? 19.910 28.983 24.780 1.00 83.25 477 GLN A CA 1
ATOM 3911 C C . GLN A 1 477 ? 20.638 30.291 25.089 1.00 83.25 477 GLN A C 1
ATOM 3913 O O . GLN A 1 477 ? 20.725 31.155 24.218 1.00 83.25 477 GLN A O 1
ATOM 3918 N N . LYS A 1 478 ? 21.194 30.419 26.297 1.00 88.69 478 LYS A N 1
ATOM 3919 C CA . LYS A 1 478 ? 21.981 31.585 26.694 1.00 88.69 478 LYS A CA 1
ATOM 3920 C C . LYS A 1 478 ? 23.265 31.707 25.870 1.00 88.69 478 LYS A C 1
ATOM 3922 O O . LYS A 1 478 ? 23.523 32.776 25.332 1.00 88.69 478 LYS A O 1
ATOM 3927 N N . LYS A 1 479 ? 24.007 30.611 25.670 1.00 87.38 479 LYS A N 1
ATOM 3928 C CA . LYS A 1 479 ? 25.198 30.594 24.795 1.00 87.38 479 LYS A CA 1
ATOM 3929 C C . LYS A 1 479 ? 24.873 30.990 23.353 1.00 87.38 479 LYS A C 1
ATOM 3931 O O . LYS A 1 479 ? 25.579 31.799 22.770 1.00 87.38 479 LYS A O 1
ATOM 3936 N N . ILE A 1 480 ? 23.768 30.484 22.803 1.00 81.50 480 ILE A N 1
ATOM 3937 C CA . ILE A 1 480 ? 23.304 30.849 21.452 1.00 81.50 480 ILE A CA 1
ATOM 3938 C C . ILE A 1 480 ? 22.938 32.340 21.361 1.00 81.50 480 ILE A C 1
ATOM 3940 O O . ILE A 1 480 ? 23.084 32.941 20.299 1.00 81.50 480 ILE A O 1
ATOM 3944 N N . GLN A 1 481 ? 22.429 32.941 22.440 1.00 77.50 481 GLN A N 1
ATOM 3945 C CA . GLN A 1 481 ? 22.145 34.378 22.493 1.00 77.50 481 GLN A CA 1
ATOM 3946 C C . GLN A 1 481 ? 23.410 35.230 22.640 1.00 77.50 481 GLN A C 1
ATOM 3948 O O . GLN A 1 481 ? 23.420 36.341 22.132 1.00 77.50 481 GLN A O 1
ATOM 3953 N N . GLU A 1 482 ? 24.450 34.727 23.308 1.00 80.81 482 GLU A N 1
ATOM 3954 C CA . GLU A 1 482 ? 25.741 35.415 23.471 1.00 80.81 482 GLU A CA 1
ATOM 3955 C C . GLU A 1 482 ? 26.621 35.355 22.201 1.00 80.81 482 GLU A C 1
ATOM 3957 O O . GLU A 1 482 ? 27.504 36.191 22.033 1.00 80.81 482 GLU A O 1
ATOM 3962 N N . GLU A 1 483 ? 26.376 34.400 21.296 1.00 72.12 483 GLU A N 1
ATOM 3963 C CA . GLU A 1 483 ? 27.064 34.263 19.995 1.00 72.12 483 GLU A CA 1
ATOM 3964 C C . GLU A 1 483 ? 26.378 35.017 18.832 1.00 72.12 483 GLU A C 1
ATOM 3966 O O . GLU A 1 483 ? 26.843 34.949 17.690 1.00 72.12 483 GLU A O 1
ATOM 3971 N N . LYS A 1 484 ? 25.281 35.735 19.102 1.00 52.66 484 LYS A N 1
ATOM 3972 C CA . LYS A 1 484 ? 24.614 36.658 18.167 1.00 52.66 484 LYS A CA 1
ATOM 3973 C C . LYS A 1 484 ? 24.908 38.101 18.537 1.00 52.66 484 LYS A C 1
ATOM 3975 O O . LYS A 1 484 ? 25.036 38.909 17.590 1.00 52.66 484 LYS A O 1
#

Radius of gyration: 80.3 Å; Cα contacts (8 Å, |Δi|>4): 15; chains: 1; bounding box: 166×78×236 Å

pLDDT: mean 80.48, std 16.08, range [29.03, 94.56]

Foldseek 3Di:
DDDDDDDDDDDDPDDDPPDCPPPVNVVVVVVVVVVVVVVVVVVVVVVVVVVVVVVVVVVVVVVVVVVVVVVVVVVVVVVVVVVVVVVVVVVVVVVVVVVVVVVVVVVVVVVVVVVVVVVVVVVVVVVVVVVVVVVVVVVVVVVVVVVVVVVVVVVVVVVVVVVVVVVVVVVVVVVVVVVVVVVVVVVVVVPPPPDDDDDDDDDDDDDDDDDPPPPVVVVVVVVVVVVVVVVVVVVVVVVVVVVVVVVVVVVVVVVVVVVVVVVVVVVVVVVVVVVVVVVVVVVVVVVVVVVVVVVVVVVVVVVVVVVVVVVVVVVVVVVVVVVVVVVVVVVVVVVVVVVVVVVVVVVVVVVVVVVVVVVVVVVVVVVVVVLVVLVVVLVVCPVPVVVNVVSVVVSCVPPPPPPPPVPPPVCVVVVVVVVVVVVVVVVVVVVVVVVVVVVVVVVVVVVVVVVVVVVVVVVVVVVVVVVVVVVVVVVVVVVVVVVD

Solvent-accessible surface area (backbone atoms only — not comparable to full-atom values): 26913 Å² total; per-residue (Å²): 143,84,86,82,87,80,79,91,78,88,73,87,77,81,86,87,84,90,50,89,80,36,73,67,51,49,51,49,51,52,52,50,53,50,50,51,51,50,51,54,52,50,51,51,51,56,50,52,52,51,51,52,52,51,50,51,53,52,51,54,52,52,50,50,51,50,52,51,54,50,51,53,51,51,52,52,51,52,52,52,52,52,51,52,51,52,52,54,51,50,54,53,48,52,55,51,50,54,52,51,53,53,53,50,53,54,50,50,55,52,50,54,49,50,51,50,53,51,49,52,50,49,54,52,50,52,52,50,52,50,51,50,49,51,52,50,51,55,49,51,52,51,51,50,51,51,50,52,52,48,53,49,49,52,53,52,50,53,52,48,52,52,51,52,52,51,51,53,49,50,52,50,51,52,49,52,50,50,52,53,49,52,54,54,54,55,56,56,63,70,70,73,79,82,81,89,86,84,87,85,85,86,84,90,81,89,79,93,81,92,80,80,82,61,66,66,62,50,54,56,50,51,51,57,47,51,56,52,47,55,56,48,52,54,49,49,52,52,51,51,52,50,51,52,51,49,54,52,52,53,51,50,50,54,52,49,52,54,50,49,54,51,49,53,54,50,49,55,50,50,52,49,51,54,51,54,51,51,54,50,51,53,52,51,51,50,50,52,52,52,49,53,53,51,50,53,53,48,52,56,51,51,53,50,50,52,54,50,51,51,56,47,51,53,49,54,51,52,52,49,53,54,50,51,53,52,52,52,52,52,52,51,52,49,54,51,50,52,52,51,54,53,49,52,53,54,48,54,52,49,53,56,49,48,54,53,49,53,53,50,50,57,48,51,52,50,53,52,50,50,50,51,51,54,50,51,56,44,62,76,25,68,90,37,67,72,61,28,55,53,52,50,54,52,49,39,64,72,77,43,64,84,80,66,68,81,72,76,49,95,56,50,64,57,52,48,52,50,49,48,53,53,49,50,51,51,48,52,50,50,51,52,50,49,52,52,51,50,53,50,50,52,54,50,50,55,50,48,55,55,48,52,53,50,48,54,52,49,51,55,50,51,54,52,52,51,53,51,52,51,50,54,51,51,54,50,52,51,52,59,59,73,76,106

Sequence (484 aa):
MKSNQRKSAKSGREKDIEDENSPSFLRWQVKTLLSENFKCRQQFVDQSVKQEQIKKCLEDETEALKAELQSVKEERNSLKARLQQSLNNEESAKKTISNLEHDLEKRKRATEKLTLDFSQYRENSERNVEQLKEQLSNTNAKMEEERNRFNKGINEHNKEIKRVKKMANVLRTEYSNLMNSHKKTLAKFKLVLELDGVANGVLSNKLHTIEGDLKEKELEKIESFKRRLNLKDEKIRKLEELKALKGIVEQLNATVEENLKTIEGKNSEIETMMGEMRDIVTKHNMKGQMNAVLECKLTDAQDQIKVLEEAKGERDLTAKSLLEEKLQSAEENRKLLDTLVQSRNRLRLREKNNKKLDSKVRELEREQSQFRADLHACVSLMSKPKELKSKLAALKRRYINDEFEIKIAKDTEVEYQNRIKELEYKLECQVKISQNREKAMKKMHQRMESLDTLAAAREVHYIQLLNTEIIKTQDLQKKIQEEK

Organism: NCBI:txid433684